Protein AF-A0A1C1CI10-F1 (afdb_monomer)

Secondary structure (DSSP, 8-state):
------HHHHHH-HHHHHHHHHIIIIIHHH-HHHHHHHHHHHHHHHHHHHHHHHHHHHTTS-----------------------------------------------------------THHHHHHHHHHHHHHHHHHHHHHHHHHGGGTTTSS---TT---------------------------------------------------------PPPHHHHHHHHHHHHHHHHT-TT----TTTHHHHHHHHHHHHHHHHHTHHHHHHHHHHHHHHHHHHHHHHHHHHHHHHHTTTS-GGGHHHHHHHHHHHHHHIIIIIHHHHHHHHHHHHHHHHHHHHHHHHHHHHHHIIIIISHHHHHHHHHHHHHHHHHHHHHHHHHHHHHHHHHHHHHSHHHHHHHHHHHHHHHHHHHHHHHHHHHHHHHHHHHHHHHHHHSS--SSSHHHHHHHHHHHHHHHHHHHHHHHHHHHHHHHHTT--

Foldseek 3Di:
DDDDDDPVVCVVPVVVVVVVCCCVVPVVVVVVVCVVVVVVVVVVVVVVVVVVVVVVVPPPPDDDDDDDDDDDDDDDDDDDDDDDDDDDDDDDDDDDDDDDDDDDDDDDDDDDDDDDDPPDCVVVVVVVVVVVVVVVVLVVLLVLLQCLLVPVPPPDPPPPDPPDDPDDDDDDDDDDDDDDDDDDDDDDDDDDDDDDDDPDDDDDDDDPDDDDPPPQLRDDNVVSVLSNVVSVVSVVVDPPPDDPPPCVVVVCVVCVVSVVVCVVCVVVVVVSSVVVVVVVVVVVVVVVVVVVVVVVVVPPDCVVVVVVVVVVVVVVVCCVPPVVVVVVVVVVVVVVVVVVVVVVVVVVVVVCCCCCPNHPNNVVVVVVVVVVVVVVVVVVVVVVVVVVVVVVCVCPPVVNVVVVVVVVVVVVVVVVVVVVVVVVVVVVVVVVCVVVVLPPDPPDDDVVVVVVVVVVVVVVVVVVVVVVVVVVVVVVVVVPDD

Mean predicted aligned error: 22.63 Å

Structure (mmCIF, N/CA/C/O backbone):
data_AF-A0A1C1CI10-F1
#
_entry.id   AF-A0A1C1CI10-F1
#
loop_
_atom_site.group_PDB
_atom_site.id
_atom_site.type_symbol
_atom_site.label_atom_id
_atom_site.label_alt_id
_atom_site.label_comp_id
_atom_site.label_asym_id
_atom_site.label_entity_id
_atom_site.label_seq_id
_atom_site.pdbx_PDB_ins_code
_atom_site.Cartn_x
_atom_site.Cartn_y
_atom_site.Cartn_z
_atom_site.occupancy
_atom_site.B_iso_or_equiv
_atom_site.auth_seq_id
_atom_site.auth_comp_id
_atom_site.auth_asym_id
_atom_site.auth_atom_id
_atom_site.pdbx_PDB_model_num
ATOM 1 N N . MET A 1 1 ? 3.203 -16.698 19.202 1.00 53.78 1 MET A N 1
ATOM 2 C CA . MET A 1 1 ? 4.305 -17.690 19.259 1.00 53.78 1 MET A CA 1
ATOM 3 C C . MET A 1 1 ? 5.258 -17.248 20.351 1.00 53.78 1 MET A C 1
ATOM 5 O O . MET A 1 1 ? 5.767 -16.143 20.256 1.00 53.78 1 MET A O 1
ATOM 9 N N . ILE A 1 2 ? 5.452 -18.055 21.391 1.00 65.12 2 ILE A N 1
ATOM 10 C CA . ILE A 1 2 ? 6.349 -17.699 22.493 1.00 65.12 2 ILE A CA 1
ATOM 11 C C . ILE A 1 2 ? 7.805 -17.928 22.031 1.00 65.12 2 ILE A C 1
ATOM 13 O O . ILE A 1 2 ? 8.106 -19.046 21.593 1.00 65.12 2 ILE A O 1
ATOM 17 N N . PRO A 1 3 ? 8.681 -16.904 22.048 1.00 70.44 3 PRO A N 1
ATOM 18 C CA . PRO A 1 3 ? 10.081 -17.054 21.665 1.00 70.44 3 PRO A CA 1
ATOM 19 C C . PRO A 1 3 ? 10.793 -18.039 22.596 1.00 70.44 3 PRO A C 1
ATOM 21 O O . PRO A 1 3 ? 10.493 -18.140 23.785 1.00 70.44 3 PRO A O 1
ATOM 24 N N . ILE A 1 4 ? 11.709 -18.821 22.025 1.00 76.75 4 ILE A N 1
ATOM 25 C CA . ILE A 1 4 ? 12.467 -19.825 22.770 1.00 76.75 4 ILE A CA 1
ATOM 26 C C . ILE A 1 4 ? 13.502 -19.080 23.604 1.00 76.75 4 ILE A C 1
ATOM 28 O O . ILE A 1 4 ? 14.413 -18.471 23.051 1.00 76.75 4 ILE A O 1
ATOM 32 N N . ILE A 1 5 ? 13.349 -19.148 24.921 1.00 83.38 5 ILE A N 1
ATOM 33 C CA . ILE A 1 5 ? 14.315 -18.599 25.866 1.00 83.38 5 ILE A CA 1
ATOM 34 C C . ILE A 1 5 ? 15.553 -19.518 25.855 1.00 83.38 5 ILE A C 1
ATOM 36 O O . ILE A 1 5 ? 15.388 -20.741 25.972 1.00 83.38 5 ILE A O 1
ATOM 40 N N . PRO A 1 6 ? 16.771 -18.983 25.649 1.00 89.06 6 PRO A N 1
ATOM 41 C CA . PRO A 1 6 ? 18.012 -19.746 25.731 1.00 89.06 6 PRO A CA 1
ATOM 42 C C . PRO A 1 6 ? 18.120 -20.485 27.068 1.00 89.06 6 PRO A C 1
ATOM 44 O O . PRO A 1 6 ? 17.751 -19.954 28.111 1.00 89.06 6 PRO A O 1
ATOM 47 N N . ALA A 1 7 ? 18.666 -21.705 27.062 1.00 85.94 7 ALA A N 1
ATOM 48 C CA . ALA A 1 7 ? 18.839 -22.484 28.294 1.00 85.94 7 ALA A CA 1
ATOM 49 C C . ALA A 1 7 ? 19.690 -21.743 29.344 1.00 85.94 7 ALA A C 1
ATOM 51 O O . ALA A 1 7 ? 19.416 -21.848 30.533 1.00 85.94 7 ALA A O 1
ATOM 52 N N . GLN A 1 8 ? 20.653 -20.935 28.888 1.00 89.12 8 GLN A N 1
ATOM 53 C CA . GLN A 1 8 ? 21.508 -20.104 29.740 1.00 89.12 8 GLN A CA 1
ATOM 54 C C . GLN A 1 8 ? 20.700 -19.090 30.567 1.00 89.12 8 GLN A C 1
ATOM 56 O O . GLN A 1 8 ? 20.988 -18.894 31.744 1.00 89.12 8 GLN A O 1
ATOM 61 N N . ASP A 1 9 ? 19.644 -18.507 29.992 1.00 88.75 9 ASP A N 1
ATOM 62 C CA . ASP A 1 9 ? 18.799 -17.533 30.693 1.00 88.75 9 ASP A CA 1
ATOM 63 C C . ASP A 1 9 ? 17.874 -18.220 31.707 1.00 88.75 9 ASP A C 1
ATOM 65 O O . ASP A 1 9 ? 17.586 -17.675 32.770 1.00 88.75 9 ASP A O 1
ATOM 69 N N . LEU A 1 10 ? 17.430 -19.447 31.415 1.00 89.31 10 LEU A N 1
ATOM 70 C CA . LEU A 1 10 ? 16.649 -20.246 32.364 1.00 89.31 10 LEU A CA 1
ATOM 71 C C . LEU A 1 10 ? 17.503 -20.697 33.559 1.00 89.31 10 LEU A C 1
ATOM 73 O O . LEU A 1 10 ? 17.003 -20.741 34.680 1.00 89.31 10 LEU A O 1
ATOM 77 N N . GLU A 1 11 ? 18.785 -20.991 33.342 1.00 89.69 11 GLU A N 1
ATOM 78 C CA . GLU A 1 11 ? 19.728 -21.321 34.418 1.00 89.69 11 GLU A CA 1
ATOM 79 C C . GLU A 1 11 ? 20.043 -20.113 35.312 1.00 89.69 11 GLU A C 1
ATOM 81 O O . GLU A 1 11 ? 20.234 -20.281 36.516 1.00 89.69 11 GLU A O 1
ATOM 86 N N . ALA A 1 12 ? 20.033 -18.896 34.759 1.00 92.62 12 ALA A N 1
ATOM 87 C CA . ALA A 1 12 ? 20.261 -17.670 35.523 1.00 92.62 12 ALA A CA 1
ATOM 88 C C . ALA A 1 12 ? 19.112 -17.323 36.495 1.00 92.62 12 ALA A C 1
ATOM 90 O O . ALA A 1 12 ? 19.341 -16.623 37.482 1.00 92.62 12 ALA A O 1
ATOM 91 N N . TYR A 1 13 ? 17.890 -17.816 36.251 1.00 93.31 13 TYR A N 1
ATOM 92 C CA . TYR A 1 13 ? 16.694 -17.465 37.028 1.00 93.31 13 TYR A CA 1
ATOM 93 C C . TYR A 1 13 ? 15.840 -18.705 37.377 1.00 93.31 13 TYR A C 1
ATOM 95 O O . TYR A 1 13 ? 14.841 -18.980 36.706 1.00 93.31 13 TYR A O 1
ATOM 103 N N . PRO A 1 14 ? 16.149 -19.449 38.458 1.00 88.81 14 PRO A N 1
ATOM 104 C CA . PRO A 1 14 ? 15.480 -20.720 38.775 1.00 88.81 14 PRO A CA 1
ATOM 105 C C . PRO A 1 14 ? 13.982 -20.574 39.104 1.00 88.81 14 PRO A C 1
ATOM 107 O O . PRO A 1 14 ? 13.167 -21.446 38.780 1.00 88.81 14 PRO A O 1
ATOM 110 N N . SER A 1 15 ? 13.575 -19.451 39.699 1.00 86.50 15 SER A N 1
ATOM 111 C CA . SER A 1 15 ? 12.162 -19.130 39.953 1.00 86.50 15 SER A CA 1
ATOM 112 C C . SER A 1 15 ? 11.379 -18.889 38.655 1.00 86.50 15 SER A C 1
ATOM 114 O O . SER A 1 15 ? 10.237 -19.337 38.504 1.00 86.50 15 SER A O 1
ATOM 116 N N . PHE A 1 16 ? 12.009 -18.246 37.672 1.00 89.62 16 PHE A N 1
ATOM 117 C CA . PHE A 1 16 ? 11.443 -18.100 36.337 1.00 89.62 16 PHE A CA 1
ATOM 118 C C . PHE A 1 16 ? 11.431 -19.442 35.592 1.00 89.62 16 PHE A C 1
ATOM 120 O O . PHE A 1 16 ? 10.443 -19.781 34.951 1.00 89.62 16 PH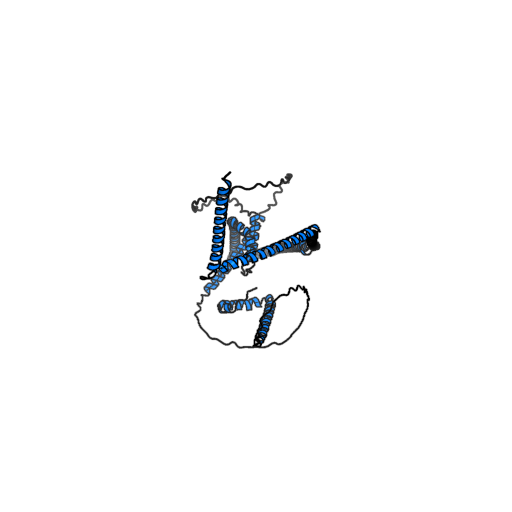E A O 1
ATOM 127 N N . ALA A 1 17 ? 12.465 -20.273 35.739 1.00 91.38 17 ALA A N 1
ATOM 128 C CA . ALA A 1 17 ? 12.507 -21.593 35.116 1.00 91.38 17 ALA A CA 1
ATOM 129 C C . ALA A 1 17 ? 11.397 -22.531 35.619 1.00 91.38 17 ALA A C 1
ATOM 131 O O . ALA A 1 17 ? 10.779 -23.237 34.823 1.00 91.38 17 ALA A O 1
ATOM 132 N N . THR A 1 18 ? 11.093 -22.517 36.921 1.00 89.69 18 THR A N 1
ATOM 133 C CA . THR A 1 18 ? 10.009 -23.335 37.501 1.00 89.69 18 THR A CA 1
ATOM 134 C C . THR A 1 18 ? 8.624 -22.874 37.044 1.00 89.69 18 THR A C 1
ATOM 136 O O . THR A 1 18 ? 7.784 -23.702 36.683 1.00 89.69 18 THR A O 1
ATOM 139 N N . THR A 1 19 ? 8.385 -21.563 36.991 1.00 90.31 19 THR A N 1
ATOM 140 C CA . THR A 1 19 ? 7.134 -21.001 36.457 1.00 90.31 19 THR A CA 1
ATOM 141 C C . THR A 1 19 ? 7.003 -21.236 34.954 1.00 90.31 19 THR A C 1
ATOM 143 O O . THR A 1 19 ? 5.947 -21.676 34.497 1.00 90.31 19 THR A O 1
ATOM 146 N N . TRP A 1 20 ? 8.079 -21.057 34.188 1.00 89.44 20 TRP A N 1
ATOM 147 C CA . TRP A 1 20 ? 8.125 -21.366 32.761 1.00 89.44 20 TRP A CA 1
ATOM 148 C C . TRP A 1 20 ? 7.842 -22.840 32.481 1.00 89.44 20 TRP A C 1
ATOM 150 O O . TRP A 1 20 ? 7.032 -23.158 31.607 1.00 89.44 20 TRP A O 1
ATOM 160 N N . ALA A 1 21 ? 8.441 -23.747 33.257 1.00 88.00 21 ALA A N 1
ATOM 161 C CA . ALA A 1 21 ? 8.171 -25.178 33.179 1.00 88.00 21 ALA A CA 1
ATOM 162 C C . ALA A 1 21 ? 6.700 -25.487 33.489 1.00 88.00 21 ALA A C 1
ATOM 164 O O . ALA A 1 21 ? 6.074 -26.263 32.776 1.00 88.00 21 ALA A O 1
ATOM 165 N N . HIS A 1 22 ? 6.102 -24.838 34.493 1.00 87.12 22 HIS A N 1
ATOM 166 C CA . HIS A 1 22 ? 4.684 -25.018 34.809 1.00 87.12 22 HIS A CA 1
ATOM 167 C C . HIS A 1 22 ? 3.762 -24.525 33.682 1.00 87.12 22 HIS A C 1
ATOM 169 O O . HIS A 1 22 ? 2.810 -25.215 33.319 1.00 87.12 22 HIS A O 1
ATOM 175 N N . VAL A 1 23 ? 4.035 -23.351 33.107 1.00 86.94 23 VAL A N 1
ATOM 176 C CA . VAL A 1 23 ? 3.247 -22.789 31.997 1.00 86.94 23 VAL A CA 1
ATOM 177 C C . VAL A 1 23 ? 3.361 -23.672 30.756 1.00 86.94 23 VAL A C 1
ATOM 179 O O . VAL A 1 23 ? 2.353 -24.045 30.156 1.00 86.94 23 VAL A O 1
ATOM 182 N N . THR A 1 24 ? 4.581 -24.058 30.392 1.00 83.50 24 THR A N 1
ATOM 183 C CA . THR A 1 24 ? 4.817 -24.863 29.191 1.00 83.50 24 THR A CA 1
ATOM 184 C C . THR A 1 24 ? 4.313 -26.299 29.328 1.00 83.50 24 THR A C 1
ATOM 186 O O . THR A 1 24 ? 3.723 -26.804 28.377 1.00 83.50 24 THR A O 1
ATOM 189 N N . ALA A 1 25 ? 4.459 -26.929 30.499 1.00 82.94 25 ALA A N 1
ATOM 190 C CA . ALA A 1 25 ? 4.041 -28.315 30.715 1.00 82.94 25 ALA A CA 1
ATOM 191 C C . ALA A 1 25 ? 2.563 -28.480 31.098 1.00 82.94 25 ALA A C 1
ATOM 193 O O . ALA A 1 25 ? 1.966 -29.488 30.754 1.00 82.94 25 ALA A O 1
ATOM 194 N N . LYS A 1 26 ? 1.937 -27.541 31.822 1.00 83.00 26 LYS A N 1
ATOM 195 C CA . LYS A 1 26 ? 0.526 -27.711 32.231 1.00 83.00 26 LYS A CA 1
ATOM 196 C C . LYS A 1 26 ? -0.460 -26.934 31.378 1.00 83.00 26 LYS A C 1
ATOM 198 O O . LYS A 1 26 ? -1.524 -27.460 31.073 1.00 83.00 26 LYS A O 1
ATOM 203 N N . LEU A 1 27 ? -0.143 -25.688 31.026 1.00 81.12 27 LEU A N 1
ATOM 204 C CA . LEU A 1 27 ? -1.094 -24.831 30.312 1.00 81.12 27 LEU A CA 1
ATOM 205 C C . LEU A 1 27 ? -1.031 -25.068 28.804 1.00 81.12 27 LEU A C 1
ATOM 207 O O . LEU A 1 27 ? -2.067 -25.242 28.171 1.00 81.12 27 LEU A O 1
ATOM 211 N N . LEU A 1 28 ? 0.173 -25.130 28.228 1.00 78.81 28 LEU A N 1
ATOM 212 C CA . LEU A 1 28 ? 0.320 -25.265 26.775 1.00 78.81 28 LEU A CA 1
ATOM 213 C C . LEU A 1 28 ? 0.151 -26.703 26.271 1.00 78.81 28 LEU A C 1
ATOM 215 O O . LEU A 1 28 ? -0.307 -26.890 25.146 1.00 78.81 28 LEU A O 1
ATOM 219 N N . GLU A 1 29 ? 0.487 -27.714 27.075 1.00 71.62 29 GLU A N 1
ATOM 220 C CA . GLU A 1 29 ? 0.273 -29.124 26.709 1.00 71.62 29 GLU A CA 1
ATOM 221 C C . GLU A 1 29 ? -1.211 -29.524 26.727 1.00 71.62 29 GLU A C 1
ATOM 223 O O . GLU A 1 29 ? -1.627 -30.367 25.930 1.00 71.62 29 GLU A O 1
ATOM 228 N N . ALA A 1 30 ? -2.023 -28.889 27.582 1.00 70.62 30 ALA A N 1
ATOM 229 C CA . ALA A 1 30 ? -3.474 -29.073 27.591 1.00 70.62 30 ALA A CA 1
ATOM 230 C C . ALA A 1 30 ? -4.146 -28.454 26.353 1.00 70.62 30 ALA A C 1
ATOM 232 O O . ALA A 1 30 ? -5.178 -28.949 25.894 1.00 70.62 30 ALA A O 1
ATOM 233 N N . ASP A 1 31 ? -3.548 -27.407 25.779 1.00 72.31 31 ASP A N 1
ATOM 234 C CA . ASP A 1 31 ? -4.023 -26.810 24.539 1.00 72.31 31 ASP A CA 1
ATOM 235 C C . ASP A 1 31 ? -3.621 -27.686 23.341 1.00 72.31 31 ASP A C 1
ATOM 237 O O . ASP A 1 31 ? -2.538 -27.571 22.758 1.00 72.31 31 ASP A O 1
ATOM 241 N N . GLY A 1 32 ? -4.513 -28.610 22.973 1.00 65.56 32 GLY A N 1
ATOM 242 C CA . GLY A 1 32 ? -4.308 -29.586 21.897 1.00 65.56 32 GLY A CA 1
ATOM 243 C C . GLY A 1 32 ? -3.950 -28.975 20.534 1.00 65.56 32 GLY A C 1
ATOM 244 O O . GLY A 1 32 ? -3.399 -29.675 19.680 1.00 65.56 32 GLY A O 1
ATOM 245 N N . SER A 1 33 ? -4.191 -27.673 20.342 1.00 67.81 33 SER A N 1
ATOM 246 C CA . SER A 1 33 ? -3.743 -26.891 19.183 1.00 67.81 33 SER A CA 1
ATOM 247 C C . SER A 1 33 ? -2.212 -26.868 19.052 1.00 67.81 33 SER A C 1
ATOM 249 O O . SER A 1 33 ? -1.656 -27.022 17.959 1.00 67.81 33 SER A O 1
ATOM 251 N N . SER A 1 34 ? -1.501 -26.774 20.180 1.00 65.75 34 SER A N 1
ATOM 252 C CA . SER A 1 34 ? -0.041 -26.684 20.206 1.00 65.75 34 SER A CA 1
ATOM 253 C C . SER A 1 34 ? 0.638 -28.034 19.956 1.00 65.75 34 SER A C 1
ATOM 255 O O . SER A 1 34 ? 1.755 -28.070 19.432 1.00 65.75 34 SER A O 1
ATOM 257 N N . ARG A 1 35 ? -0.041 -29.154 20.253 1.00 73.12 35 ARG A N 1
ATOM 258 C CA . ARG A 1 35 ? 0.540 -30.505 20.196 1.00 73.12 35 ARG A CA 1
ATOM 259 C C . ARG A 1 35 ? 1.072 -30.848 18.808 1.00 73.12 35 ARG A C 1
ATOM 261 O O . ARG A 1 35 ? 2.220 -31.266 18.699 1.00 73.12 35 ARG A O 1
ATOM 268 N N . ARG A 1 36 ? 0.308 -30.599 17.735 1.00 76.00 36 ARG A N 1
ATOM 269 C CA . ARG A 1 36 ? 0.778 -30.851 16.354 1.00 76.00 36 ARG A CA 1
ATOM 270 C C . ARG A 1 36 ? 1.970 -29.971 15.975 1.00 76.00 36 ARG A C 1
ATOM 272 O O . ARG A 1 36 ? 2.906 -30.451 15.339 1.00 76.00 36 ARG A O 1
ATOM 279 N N . ALA A 1 37 ? 1.959 -28.698 16.372 1.00 75.38 37 ALA A N 1
ATOM 280 C CA . ALA A 1 37 ? 3.044 -27.764 16.074 1.00 75.38 37 ALA A CA 1
ATOM 281 C C . ALA A 1 37 ? 4.323 -28.083 16.871 1.00 75.38 37 ALA A C 1
ATOM 283 O O . ALA A 1 37 ? 5.434 -27.950 16.349 1.00 75.38 37 ALA A O 1
ATOM 284 N N . ASN A 1 38 ? 4.181 -28.518 18.124 1.00 74.56 38 ASN A N 1
ATOM 285 C CA . ASN A 1 38 ? 5.288 -28.983 18.956 1.00 74.56 38 ASN A CA 1
ATOM 286 C C . ASN A 1 38 ? 5.838 -30.318 18.458 1.00 74.56 38 ASN A C 1
ATOM 288 O O . ASN A 1 38 ? 7.052 -30.472 18.387 1.00 74.56 38 ASN A O 1
ATOM 292 N N . GLU A 1 39 ? 4.984 -31.240 18.018 1.00 80.31 39 GLU A N 1
ATOM 293 C CA . GLU A 1 39 ? 5.410 -32.515 17.442 1.00 80.31 39 GLU A CA 1
ATOM 294 C C . GLU A 1 39 ? 6.159 -32.311 16.114 1.00 80.31 39 GLU A C 1
ATOM 296 O O . GLU A 1 39 ? 7.223 -32.893 15.900 1.00 80.31 39 GLU A O 1
ATOM 301 N N . ALA A 1 40 ? 5.685 -31.404 15.253 1.00 79.88 40 ALA A N 1
ATOM 302 C CA . ALA A 1 40 ? 6.396 -31.012 14.036 1.00 79.88 40 ALA A CA 1
ATOM 303 C C . ALA A 1 40 ? 7.773 -30.392 14.342 1.00 79.88 40 ALA A C 1
ATOM 305 O O . ALA A 1 40 ? 8.766 -30.734 13.695 1.00 79.88 40 ALA A O 1
ATOM 306 N N . ARG A 1 41 ? 7.866 -29.530 15.365 1.00 78.00 41 ARG A N 1
ATOM 307 C CA . ARG A 1 41 ? 9.142 -28.943 15.811 1.00 78.00 41 ARG A CA 1
ATOM 308 C C . ARG A 1 41 ? 10.075 -29.968 16.451 1.00 78.00 41 ARG A C 1
ATOM 310 O O . ARG A 1 41 ? 11.275 -29.928 16.189 1.00 78.00 41 ARG A O 1
ATOM 317 N N . ALA A 1 42 ? 9.553 -30.907 17.236 1.00 81.69 42 ALA A N 1
ATOM 318 C CA . ALA A 1 42 ? 10.329 -32.007 17.802 1.00 81.69 42 ALA A CA 1
ATOM 319 C C . ALA A 1 42 ? 10.925 -32.884 16.689 1.00 81.69 42 ALA A C 1
ATOM 321 O O . ALA A 1 42 ? 12.123 -33.170 16.707 1.00 81.69 42 ALA A O 1
ATOM 322 N N . ARG A 1 43 ? 10.135 -33.203 15.651 1.00 88.44 43 ARG A N 1
ATOM 323 C CA . ARG A 1 43 ? 10.618 -33.901 14.447 1.00 88.44 43 ARG A CA 1
ATOM 324 C C . ARG A 1 43 ? 11.679 -33.090 13.696 1.00 88.44 43 ARG A C 1
ATOM 326 O O . ARG A 1 43 ? 12.676 -33.656 13.256 1.00 88.44 43 ARG A O 1
ATOM 333 N N . ALA A 1 44 ? 11.517 -31.771 13.581 1.00 87.06 44 ALA A N 1
ATOM 334 C CA . ALA A 1 44 ? 12.517 -30.901 12.957 1.00 87.06 44 ALA A CA 1
ATOM 335 C C . ALA A 1 44 ? 13.840 -30.873 13.744 1.00 87.06 44 ALA A C 1
ATOM 337 O O . ALA A 1 44 ? 14.907 -30.993 13.145 1.00 87.06 44 ALA A O 1
ATOM 338 N N . ARG A 1 45 ? 13.786 -30.799 15.082 1.00 83.12 45 ARG A N 1
ATOM 339 C CA . ARG A 1 45 ? 14.974 -30.882 15.951 1.00 83.12 45 ARG A CA 1
ATOM 340 C C . ARG A 1 45 ? 15.671 -32.236 15.839 1.00 83.12 45 ARG A C 1
ATOM 342 O O . ARG A 1 45 ? 16.895 -32.277 15.762 1.00 83.12 45 ARG A O 1
ATOM 349 N N . ALA A 1 46 ? 14.911 -33.330 15.782 1.00 88.81 46 ALA A N 1
ATOM 350 C CA . ALA A 1 46 ? 15.467 -34.664 15.566 1.00 88.81 46 ALA A CA 1
ATOM 351 C C . ALA A 1 46 ? 16.199 -34.759 14.214 1.00 88.81 46 ALA A C 1
ATOM 353 O O . ALA A 1 46 ? 17.317 -35.264 14.157 1.00 88.81 46 ALA A O 1
ATOM 354 N N . ARG A 1 47 ? 15.626 -34.185 13.145 1.00 89.69 47 ARG A N 1
ATOM 355 C CA . ARG A 1 47 ? 16.269 -34.103 11.820 1.00 89.69 47 ARG A CA 1
ATOM 356 C C . ARG A 1 47 ? 17.527 -33.234 11.818 1.00 89.69 47 ARG A C 1
ATOM 358 O O . ARG A 1 47 ? 18.510 -33.605 11.185 1.00 89.69 47 ARG A O 1
ATOM 365 N N . ALA A 1 48 ? 17.513 -32.101 12.519 1.00 85.12 48 ALA A N 1
ATOM 366 C CA . ALA A 1 48 ? 18.680 -31.228 12.636 1.00 85.12 48 ALA A CA 1
ATOM 367 C C . ALA A 1 48 ? 19.842 -31.942 13.345 1.00 85.12 48 ALA A C 1
ATOM 369 O O . ALA A 1 48 ? 20.947 -31.982 12.812 1.00 85.12 48 ALA A O 1
ATOM 370 N N . ARG A 1 49 ? 19.567 -32.615 14.471 1.00 84.88 49 ARG A N 1
ATOM 371 C CA . ARG A 1 49 ? 20.569 -33.412 15.200 1.00 84.88 49 ARG A CA 1
ATOM 372 C C . ARG A 1 49 ? 21.091 -34.598 14.386 1.00 84.88 49 ARG A C 1
ATOM 374 O O . ARG A 1 49 ? 22.273 -34.919 14.465 1.00 84.88 49 ARG A O 1
ATOM 381 N N . ALA A 1 50 ? 20.231 -35.246 13.598 1.00 83.88 50 ALA A N 1
ATOM 382 C CA . ALA A 1 50 ? 20.658 -36.311 12.693 1.00 83.88 50 ALA A CA 1
ATOM 383 C C . ALA A 1 50 ? 21.633 -35.781 11.628 1.00 83.88 50 ALA A C 1
ATOM 385 O O . ALA A 1 50 ? 22.667 -36.400 11.397 1.00 83.88 50 ALA A O 1
ATOM 386 N N . ARG A 1 51 ? 21.350 -34.604 11.049 1.00 81.81 51 ARG A N 1
ATOM 387 C CA . ARG A 1 51 ? 22.231 -33.946 10.071 1.00 81.81 51 ARG A CA 1
ATOM 388 C C . ARG A 1 51 ? 23.586 -33.572 10.659 1.00 81.81 51 ARG A C 1
ATOM 390 O O . ARG A 1 51 ? 24.601 -33.841 10.022 1.00 81.81 51 ARG A O 1
ATOM 397 N N . GLU A 1 52 ? 23.596 -33.011 11.862 1.00 78.38 52 GLU A N 1
ATOM 398 C CA . GLU A 1 52 ? 24.815 -32.583 12.555 1.00 78.38 52 GLU A CA 1
ATOM 399 C C . GLU A 1 52 ? 25.765 -33.765 12.815 1.00 78.38 52 GLU A C 1
ATOM 401 O O . GLU A 1 52 ? 26.949 -33.687 12.493 1.00 78.38 52 GLU A O 1
ATOM 406 N N . ARG A 1 53 ? 25.226 -34.925 13.228 1.00 77.44 53 ARG A N 1
ATOM 407 C CA . ARG A 1 53 ? 26.016 -36.162 13.388 1.00 77.44 53 ARG A CA 1
ATOM 408 C C . ARG A 1 53 ? 26.629 -36.672 12.080 1.00 77.44 53 ARG A C 1
ATOM 410 O O . ARG A 1 53 ? 27.757 -37.155 12.089 1.00 77.44 53 ARG A O 1
ATOM 417 N N . THR A 1 54 ? 25.922 -36.571 10.952 1.00 79.25 54 THR A N 1
ATOM 418 C CA . THR A 1 54 ? 26.493 -36.922 9.634 1.00 79.25 54 THR A CA 1
ATOM 419 C C . THR A 1 54 ? 27.588 -35.958 9.187 1.00 79.25 54 THR A C 1
ATOM 421 O O . THR A 1 54 ? 28.524 -36.378 8.511 1.00 79.25 54 THR A O 1
ATOM 424 N N . TRP A 1 55 ? 27.487 -34.676 9.546 1.00 64.06 55 TRP A N 1
ATOM 425 C CA . TRP A 1 55 ? 28.442 -33.666 9.098 1.00 64.06 55 TRP A CA 1
ATOM 426 C C . TRP A 1 55 ? 29.771 -33.751 9.860 1.00 64.06 55 TRP A C 1
ATOM 428 O O . TRP A 1 55 ? 30.831 -33.719 9.233 1.00 64.06 55 TRP A O 1
ATOM 438 N N . GLU A 1 56 ? 29.739 -33.994 11.175 1.00 64.25 56 GLU A N 1
ATOM 439 C CA . GLU A 1 56 ? 30.964 -34.204 11.965 1.00 64.25 56 GLU A CA 1
ATOM 440 C C . GLU A 1 56 ? 31.743 -35.462 11.542 1.00 64.25 56 GLU A C 1
ATOM 442 O O . GLU A 1 56 ? 32.973 -35.485 11.617 1.00 64.25 56 GLU A O 1
ATOM 447 N N . GLY A 1 57 ? 31.062 -36.483 11.012 1.00 60.22 57 GLY A N 1
ATOM 448 C CA . GLY A 1 57 ? 31.718 -37.679 10.477 1.00 60.22 57 GLY A CA 1
ATOM 449 C C . GLY A 1 57 ? 32.522 -37.444 9.190 1.00 60.22 57 GLY A C 1
ATOM 450 O O . GLY A 1 57 ? 33.435 -38.214 8.900 1.00 60.22 57 GLY A O 1
ATOM 451 N N . SER A 1 58 ? 32.226 -36.390 8.419 1.00 60.41 58 SER A N 1
ATOM 452 C CA . SER A 1 58 ? 32.793 -36.210 7.072 1.00 60.41 58 SER A CA 1
ATOM 453 C C . SER A 1 58 ? 34.029 -35.304 7.009 1.00 60.41 58 SER A C 1
ATOM 455 O O . SER A 1 58 ? 34.725 -35.315 5.994 1.00 60.41 58 SER A O 1
ATOM 457 N N . VAL A 1 59 ? 34.334 -34.521 8.049 1.00 55.28 59 VAL A N 1
ATOM 458 C CA . VAL A 1 59 ? 35.375 -33.471 7.963 1.00 55.28 59 VAL A CA 1
ATOM 459 C C . VAL A 1 59 ? 36.764 -33.938 8.433 1.00 55.28 59 VAL A C 1
ATOM 461 O O . VAL A 1 59 ? 37.751 -33.235 8.249 1.00 55.28 59 VAL A O 1
ATOM 464 N N . ARG A 1 60 ? 36.921 -35.169 8.940 1.00 51.59 60 ARG A N 1
ATOM 465 C CA . ARG A 1 60 ? 38.245 -35.699 9.345 1.00 51.59 60 ARG A CA 1
ATOM 466 C C . ARG A 1 60 ? 39.005 -36.502 8.281 1.00 51.59 60 ARG A C 1
ATOM 468 O O . ARG A 1 60 ? 39.976 -37.171 8.615 1.00 51.59 60 ARG A O 1
ATOM 475 N N . GLY A 1 61 ? 38.624 -36.414 7.007 1.00 51.28 61 GLY A N 1
ATOM 476 C CA . GLY A 1 61 ? 39.196 -37.255 5.950 1.00 51.28 61 GLY A CA 1
ATOM 477 C C . GLY A 1 61 ? 39.639 -36.532 4.680 1.00 51.28 61 GLY A C 1
ATOM 478 O O . GLY A 1 61 ? 39.280 -36.990 3.601 1.00 51.28 61 GLY A O 1
ATOM 479 N N . ARG A 1 62 ? 40.387 -35.421 4.752 1.00 46.56 62 ARG A N 1
ATOM 480 C CA . ARG A 1 62 ? 41.126 -34.913 3.575 1.00 46.56 62 ARG A CA 1
ATOM 481 C C . ARG A 1 62 ? 42.281 -33.986 3.962 1.00 46.56 62 ARG A C 1
ATOM 483 O O . ARG A 1 62 ? 42.196 -32.769 3.856 1.00 46.56 62 ARG A O 1
ATOM 490 N N . HIS A 1 63 ? 43.351 -34.601 4.451 1.00 41.81 63 HIS A N 1
ATOM 491 C CA . HIS A 1 63 ? 44.677 -33.996 4.525 1.00 41.81 63 HIS A CA 1
ATOM 492 C C . HIS A 1 63 ? 45.383 -34.194 3.166 1.00 41.81 63 HIS A C 1
ATOM 494 O O . HIS A 1 63 ? 45.217 -35.238 2.537 1.00 41.81 63 HIS A O 1
ATOM 500 N N . ASP A 1 64 ? 46.150 -33.180 2.764 1.00 48.09 64 ASP A N 1
ATOM 501 C CA . ASP A 1 64 ? 47.247 -33.178 1.783 1.00 48.09 64 ASP A CA 1
ATOM 502 C C . ASP A 1 64 ? 46.939 -33.372 0.287 1.00 48.09 64 ASP A C 1
ATOM 504 O O . ASP A 1 64 ? 47.017 -34.470 -0.258 1.00 48.09 64 ASP A O 1
ATOM 508 N N . PHE A 1 65 ? 46.765 -32.254 -0.432 1.00 43.09 65 PHE A N 1
ATOM 509 C CA . PHE A 1 65 ? 47.344 -32.132 -1.776 1.00 43.09 65 PHE A CA 1
ATOM 510 C C . PHE A 1 65 ? 47.684 -30.671 -2.115 1.00 43.09 65 PHE A C 1
ATOM 512 O O . PHE A 1 65 ? 46.806 -29.847 -2.359 1.00 43.09 65 PHE A O 1
ATOM 519 N N . VAL A 1 66 ? 48.985 -30.374 -2.118 1.00 42.59 66 VAL A N 1
ATOM 520 C CA . VAL A 1 66 ? 49.610 -29.177 -2.698 1.00 42.59 66 VAL A CA 1
ATOM 521 C C . VAL A 1 66 ? 49.851 -29.458 -4.183 1.00 42.59 66 VAL A C 1
ATOM 523 O O . VAL A 1 66 ? 50.434 -30.495 -4.502 1.00 42.59 66 VAL A O 1
ATOM 526 N N . PRO A 1 67 ? 49.451 -28.558 -5.093 1.00 48.62 67 PRO A N 1
ATOM 527 C CA . PRO A 1 67 ? 50.437 -28.129 -6.084 1.00 48.62 67 PRO A CA 1
ATOM 528 C C . PRO A 1 67 ? 50.323 -26.640 -6.433 1.00 48.62 67 PRO A C 1
ATOM 530 O O . PRO A 1 67 ? 49.243 -26.106 -6.680 1.00 48.62 67 PRO A O 1
ATOM 533 N N . GLY A 1 68 ? 51.486 -25.991 -6.481 1.00 40.88 68 GLY A N 1
ATOM 534 C CA . GLY A 1 68 ? 51.665 -24.695 -7.120 1.00 40.88 68 GLY A CA 1
ATOM 535 C C . GLY A 1 68 ? 51.515 -24.765 -8.642 1.00 40.88 68 GLY A C 1
ATOM 536 O O . GLY A 1 68 ? 51.553 -25.837 -9.246 1.00 40.88 68 GLY A O 1
ATOM 537 N N . GLY A 1 69 ? 51.370 -23.592 -9.249 1.00 41.28 69 GLY A N 1
ATOM 538 C CA . GLY A 1 69 ? 51.304 -23.427 -10.695 1.00 41.28 69 GLY A CA 1
ATOM 539 C C . GLY A 1 69 ? 50.870 -22.013 -11.048 1.00 41.28 69 GLY A C 1
ATOM 540 O O . GLY A 1 69 ? 49.681 -21.728 -11.130 1.00 41.28 69 GLY A O 1
ATOM 541 N N . GLU A 1 70 ? 51.858 -21.136 -11.184 1.00 41.47 70 GLU A N 1
ATOM 542 C CA . GLU A 1 70 ? 51.744 -19.758 -11.651 1.00 41.47 70 GLU A CA 1
ATOM 543 C C . GLU A 1 70 ? 51.284 -19.673 -13.113 1.00 41.47 70 GLU A C 1
ATOM 545 O O . GLU A 1 70 ? 51.694 -20.474 -13.950 1.00 41.47 70 GLU A O 1
ATOM 550 N N . GLY A 1 71 ? 50.544 -18.600 -13.408 1.00 40.56 71 GLY A N 1
ATOM 551 C CA . GLY A 1 71 ? 50.535 -17.934 -14.709 1.00 40.56 71 GLY A CA 1
ATOM 552 C C . GLY A 1 71 ? 49.600 -18.524 -15.763 1.00 40.56 71 GLY A C 1
ATOM 553 O O . GLY A 1 71 ? 49.782 -19.651 -16.209 1.00 40.56 71 GLY A O 1
ATOM 554 N N . ARG A 1 72 ? 48.661 -17.701 -16.253 1.00 44.31 72 ARG A N 1
ATOM 555 C CA . ARG A 1 72 ? 48.736 -17.064 -17.586 1.00 44.31 72 ARG A CA 1
ATOM 556 C C . ARG A 1 72 ? 47.353 -16.553 -18.031 1.00 44.31 72 ARG A C 1
ATOM 558 O O . ARG A 1 72 ? 46.415 -17.327 -18.161 1.00 44.31 72 ARG A O 1
ATOM 565 N N . ASP A 1 73 ? 47.292 -15.239 -18.233 1.00 47.31 73 ASP A N 1
ATOM 566 C CA . ASP A 1 73 ? 46.494 -14.462 -19.193 1.00 47.31 73 ASP A CA 1
ATOM 567 C C . ASP A 1 73 ? 45.041 -14.895 -19.465 1.00 47.31 73 ASP A C 1
ATOM 569 O O . ASP A 1 73 ? 44.746 -15.704 -20.343 1.00 47.31 73 ASP A O 1
ATOM 573 N N . GLY A 1 74 ? 44.120 -14.256 -18.737 1.00 42.34 74 GLY A N 1
ATOM 574 C CA . GLY A 1 74 ? 42.684 -14.288 -18.999 1.00 42.34 74 GLY A CA 1
ATOM 575 C C . GLY A 1 74 ? 42.303 -13.339 -20.136 1.00 42.34 74 GLY A C 1
ATOM 576 O O . GLY A 1 74 ? 42.250 -12.126 -19.952 1.00 42.34 74 GLY A O 1
ATOM 577 N N . GLY A 1 75 ? 42.014 -13.911 -21.300 1.00 40.38 75 GLY A N 1
ATOM 578 C CA . GLY A 1 75 ? 41.294 -13.275 -22.397 1.00 40.38 75 GLY A CA 1
ATOM 579 C C . GLY A 1 75 ? 40.295 -14.284 -22.952 1.00 40.38 75 GLY A C 1
ATOM 580 O O . GLY A 1 75 ? 40.693 -15.360 -23.390 1.00 40.38 75 GLY A O 1
ATOM 581 N N . GLY A 1 76 ? 39.006 -13.966 -22.881 1.00 41.12 76 GLY A N 1
ATOM 582 C CA . GLY A 1 76 ? 37.944 -14.872 -23.305 1.00 41.12 76 GLY A CA 1
ATOM 583 C C . GLY A 1 76 ? 36.568 -14.288 -23.038 1.00 41.12 76 GLY A C 1
ATOM 584 O O . GLY A 1 76 ? 35.899 -14.707 -22.100 1.00 41.12 76 GLY A O 1
ATOM 585 N N . ASP A 1 77 ? 36.193 -13.308 -23.863 1.00 42.50 77 ASP A N 1
ATOM 586 C CA . ASP A 1 77 ? 34.798 -12.999 -24.181 1.00 42.50 77 ASP A CA 1
ATOM 587 C C . ASP A 1 77 ? 34.105 -14.278 -24.665 1.00 42.50 77 ASP A C 1
ATOM 589 O O . ASP A 1 77 ? 34.619 -14.982 -25.539 1.00 42.50 77 ASP A O 1
ATOM 593 N N . GLY A 1 78 ? 32.942 -14.570 -24.096 1.00 42.38 78 GLY A N 1
ATOM 594 C CA . GLY A 1 78 ? 32.155 -15.755 -24.404 1.00 42.38 78 GLY A CA 1
ATOM 595 C C . GLY A 1 78 ? 30.772 -15.642 -23.788 1.00 42.38 78 GLY A C 1
ATOM 596 O O . GLY A 1 78 ? 30.478 -16.301 -22.795 1.00 42.38 78 GLY A O 1
ATOM 597 N N . ASP A 1 79 ? 29.962 -14.761 -24.374 1.00 43.88 79 ASP A N 1
ATOM 598 C CA . ASP A 1 79 ? 28.505 -14.787 -24.295 1.00 43.88 79 ASP A CA 1
ATOM 599 C C . ASP A 1 79 ? 27.995 -16.171 -24.721 1.00 43.88 79 ASP A C 1
ATOM 601 O O . ASP A 1 79 ? 28.068 -16.491 -25.904 1.00 43.88 79 ASP A O 1
ATOM 605 N N . GLU A 1 80 ? 27.444 -16.971 -23.807 1.00 48.62 80 GLU A N 1
ATOM 606 C CA . GLU A 1 80 ? 26.464 -18.003 -24.166 1.00 48.62 80 GLU A CA 1
ATOM 607 C C . GLU A 1 80 ? 25.373 -18.096 -23.093 1.00 48.62 80 GLU A C 1
ATOM 609 O O . GLU A 1 80 ? 25.564 -18.581 -21.975 1.00 48.62 80 GLU A O 1
ATOM 614 N N . ASP A 1 81 ? 24.205 -17.598 -23.487 1.00 45.25 81 ASP A N 1
ATOM 615 C CA . ASP A 1 81 ? 22.906 -17.838 -22.887 1.00 45.25 81 ASP A CA 1
ATOM 616 C C . ASP A 1 81 ? 22.657 -19.343 -22.694 1.00 45.25 81 ASP A C 1
ATOM 618 O O . ASP A 1 81 ? 22.629 -20.119 -23.650 1.00 45.25 81 ASP A O 1
ATOM 622 N N . ALA A 1 82 ? 22.391 -19.760 -21.457 1.00 48.47 82 ALA A N 1
ATOM 623 C CA . ALA A 1 82 ? 21.827 -21.073 -21.171 1.00 48.47 82 ALA A CA 1
ATOM 624 C C . ALA A 1 82 ? 20.723 -20.944 -20.118 1.00 48.47 82 ALA A C 1
ATOM 626 O O . ALA A 1 82 ? 20.887 -21.245 -18.935 1.00 48.47 82 ALA A O 1
ATOM 627 N N . GLU A 1 83 ? 19.560 -20.498 -20.588 1.00 43.94 83 GLU A N 1
ATOM 628 C CA . GLU A 1 83 ? 18.285 -20.874 -19.995 1.00 43.94 83 GLU A CA 1
ATOM 629 C C . GLU A 1 83 ? 18.183 -22.408 -19.977 1.00 43.94 83 GLU A C 1
ATOM 631 O O . GLU A 1 83 ? 18.134 -23.052 -21.025 1.00 43.94 83 GLU A O 1
ATOM 636 N N . GLN A 1 84 ? 18.114 -23.017 -18.793 1.00 42.44 84 GLN A N 1
ATOM 637 C CA . GLN A 1 84 ? 17.520 -24.345 -18.650 1.00 42.44 84 GLN A CA 1
ATOM 638 C C . GLN A 1 84 ? 16.813 -24.478 -17.301 1.00 42.44 84 GLN A C 1
ATOM 640 O O . GLN A 1 84 ? 17.338 -24.940 -16.291 1.00 42.44 84 GLN A O 1
ATOM 645 N N . ASP A 1 85 ? 15.561 -24.036 -17.340 1.00 45.12 85 ASP A N 1
ATOM 646 C CA . ASP A 1 85 ? 14.458 -24.535 -16.537 1.00 45.12 85 ASP A CA 1
ATOM 647 C C . ASP A 1 85 ? 14.345 -26.060 -16.722 1.00 45.12 85 ASP A C 1
ATOM 649 O O . ASP A 1 85 ? 14.143 -26.540 -17.838 1.00 45.12 85 ASP A O 1
ATOM 653 N N . ASN A 1 86 ? 14.465 -26.837 -15.642 1.00 42.66 86 ASN A N 1
ATOM 654 C CA . ASN A 1 86 ? 13.682 -28.065 -15.527 1.00 42.66 86 ASN A CA 1
ATOM 655 C C . ASN A 1 86 ? 13.511 -28.529 -14.076 1.00 42.66 86 ASN A C 1
ATOM 657 O O . ASN A 1 86 ? 14.340 -29.187 -13.452 1.00 42.66 86 ASN A O 1
ATOM 661 N N . ARG A 1 87 ? 12.336 -28.154 -13.585 1.00 41.69 87 ARG A N 1
ATOM 662 C CA . ARG A 1 87 ? 11.460 -28.836 -12.633 1.00 41.69 87 ARG A CA 1
ATOM 663 C C . ARG A 1 87 ? 11.629 -30.362 -12.480 1.00 41.69 87 ARG A C 1
ATOM 665 O O . ARG A 1 87 ? 11.835 -31.090 -13.443 1.00 41.69 87 ARG A O 1
ATOM 672 N N . LYS A 1 88 ? 11.182 -30.782 -11.284 1.00 43.41 88 LYS A N 1
ATOM 673 C CA . LYS A 1 88 ? 10.550 -32.057 -10.874 1.00 43.41 88 LYS A CA 1
ATOM 674 C C . LYS A 1 88 ? 11.448 -33.200 -10.399 1.00 43.41 88 LYS A C 1
ATOM 676 O O . LYS A 1 88 ? 12.201 -33.801 -11.149 1.00 43.41 88 LYS A O 1
ATOM 681 N N . GLY A 1 89 ? 11.178 -33.598 -9.158 1.00 37.06 89 GLY A N 1
ATOM 682 C CA . GLY A 1 89 ? 11.587 -34.866 -8.571 1.00 37.06 89 GLY A CA 1
ATOM 683 C C . GLY A 1 89 ? 10.884 -35.086 -7.237 1.00 37.06 89 GLY A C 1
ATOM 684 O O . GLY A 1 89 ? 11.524 -35.042 -6.193 1.00 37.06 89 GLY A O 1
ATOM 685 N N . ASP A 1 90 ? 9.560 -35.262 -7.275 1.00 43.34 90 ASP A N 1
ATOM 686 C CA . ASP A 1 90 ? 8.787 -35.820 -6.165 1.00 43.34 90 ASP A CA 1
ATOM 687 C C . ASP A 1 90 ? 9.330 -37.219 -5.836 1.00 43.34 90 ASP A C 1
ATOM 689 O O . ASP A 1 90 ? 9.242 -38.137 -6.649 1.00 43.34 90 ASP A O 1
ATOM 693 N N . GLY A 1 91 ? 9.905 -37.375 -4.646 1.00 37.12 91 GLY A N 1
ATOM 694 C CA . GLY A 1 91 ? 10.401 -38.643 -4.124 1.00 37.12 91 GLY A CA 1
ATOM 695 C C . GLY A 1 91 ? 9.811 -38.900 -2.748 1.00 37.12 91 GLY A C 1
ATOM 696 O O . GLY A 1 91 ? 10.395 -38.530 -1.734 1.00 37.12 91 GLY A O 1
ATOM 697 N N . GLN A 1 92 ? 8.628 -39.511 -2.725 1.00 41.84 92 GLN A N 1
ATOM 698 C CA . GLN A 1 92 ? 8.075 -40.171 -1.548 1.00 41.84 92 GLN A CA 1
ATOM 699 C C . GLN A 1 92 ? 9.026 -41.306 -1.144 1.00 41.84 92 GLN A C 1
ATOM 701 O O . GLN A 1 92 ? 9.151 -42.288 -1.868 1.00 41.84 92 GLN A O 1
ATOM 706 N N . GLN A 1 93 ? 9.689 -41.186 0.004 1.00 38.28 93 GLN A N 1
ATOM 707 C CA . GLN A 1 93 ? 10.294 -42.329 0.684 1.00 38.28 93 GLN A CA 1
ATOM 708 C C . GLN A 1 93 ? 9.822 -42.342 2.133 1.00 38.28 93 GLN A C 1
ATOM 710 O O . GLN A 1 93 ? 10.245 -41.558 2.984 1.00 38.28 93 GLN A O 1
ATOM 715 N N . GLU A 1 94 ? 8.854 -43.223 2.356 1.00 40.81 94 GLU A N 1
ATOM 716 C CA . GLU A 1 94 ? 8.508 -43.787 3.646 1.00 40.81 94 GLU A CA 1
ATOM 717 C C . GLU A 1 94 ? 9.716 -44.580 4.157 1.00 40.81 94 GLU A C 1
ATOM 719 O O . GLU A 1 94 ? 10.059 -45.616 3.598 1.00 40.81 94 GLU A O 1
ATOM 724 N N . GLU A 1 95 ? 10.351 -44.124 5.234 1.00 42.12 95 GLU A N 1
ATOM 725 C CA . GLU A 1 95 ? 11.225 -44.980 6.034 1.00 42.12 95 GLU A CA 1
ATOM 726 C C . GLU A 1 95 ? 10.701 -45.036 7.466 1.00 42.12 95 GLU A C 1
ATOM 728 O O . GLU A 1 95 ? 10.878 -44.141 8.295 1.00 42.12 95 GLU A O 1
ATOM 733 N N . GLN A 1 96 ? 9.997 -46.137 7.716 1.00 38.38 96 GLN A N 1
ATOM 734 C CA . GLN A 1 96 ? 9.837 -46.748 9.021 1.00 38.38 96 GLN A CA 1
ATOM 735 C C . GLN A 1 96 ? 11.219 -47.204 9.503 1.00 38.38 96 GLN A C 1
ATOM 737 O O . GLN A 1 96 ? 11.805 -48.078 8.875 1.00 38.38 96 GLN A O 1
ATOM 742 N N . ALA A 1 97 ? 11.719 -46.696 10.630 1.00 44.03 97 ALA A N 1
ATOM 743 C CA . ALA A 1 97 ? 12.669 -47.456 11.445 1.00 44.03 97 ALA A CA 1
ATOM 744 C C . ALA A 1 97 ? 12.865 -46.864 12.847 1.00 44.03 97 ALA A C 1
ATOM 746 O O . ALA A 1 97 ? 13.479 -45.818 13.026 1.00 44.03 97 ALA A O 1
ATOM 747 N N . ARG A 1 98 ? 12.424 -47.674 13.814 1.00 42.47 98 ARG A N 1
ATOM 748 C CA . ARG A 1 98 ? 13.082 -48.001 15.087 1.00 42.47 98 ARG A CA 1
ATOM 749 C C . ARG A 1 98 ? 13.207 -46.914 16.154 1.00 42.47 98 ARG A C 1
ATOM 751 O O . ARG A 1 98 ? 14.157 -46.142 16.224 1.00 42.47 98 ARG A O 1
ATOM 758 N N . GLU A 1 99 ? 12.260 -47.035 17.077 1.00 46.25 99 GLU A N 1
ATOM 759 C CA . GLU A 1 99 ? 12.396 -46.845 18.518 1.00 46.25 99 GLU A CA 1
ATOM 760 C C . GLU A 1 99 ? 13.782 -47.294 19.019 1.00 46.25 99 GLU A C 1
ATOM 762 O O . GLU A 1 99 ? 14.154 -48.464 18.921 1.00 46.25 99 GLU A O 1
ATOM 767 N N . GLY A 1 100 ? 14.556 -46.332 19.515 1.00 41.84 100 GLY A N 1
ATOM 768 C CA . GLY A 1 100 ? 15.815 -46.543 20.218 1.00 41.84 100 GLY A CA 1
ATOM 769 C C . GLY A 1 100 ? 15.669 -46.001 21.630 1.00 41.84 100 GLY A C 1
ATOM 770 O O . GLY A 1 100 ? 15.842 -44.805 21.854 1.00 41.84 100 GLY A O 1
ATOM 771 N N . ASP A 1 101 ? 15.290 -46.899 22.534 1.00 47.41 101 ASP A N 1
ATOM 772 C CA . ASP A 1 101 ? 15.326 -46.744 23.984 1.00 47.41 101 ASP A CA 1
ATOM 773 C C . ASP A 1 101 ? 16.759 -46.416 24.433 1.00 47.41 101 ASP A C 1
ATOM 775 O O . ASP A 1 101 ? 17.725 -47.061 24.023 1.00 47.41 101 ASP A O 1
ATOM 779 N N . GLY A 1 102 ? 16.902 -45.344 25.203 1.00 40.09 102 GLY A N 1
ATOM 780 C CA . GLY A 1 102 ? 18.184 -44.722 25.508 1.00 40.09 102 GLY A CA 1
ATOM 781 C C . GLY A 1 102 ? 18.107 -43.939 26.805 1.00 40.09 102 GLY A C 1
ATOM 782 O O . GLY A 1 102 ? 18.291 -42.724 26.818 1.00 40.09 102 GLY A O 1
ATOM 783 N N . SER A 1 103 ? 17.802 -44.648 27.890 1.00 43.78 103 SER A N 1
ATOM 784 C CA . SER A 1 103 ? 18.009 -44.205 29.265 1.00 43.78 103 SER A CA 1
ATOM 785 C C . SER A 1 103 ? 19.499 -43.913 29.496 1.00 43.78 103 SER A C 1
ATOM 787 O O . SER A 1 103 ? 20.310 -44.831 29.600 1.00 43.78 103 SER A O 1
ATOM 789 N N . GLY A 1 104 ? 19.866 -42.633 29.535 1.00 39.62 104 GLY A N 1
ATOM 790 C CA . GLY A 1 104 ? 21.214 -42.163 29.849 1.00 39.62 104 GLY A CA 1
ATOM 791 C C . GLY A 1 104 ? 21.178 -41.288 31.093 1.00 39.62 104 GLY A C 1
ATOM 792 O O . GLY A 1 104 ? 20.581 -40.215 31.083 1.00 39.62 104 GLY A O 1
ATOM 793 N N . GLU A 1 105 ? 21.776 -41.804 32.156 1.00 41.09 105 GLU A N 1
ATOM 794 C CA . GLU A 1 105 ? 21.759 -41.315 33.528 1.00 41.09 105 GLU A CA 1
ATOM 795 C C . GLU A 1 105 ? 22.301 -39.888 33.699 1.00 41.09 105 GLU A C 1
ATOM 797 O O . GLU A 1 105 ? 23.310 -39.477 33.126 1.00 41.09 105 GLU A O 1
ATOM 802 N N . THR A 1 106 ? 21.617 -39.148 34.566 1.00 38.00 106 THR A N 1
ATOM 803 C CA . THR A 1 106 ? 21.994 -37.849 35.120 1.00 38.00 106 THR A CA 1
ATOM 804 C C . THR A 1 106 ? 23.193 -37.971 36.070 1.00 38.00 106 THR A C 1
ATOM 806 O O . THR A 1 106 ? 23.080 -38.677 37.076 1.00 38.00 106 THR A O 1
ATOM 809 N N . PRO A 1 107 ? 24.300 -37.236 35.864 1.00 48.84 107 PRO A N 1
ATOM 810 C CA . PRO A 1 107 ? 25.306 -37.070 36.898 1.00 48.84 107 PRO A CA 1
ATOM 811 C C . PRO A 1 107 ? 24.861 -35.977 37.875 1.00 48.84 107 PRO A C 1
ATOM 813 O O . PRO A 1 107 ? 24.769 -34.795 37.544 1.00 48.84 107 PRO A O 1
ATOM 816 N N . ALA A 1 108 ? 24.593 -36.409 39.105 1.00 43.47 108 ALA A N 1
ATOM 817 C CA . ALA A 1 108 ? 24.440 -35.564 40.273 1.00 43.47 108 ALA A CA 1
ATOM 818 C C . ALA A 1 108 ? 25.648 -34.626 40.417 1.00 43.47 108 ALA A C 1
ATOM 820 O O . ALA A 1 108 ? 26.788 -35.083 40.524 1.00 43.47 108 ALA A O 1
ATOM 821 N N . ARG A 1 109 ? 25.405 -33.313 40.486 1.00 39.53 109 ARG A N 1
ATOM 822 C CA . ARG A 1 109 ? 26.402 -32.373 40.995 1.00 39.53 109 ARG A CA 1
ATOM 823 C C . ARG A 1 109 ? 25.795 -31.526 42.103 1.00 39.53 109 ARG A C 1
ATOM 825 O O . ARG A 1 109 ? 24.906 -30.709 41.892 1.00 39.53 109 ARG A O 1
ATOM 832 N N . ALA A 1 110 ? 26.286 -31.845 43.293 1.00 44.44 110 ALA A N 1
ATOM 833 C CA . ALA A 1 110 ? 26.005 -31.259 44.585 1.00 44.44 110 ALA A CA 1
ATOM 834 C C . ALA A 1 110 ? 26.201 -29.734 44.572 1.00 44.44 110 ALA A C 1
ATOM 836 O O . ALA A 1 110 ? 27.169 -29.221 44.018 1.00 44.44 110 ALA A O 1
ATOM 837 N N . ALA A 1 111 ? 25.212 -29.024 45.107 1.00 43.06 111 ALA A N 1
ATOM 838 C CA . ALA A 1 111 ? 25.310 -28.316 46.382 1.00 43.06 111 ALA A CA 1
ATOM 839 C C . ALA A 1 111 ? 26.352 -27.189 46.387 1.00 43.06 111 ALA A C 1
ATOM 841 O O . ALA A 1 111 ? 27.517 -27.395 46.715 1.00 43.06 111 ALA A O 1
ATOM 842 N N . HIS A 1 112 ? 25.886 -25.969 46.135 1.00 42.69 112 HIS A N 1
ATOM 843 C CA . HIS A 1 112 ? 26.463 -24.807 46.791 1.00 42.69 112 HIS A CA 1
ATOM 844 C C . HIS A 1 112 ? 25.334 -23.873 47.216 1.00 42.69 112 HIS A C 1
ATOM 846 O O . HIS A 1 112 ? 24.636 -23.302 46.385 1.00 42.69 112 HIS A O 1
ATOM 852 N N . GLY A 1 113 ? 25.122 -23.815 48.531 1.00 42.69 113 GLY A N 1
ATOM 853 C CA . GLY A 1 113 ? 24.167 -22.927 49.171 1.00 42.69 113 GLY A CA 1
ATOM 854 C C . GLY A 1 113 ? 24.598 -21.473 49.038 1.00 42.69 113 GLY A C 1
ATOM 855 O O . GLY A 1 113 ? 25.765 -21.141 49.240 1.00 42.69 113 GLY A O 1
ATOM 856 N N . GLY A 1 114 ? 23.631 -20.631 48.706 1.00 43.78 114 GLY A N 1
ATOM 857 C CA . GLY A 1 114 ? 23.713 -19.184 48.786 1.00 43.78 114 GLY A CA 1
ATOM 858 C C . GLY A 1 114 ? 22.345 -18.697 49.232 1.00 43.78 114 GLY A C 1
ATOM 859 O O . GLY A 1 114 ? 21.354 -18.968 48.568 1.00 43.78 114 GLY A O 1
ATOM 860 N N . GLU A 1 115 ? 22.312 -18.093 50.410 1.00 48.50 115 GLU A N 1
ATOM 861 C CA . GLU A 1 115 ? 21.153 -17.614 51.159 1.00 48.50 115 GLU A CA 1
ATOM 862 C C . GLU A 1 115 ? 20.174 -16.805 50.287 1.00 48.50 115 GLU A C 1
ATOM 864 O O . GLU A 1 115 ? 20.370 -15.621 50.015 1.00 48.50 115 GLU A O 1
ATOM 869 N N . GLU A 1 116 ? 19.096 -17.452 49.840 1.00 52.62 116 GLU A N 1
ATOM 870 C CA . GLU A 1 116 ? 17.991 -16.782 49.163 1.00 52.62 116 GLU A CA 1
ATOM 871 C C . GLU A 1 116 ? 17.125 -16.080 50.212 1.00 52.62 116 GLU A C 1
ATOM 873 O O . GLU A 1 116 ? 16.412 -16.709 50.997 1.00 52.62 116 GLU A O 1
ATOM 878 N N . ASN A 1 117 ? 17.212 -14.748 50.222 1.00 56.66 117 ASN A N 1
ATOM 879 C CA . ASN A 1 117 ? 16.301 -13.851 50.920 1.00 56.66 117 ASN A CA 1
ATOM 880 C C . ASN A 1 117 ? 14.851 -14.219 50.581 1.00 56.66 117 ASN A C 1
ATOM 882 O O . ASN A 1 117 ? 14.331 -13.835 49.533 1.00 56.66 117 ASN A O 1
ATOM 886 N N . SER A 1 118 ? 14.190 -14.948 51.480 1.00 61.88 118 SER A N 1
ATOM 887 C CA . SER A 1 118 ? 12.767 -15.249 51.403 1.00 61.88 118 SER A CA 1
ATOM 888 C C . SER A 1 118 ? 11.976 -13.942 51.518 1.00 61.88 118 SER A C 1
ATOM 890 O O . SER A 1 118 ? 11.658 -13.481 52.619 1.00 61.88 118 SER A O 1
ATOM 892 N N . SER A 1 119 ? 11.685 -13.316 50.378 1.00 60.28 119 SER A N 1
ATOM 893 C CA . SER A 1 119 ? 10.677 -12.269 50.271 1.00 60.28 119 SER A CA 1
ATOM 894 C C . SER A 1 119 ? 9.372 -12.833 50.826 1.00 60.28 119 SER A C 1
ATOM 896 O O . SER A 1 119 ? 8.856 -13.856 50.377 1.00 60.28 119 SER A O 1
ATOM 898 N N . SER A 1 120 ? 8.896 -12.213 51.903 1.00 67.44 120 SER A N 1
ATOM 899 C CA . SER A 1 120 ? 7.749 -12.703 52.655 1.00 67.44 120 SER A CA 1
ATOM 900 C C . SER A 1 120 ? 6.531 -12.829 51.720 1.00 67.44 120 SER A C 1
ATOM 902 O O . SER A 1 120 ? 6.234 -11.875 50.994 1.00 67.44 120 SER A O 1
ATOM 904 N N . PRO A 1 121 ? 5.803 -13.961 51.720 1.00 72.12 121 PRO A N 1
ATOM 905 C CA . PRO A 1 121 ? 4.695 -14.223 50.792 1.00 72.12 121 PRO A CA 1
ATOM 906 C C . PRO A 1 121 ? 3.554 -13.194 50.872 1.00 72.12 121 PRO A C 1
ATOM 908 O O . PRO A 1 121 ? 2.766 -13.087 49.934 1.00 72.12 121 PRO A O 1
ATOM 911 N N . ALA A 1 122 ? 3.501 -12.390 51.942 1.00 70.75 122 ALA A N 1
ATOM 912 C CA . ALA A 1 122 ? 2.573 -11.269 52.076 1.00 70.75 122 ALA A CA 1
ATOM 913 C C . ALA A 1 122 ? 2.675 -10.258 50.913 1.00 70.75 122 ALA A C 1
ATOM 915 O O . ALA A 1 122 ? 1.653 -9.740 50.470 1.00 70.75 122 ALA A O 1
ATOM 916 N N . GLY A 1 123 ? 3.873 -10.038 50.354 1.00 83.94 123 GLY A N 1
ATOM 917 C CA . GLY A 1 123 ? 4.055 -9.099 49.239 1.00 83.94 123 GLY A CA 1
ATOM 918 C C . GLY A 1 123 ? 3.455 -9.585 47.915 1.00 83.94 123 GLY A C 1
ATOM 919 O O . GLY A 1 123 ? 2.997 -8.784 47.106 1.00 83.94 123 GLY A O 1
ATOM 920 N N . LEU A 1 124 ? 3.400 -10.901 47.689 1.00 83.94 124 LEU A N 1
ATOM 921 C CA . LEU A 1 124 ? 2.878 -11.473 46.444 1.00 83.94 124 LEU A CA 1
ATOM 922 C C . LEU A 1 124 ? 1.347 -11.369 46.374 1.00 83.94 124 LEU A C 1
ATOM 924 O O . LEU A 1 124 ? 0.788 -11.069 45.320 1.00 83.94 124 LEU A O 1
ATOM 928 N N . GLU A 1 125 ? 0.658 -11.593 47.496 1.00 85.88 125 GLU A N 1
ATOM 929 C CA . GLU A 1 125 ? -0.798 -11.444 47.545 1.00 85.88 125 GLU A CA 1
ATOM 930 C C . GLU A 1 125 ? -1.215 -9.984 47.336 1.00 85.88 125 GLU A C 1
ATOM 932 O O . GLU A 1 125 ? -2.170 -9.717 46.603 1.00 85.88 125 GLU A O 1
ATOM 937 N N . GLU A 1 126 ? -0.477 -9.040 47.922 1.00 90.88 126 GLU A N 1
ATOM 938 C CA . GLU A 1 126 ? -0.699 -7.610 47.713 1.00 90.88 126 GLU A CA 1
ATOM 939 C C . GLU A 1 126 ? -0.481 -7.214 46.246 1.00 90.88 126 GLU A C 1
ATOM 941 O O . GLU A 1 126 ? -1.328 -6.528 45.672 1.00 90.88 126 GLU A O 1
ATOM 946 N N . LEU A 1 127 ? 0.557 -7.749 45.588 1.00 87.62 127 LEU A N 1
ATOM 947 C CA . LEU A 1 127 ? 0.774 -7.567 44.149 1.00 87.62 127 LEU A CA 1
ATOM 948 C C . LEU A 1 127 ? -0.379 -8.136 43.308 1.00 87.62 127 LEU A C 1
ATOM 950 O O . LEU A 1 127 ? -0.867 -7.464 42.401 1.00 87.62 127 LEU A O 1
ATOM 954 N N . PHE A 1 128 ? -0.882 -9.335 43.620 1.00 89.38 128 PHE A N 1
ATOM 955 C CA . PHE A 1 128 ? -2.027 -9.909 42.903 1.00 89.38 128 PHE A CA 1
ATOM 956 C C . PHE A 1 128 ? -3.340 -9.169 43.161 1.00 89.38 128 PHE A C 1
ATOM 958 O O . PHE A 1 128 ? -4.211 -9.133 42.287 1.00 89.38 128 PHE A O 1
ATOM 965 N N . ARG A 1 129 ? -3.537 -8.615 44.360 1.00 89.25 129 ARG A N 1
ATOM 966 C CA . ARG A 1 129 ? -4.682 -7.743 44.650 1.00 89.25 129 ARG A CA 1
ATOM 967 C C . ARG A 1 129 ? -4.562 -6.440 43.867 1.00 89.25 129 ARG A C 1
ATOM 969 O O . ARG A 1 129 ? -5.526 -6.071 43.204 1.00 89.25 129 ARG A O 1
ATOM 976 N N . GLY A 1 130 ? -3.389 -5.810 43.874 1.00 91.31 130 GLY A N 1
ATOM 977 C CA . GLY A 1 130 ? -3.101 -4.611 43.089 1.00 91.31 130 GLY A CA 1
ATOM 978 C C . GLY A 1 130 ? -3.360 -4.823 41.599 1.00 91.31 130 GLY A C 1
ATOM 979 O O . GLY A 1 130 ? -4.087 -4.045 40.988 1.00 91.31 130 GLY A O 1
ATOM 980 N N . GLU A 1 131 ? -2.872 -5.929 41.038 1.00 90.75 131 GLU A N 1
ATOM 981 C CA . GLU A 1 131 ? -3.059 -6.253 39.622 1.00 90.75 131 GLU A CA 1
ATOM 982 C C . GLU A 1 131 ? -4.522 -6.572 39.277 1.00 90.75 131 GLU A C 1
ATOM 984 O O . GLU A 1 131 ? -5.023 -6.131 38.244 1.00 90.75 131 GLU A O 1
ATOM 989 N N . ARG A 1 132 ? -5.258 -7.276 40.150 1.00 89.50 132 ARG A N 1
ATOM 990 C CA . ARG A 1 132 ? -6.704 -7.498 39.956 1.00 89.50 132 ARG A CA 1
ATOM 991 C C . ARG A 1 132 ? -7.496 -6.196 40.001 1.00 89.50 132 ARG A C 1
ATOM 993 O O . ARG A 1 132 ? -8.364 -5.993 39.159 1.00 89.50 132 ARG A O 1
ATOM 1000 N N . VAL A 1 133 ? -7.188 -5.316 40.953 1.00 90.31 133 VAL A N 1
ATOM 1001 C CA . VAL A 1 133 ? -7.832 -4.000 41.062 1.00 90.31 133 VAL A CA 1
ATOM 1002 C C . VAL A 1 133 ? -7.504 -3.143 39.845 1.00 90.31 133 VAL A C 1
ATOM 1004 O O . VAL A 1 133 ? -8.397 -2.483 39.328 1.00 90.31 133 VAL A O 1
ATOM 1007 N N . ARG A 1 134 ? -6.260 -3.176 39.355 1.00 88.62 134 ARG A N 1
ATOM 1008 C CA . ARG A 1 134 ? -5.860 -2.476 38.131 1.00 88.62 134 ARG A CA 1
ATOM 1009 C C . ARG A 1 134 ? -6.652 -2.976 36.925 1.00 88.62 134 ARG A C 1
ATOM 1011 O O . ARG A 1 134 ? -7.311 -2.172 36.287 1.00 88.62 134 ARG A O 1
ATOM 1018 N N . ARG A 1 135 ? -6.697 -4.291 36.683 1.00 89.62 135 ARG A N 1
ATOM 1019 C CA . ARG A 1 135 ? -7.488 -4.872 35.580 1.00 89.62 135 ARG A CA 1
ATOM 1020 C C . ARG A 1 135 ? -8.972 -4.547 35.677 1.00 89.62 135 ARG A C 1
ATOM 1022 O O . ARG A 1 135 ? -9.599 -4.278 34.664 1.00 89.62 135 ARG A O 1
ATOM 1029 N N . MET A 1 136 ? -9.528 -4.563 36.886 1.00 88.19 136 MET A N 1
ATOM 1030 C CA . MET A 1 136 ? -10.922 -4.188 37.107 1.00 88.19 136 MET A CA 1
ATOM 1031 C C . MET A 1 136 ? -11.158 -2.706 36.793 1.00 88.19 136 MET A C 1
ATOM 1033 O O . MET A 1 136 ? -12.129 -2.384 36.123 1.00 88.19 136 MET A O 1
ATOM 1037 N N . LYS A 1 137 ? -10.266 -1.809 37.232 1.00 89.38 137 LYS A N 1
ATOM 1038 C CA . LYS A 1 137 ? -10.338 -0.374 36.915 1.00 89.38 137 LYS A CA 1
ATOM 1039 C C . LYS A 1 137 ? -10.209 -0.114 35.419 1.00 89.38 137 LYS A C 1
ATOM 1041 O O . LYS A 1 137 ? -10.995 0.658 34.884 1.00 89.38 137 LYS A O 1
ATOM 1046 N N . ASP A 1 138 ? -9.258 -0.775 34.768 1.00 89.25 138 ASP A N 1
ATOM 1047 C CA . ASP A 1 138 ? -9.046 -0.672 33.327 1.00 89.25 138 ASP A CA 1
ATOM 1048 C C . ASP A 1 138 ? -10.293 -1.176 32.582 1.00 89.25 138 ASP A C 1
ATOM 1050 O O . ASP A 1 138 ? -10.799 -0.484 31.709 1.00 89.25 138 ASP A O 1
ATOM 1054 N N . GLY A 1 139 ? -10.866 -2.312 32.999 1.00 90.62 139 GLY A N 1
ATOM 1055 C CA . GLY A 1 139 ? -12.109 -2.846 32.437 1.00 90.62 139 GLY A CA 1
ATOM 1056 C C . GLY A 1 139 ? -13.309 -1.909 32.598 1.00 90.62 139 GLY A C 1
ATOM 1057 O O . GLY A 1 139 ? -14.018 -1.665 31.629 1.00 90.62 139 GLY A O 1
ATOM 1058 N N . ILE A 1 140 ? -13.500 -1.322 33.785 1.00 89.69 140 ILE A N 1
ATOM 1059 C CA . ILE A 1 140 ? -14.574 -0.343 34.032 1.00 89.69 140 ILE A CA 1
ATOM 1060 C C . ILE A 1 140 ? -14.375 0.906 33.167 1.00 89.69 140 ILE A C 1
ATOM 1062 O O . ILE A 1 140 ? -15.331 1.425 32.599 1.00 89.69 140 ILE A O 1
ATOM 1066 N N . LEU A 1 141 ? -13.140 1.403 33.052 1.00 90.75 141 LEU A N 1
ATOM 1067 C CA . LEU A 1 141 ? -12.844 2.569 32.224 1.00 90.75 141 LEU A CA 1
ATOM 1068 C C . LEU A 1 141 ? -13.131 2.288 30.745 1.00 90.75 141 LEU A C 1
ATOM 1070 O O . LEU A 1 141 ? -13.706 3.137 30.070 1.00 90.75 141 LEU A O 1
ATOM 1074 N N . MET A 1 142 ? -12.759 1.102 30.264 1.00 91.31 142 MET A N 1
ATOM 1075 C CA . MET A 1 142 ? -13.019 0.652 28.898 1.00 91.31 142 MET A CA 1
ATOM 1076 C C . MET A 1 142 ? -14.511 0.544 28.600 1.00 91.31 142 MET A C 1
ATOM 1078 O O . MET A 1 142 ? -14.980 1.091 27.603 1.00 91.31 142 MET A O 1
ATOM 1082 N N . GLU A 1 143 ? -15.266 -0.077 29.504 1.00 93.06 143 GLU A N 1
ATOM 1083 C CA . GLU A 1 143 ? -16.718 -0.187 29.398 1.00 93.06 143 GLU A CA 1
ATOM 1084 C C . GLU A 1 143 ? -17.360 1.206 29.338 1.00 93.06 143 GLU A C 1
ATOM 1086 O O . GLU A 1 143 ? -18.085 1.513 28.393 1.00 93.06 143 GLU A O 1
ATOM 1091 N N . ILE A 1 144 ? -16.983 2.111 30.246 1.00 94.00 144 ILE A N 1
ATOM 1092 C CA . ILE A 1 144 ? -17.488 3.491 30.264 1.00 94.00 144 ILE A CA 1
ATOM 1093 C C . ILE A 1 144 ? -17.123 4.253 28.981 1.00 94.00 144 ILE A C 1
ATOM 1095 O O . ILE A 1 144 ? -17.973 4.943 28.420 1.00 94.00 144 ILE A O 1
ATOM 1099 N N . LEU A 1 145 ? -15.887 4.133 28.485 1.00 93.69 145 LEU A N 1
ATOM 1100 C CA . LEU A 1 145 ? -15.464 4.781 27.239 1.00 93.69 145 LEU A CA 1
ATOM 1101 C C . LEU A 1 145 ? -16.237 4.255 26.024 1.00 93.69 145 LEU A C 1
ATOM 1103 O O . LEU A 1 145 ? -16.569 5.044 25.141 1.00 93.69 145 LEU A O 1
ATOM 1107 N N . SER A 1 146 ? -16.555 2.960 25.991 1.00 93.62 146 SER A N 1
ATOM 1108 C CA . SER A 1 146 ? -17.340 2.351 24.913 1.00 93.62 146 SER A CA 1
ATOM 1109 C C . SER A 1 146 ? -18.811 2.792 24.919 1.00 93.62 146 SER A C 1
ATOM 1111 O O . SER A 1 146 ? -19.440 2.855 23.863 1.00 93.62 146 SER A O 1
ATOM 1113 N N . GLU A 1 147 ? -19.352 3.154 26.086 1.00 93.31 147 GLU A N 1
ATOM 1114 C CA . GLU A 1 147 ? -20.738 3.603 26.246 1.00 93.31 147 GLU A CA 1
ATOM 1115 C C . GLU A 1 147 ? -20.943 5.087 25.918 1.00 93.31 147 GLU A C 1
ATOM 1117 O O . GLU A 1 147 ? -21.996 5.448 25.391 1.00 93.31 147 GLU A O 1
ATOM 1122 N N . ILE A 1 148 ? -19.959 5.952 26.207 1.00 92.31 148 ILE A N 1
ATOM 1123 C CA . ILE A 1 148 ? -20.055 7.414 26.006 1.00 92.31 148 ILE A CA 1
ATOM 1124 C C . ILE A 1 148 ? -20.582 7.802 24.617 1.00 92.31 148 ILE A C 1
ATOM 1126 O O . ILE A 1 148 ? -21.464 8.660 24.547 1.00 92.31 148 ILE A O 1
ATOM 1130 N N . PRO A 1 149 ? -20.119 7.181 23.516 1.00 91.56 149 PRO A N 1
ATOM 1131 C CA . PRO A 1 149 ? -20.626 7.468 22.186 1.00 91.56 149 PRO A CA 1
ATOM 1132 C C . PRO A 1 149 ? -22.141 7.303 22.034 1.00 91.56 149 PRO A C 1
ATOM 1134 O O . PRO A 1 149 ? -22.726 7.942 21.172 1.00 91.56 149 PRO A O 1
ATOM 1137 N N . TYR A 1 150 ? -22.792 6.457 22.827 1.00 91.12 150 TYR A N 1
ATOM 1138 C CA . TYR A 1 150 ? -24.210 6.127 22.666 1.00 91.12 150 TYR A CA 1
ATOM 1139 C C . TYR A 1 150 ? -25.136 6.904 23.606 1.00 91.12 150 TYR A C 1
ATOM 1141 O O . TYR A 1 150 ? -26.351 6.845 23.434 1.00 91.12 150 TYR A O 1
ATOM 1149 N N . LEU A 1 151 ? -24.590 7.668 24.560 1.00 85.00 151 LEU A N 1
ATOM 1150 C CA . LEU A 1 151 ? -25.397 8.396 25.547 1.00 85.00 151 LEU A CA 1
ATOM 1151 C C . LEU A 1 151 ? -26.295 9.477 24.921 1.00 85.00 151 LEU A C 1
ATOM 1153 O O . LEU A 1 151 ? -27.346 9.786 25.473 1.00 85.00 151 LEU A O 1
ATOM 1157 N N . ASP A 1 152 ? -25.930 10.013 23.753 1.00 80.06 152 ASP A N 1
ATOM 1158 C CA . ASP A 1 152 ? -26.714 11.060 23.085 1.00 80.06 152 ASP A CA 1
ATOM 1159 C C . ASP A 1 152 ? -27.997 10.540 22.401 1.00 80.06 152 ASP A C 1
ATOM 1161 O O . ASP A 1 152 ? -28.865 11.345 22.057 1.00 80.06 152 ASP A O 1
ATOM 1165 N N . GLU A 1 153 ? -28.145 9.226 22.185 1.00 73.94 153 GLU A N 1
ATOM 1166 C CA . GLU A 1 153 ? -29.278 8.676 21.417 1.00 73.94 153 GLU A CA 1
ATOM 1167 C C . GLU A 1 153 ? -30.486 8.275 22.270 1.00 73.94 153 GLU A C 1
ATOM 1169 O O . GLU A 1 153 ? -31.593 8.184 21.738 1.00 73.94 153 GLU A O 1
ATOM 1174 N N . ASP A 1 154 ? -30.307 8.080 23.579 1.00 66.38 154 ASP A N 1
ATOM 1175 C CA . ASP A 1 154 ? -31.361 7.522 24.441 1.00 66.38 154 ASP A CA 1
ATOM 1176 C C . ASP A 1 154 ? -32.230 8.597 25.121 1.00 66.38 154 ASP A C 1
ATOM 1178 O O . ASP A 1 154 ? -33.331 8.315 25.602 1.00 66.38 154 ASP A O 1
ATOM 1182 N N . GLU A 1 155 ? -31.806 9.868 25.102 1.00 61.91 155 GLU A N 1
ATOM 1183 C CA . GLU A 1 155 ? -32.637 10.988 25.561 1.00 61.91 155 GLU A CA 1
ATOM 1184 C C . GLU A 1 155 ? -33.679 11.369 24.502 1.00 61.91 155 GLU A C 1
ATOM 1186 O O . GLU A 1 155 ? -33.629 12.421 23.866 1.00 61.91 155 GLU A O 1
ATOM 1191 N N . GLY A 1 156 ? -34.652 10.474 24.342 1.00 57.19 156 GLY A N 1
ATOM 1192 C CA . GLY A 1 156 ? -36.023 10.802 23.999 1.00 57.19 156 GLY A CA 1
ATOM 1193 C C . GLY A 1 156 ? -36.174 11.703 22.783 1.00 57.19 156 GLY A C 1
ATOM 1194 O O . GLY A 1 156 ? -36.451 12.900 22.903 1.00 57.19 156 GLY A O 1
ATOM 1195 N N . VAL A 1 157 ? -36.213 11.081 21.603 1.00 54.28 157 VAL A N 1
ATOM 1196 C CA . VAL A 1 157 ? -37.217 11.475 20.614 1.00 54.28 157 VAL A CA 1
ATOM 1197 C C . VAL A 1 157 ? -38.562 11.377 21.331 1.00 54.28 157 VAL A C 1
ATOM 1199 O O . VAL A 1 157 ? -39.194 10.326 21.382 1.00 54.28 157 VAL A O 1
ATOM 1202 N N . VAL A 1 158 ? -38.973 12.470 21.971 1.00 57.50 158 VAL A N 1
ATOM 1203 C CA . VAL A 1 158 ? -40.338 12.659 22.433 1.00 57.50 158 VAL A CA 1
ATOM 1204 C C . VAL A 1 158 ? -41.167 12.650 21.157 1.00 57.50 158 VAL A C 1
ATOM 1206 O O . VAL A 1 158 ? -41.306 13.666 20.473 1.00 57.50 158 VAL A O 1
ATOM 1209 N N . GLU A 1 159 ? -41.651 11.465 20.790 1.00 54.25 159 GLU A N 1
ATOM 1210 C CA . GLU A 1 159 ? -42.644 11.224 19.750 1.00 54.25 159 GLU A CA 1
ATOM 1211 C C . GLU A 1 159 ? -43.927 11.978 20.128 1.00 54.25 159 GLU A C 1
ATOM 1213 O O . GLU A 1 159 ? -44.878 11.422 20.666 1.00 54.25 159 GLU A O 1
ATOM 1218 N N . GLY A 1 160 ? -43.944 13.296 19.936 1.00 54.44 160 GLY A N 1
ATOM 1219 C CA . GLY A 1 160 ? -45.019 14.120 20.484 1.00 54.44 160 GLY A CA 1
ATOM 1220 C C . GLY A 1 160 ? -45.176 15.505 19.883 1.00 54.44 160 GLY A C 1
ATOM 1221 O O . GLY A 1 160 ? -46.073 16.232 20.289 1.00 54.44 160 GLY A O 1
ATOM 1222 N N . SER A 1 161 ? -44.366 15.897 18.899 1.00 53.84 161 SER A N 1
ATOM 1223 C CA . SER A 1 161 ? -44.579 17.150 18.166 1.00 53.84 161 SER A CA 1
ATOM 1224 C C . SER A 1 161 ? -44.596 16.894 16.668 1.00 53.84 161 SER A C 1
ATOM 1226 O O . SER A 1 161 ? -43.673 17.228 15.932 1.00 53.84 161 SER A O 1
ATOM 1228 N N . ARG A 1 162 ? -45.710 16.310 16.212 1.00 48.84 162 ARG A N 1
ATOM 1229 C CA . ARG A 1 162 ? -46.187 16.440 14.830 1.00 48.84 162 ARG A CA 1
ATOM 1230 C C . ARG A 1 162 ? -46.557 17.908 14.581 1.00 48.84 162 ARG A C 1
ATOM 1232 O O . ARG A 1 162 ? -47.733 18.253 14.512 1.00 48.84 162 ARG A O 1
ATOM 1239 N N . SER A 1 163 ? -45.562 18.782 14.497 1.00 51.94 163 SER A N 1
ATOM 1240 C CA . SER A 1 163 ? -45.758 20.147 14.025 1.00 51.94 163 SER A CA 1
ATOM 1241 C C . SER A 1 163 ? -45.645 20.133 12.511 1.00 51.94 163 SER A C 1
ATOM 1243 O O . SER A 1 163 ? -44.584 19.882 11.948 1.00 51.94 163 SER A O 1
ATOM 1245 N N . ALA A 1 164 ? -46.813 20.325 11.909 1.00 49.34 164 ALA A N 1
ATOM 1246 C CA . ALA A 1 164 ? -47.116 20.433 10.498 1.00 49.34 164 ALA A CA 1
ATOM 1247 C C . ALA A 1 164 ? -45.958 20.896 9.600 1.00 49.34 164 ALA A C 1
ATOM 1249 O O . ALA A 1 164 ? -45.357 21.956 9.782 1.00 49.34 164 ALA A O 1
ATOM 1250 N N . GLU A 1 165 ? -45.757 20.082 8.570 1.00 48.91 165 GLU A N 1
ATOM 1251 C CA . GLU A 1 165 ? -45.166 20.373 7.272 1.00 48.91 165 GLU A CA 1
ATOM 1252 C C . GLU A 1 165 ? -45.318 21.848 6.866 1.00 48.91 165 GLU A C 1
ATOM 1254 O O . GLU A 1 165 ? -46.326 22.275 6.305 1.00 48.91 165 GLU A O 1
ATOM 1259 N N . THR A 1 166 ? -44.274 22.640 7.090 1.00 46.41 166 THR A N 1
ATOM 1260 C CA . THR A 1 166 ? -44.062 23.860 6.313 1.00 46.41 166 THR A CA 1
ATOM 1261 C C . THR A 1 166 ? -43.028 23.544 5.251 1.00 46.41 166 THR A C 1
ATOM 1263 O O . THR A 1 166 ? -41.819 23.588 5.445 1.00 46.41 166 THR A O 1
ATOM 1266 N N . SER A 1 167 ? -43.570 23.163 4.100 1.00 43.06 167 SER A N 1
ATOM 1267 C CA . SER A 1 167 ? -42.907 23.095 2.808 1.00 43.06 167 SER A CA 1
ATOM 1268 C C . SER A 1 167 ? -42.178 24.415 2.505 1.00 43.06 167 SER A C 1
ATOM 1270 O O . SER A 1 167 ? -42.743 25.315 1.881 1.00 43.06 167 SER A O 1
ATOM 1272 N N . SER A 1 168 ? -40.909 24.538 2.895 1.00 48.62 168 SER A N 1
ATOM 1273 C CA . SER A 1 168 ? -40.011 25.567 2.370 1.00 48.62 168 SER A CA 1
ATOM 1274 C C . SER A 1 168 ? -39.076 24.937 1.343 1.00 48.62 168 SER A C 1
ATOM 1276 O O . SER A 1 168 ? -38.138 24.212 1.671 1.00 48.62 168 SER A O 1
ATOM 1278 N N . ARG A 1 169 ? -39.381 25.218 0.074 1.00 40.31 169 ARG A N 1
ATOM 1279 C CA . ARG A 1 169 ? -38.555 24.928 -1.099 1.00 40.31 169 ARG A CA 1
ATOM 1280 C C . ARG A 1 169 ? -37.086 25.268 -0.852 1.00 40.31 169 ARG A C 1
ATOM 1282 O O . ARG A 1 169 ? -36.752 26.405 -0.535 1.00 40.31 169 ARG A O 1
ATOM 1289 N N . ILE A 1 170 ? -36.246 24.278 -1.118 1.00 43.69 170 ILE A N 1
ATOM 1290 C CA . ILE A 1 170 ? -34.795 24.355 -1.257 1.00 43.69 170 ILE A CA 1
ATOM 1291 C C . ILE A 1 170 ? -34.461 25.281 -2.442 1.00 43.69 170 ILE A C 1
ATOM 1293 O O . ILE A 1 170 ? -34.805 24.941 -3.578 1.00 43.69 170 ILE A O 1
ATOM 1297 N N . PRO A 1 171 ? -33.785 26.425 -2.241 1.00 42.22 171 PRO A N 1
ATOM 1298 C CA . PRO A 1 171 ? -33.080 27.092 -3.319 1.00 42.22 171 PRO A CA 1
ATOM 1299 C C . PRO A 1 171 ? -31.713 26.423 -3.469 1.00 42.22 171 PRO A C 1
ATOM 1301 O O . PRO A 1 171 ? -30.872 26.505 -2.580 1.00 42.22 171 PRO A O 1
ATOM 1304 N N . VAL A 1 172 ? -31.515 25.746 -4.598 1.00 42.88 172 VAL A N 1
ATOM 1305 C CA . VAL A 1 172 ? -30.239 25.160 -5.027 1.00 42.88 172 VAL A CA 1
ATOM 1306 C C . VAL A 1 172 ? -29.269 26.292 -5.396 1.00 42.88 172 VAL A C 1
ATOM 1308 O O . VAL A 1 172 ? -29.526 26.989 -6.381 1.00 42.88 172 VAL A O 1
ATOM 1311 N N . PRO A 1 173 ? -28.143 26.489 -4.686 1.00 45.12 173 PRO A N 1
ATOM 1312 C CA . PRO A 1 173 ? -27.062 27.340 -5.154 1.00 45.12 173 PRO A CA 1
ATOM 1313 C C . PRO A 1 173 ? -26.113 26.492 -6.008 1.00 45.12 173 PRO A C 1
ATOM 1315 O O . PRO A 1 173 ? -25.477 25.551 -5.536 1.00 45.12 173 PRO A O 1
ATOM 1318 N N . ILE A 1 174 ? -26.046 26.834 -7.291 1.00 45.84 174 ILE A N 1
ATOM 1319 C CA . ILE A 1 174 ? -25.116 26.276 -8.278 1.00 45.84 174 ILE A CA 1
ATOM 1320 C C . ILE A 1 174 ? -23.667 26.582 -7.839 1.00 45.84 174 ILE A C 1
ATOM 1322 O O . ILE A 1 174 ? -23.384 27.717 -7.443 1.00 45.84 174 ILE A O 1
ATOM 1326 N N . PRO A 1 175 ? -22.738 25.611 -7.921 1.00 45.28 175 PRO A N 1
ATOM 1327 C CA . PRO A 1 175 ? -21.379 25.761 -7.417 1.00 45.28 175 PRO A CA 1
ATOM 1328 C C . PRO A 1 175 ? -20.558 26.678 -8.329 1.00 45.28 175 PRO A C 1
ATOM 1330 O O . PRO A 1 175 ? -20.312 26.371 -9.496 1.00 45.28 175 PRO A O 1
ATOM 1333 N N . ARG A 1 176 ? -20.101 27.809 -7.786 1.00 43.06 176 ARG A N 1
ATOM 1334 C CA . ARG A 1 176 ? -19.043 28.621 -8.397 1.00 43.06 176 ARG A CA 1
ATOM 1335 C C . ARG A 1 176 ? -17.699 28.172 -7.841 1.00 43.06 176 ARG A C 1
ATOM 1337 O O . ARG A 1 176 ? -17.420 28.343 -6.658 1.00 43.06 176 ARG A O 1
ATOM 1344 N N . GLY A 1 177 ? -16.909 27.566 -8.721 1.00 35.22 177 GLY A N 1
ATOM 1345 C CA . GLY A 1 177 ? -15.570 27.082 -8.441 1.00 35.22 177 GLY A CA 1
ATOM 1346 C C . GLY A 1 177 ? -14.546 28.189 -8.189 1.00 35.22 177 GLY A C 1
ATOM 1347 O O . GLY A 1 177 ? -14.645 29.298 -8.709 1.00 35.22 177 GLY A O 1
ATOM 1348 N N . THR A 1 178 ? -13.557 27.785 -7.391 1.00 40.00 178 THR A N 1
ATOM 1349 C CA . THR A 1 178 ? -12.127 28.111 -7.470 1.00 40.00 178 THR A CA 1
ATOM 1350 C C . THR A 1 178 ? -11.748 29.582 -7.610 1.00 40.00 178 THR A C 1
ATOM 1352 O O . THR A 1 178 ? -11.651 30.117 -8.714 1.00 40.00 178 THR A O 1
ATOM 1355 N N . ARG A 1 179 ? -11.352 30.182 -6.486 1.00 39.62 179 ARG A N 1
ATOM 1356 C CA . ARG A 1 179 ? -10.333 31.231 -6.486 1.00 39.62 179 ARG A CA 1
ATOM 1357 C C . ARG A 1 179 ? -9.267 30.895 -5.445 1.00 39.62 179 ARG A C 1
ATOM 1359 O O . ARG A 1 179 ? -9.465 31.095 -4.254 1.00 39.62 179 ARG A O 1
ATOM 1366 N N . LEU A 1 180 ? -8.184 30.310 -5.951 1.00 39.38 180 LEU A N 1
ATOM 1367 C CA . LEU A 1 180 ? -6.846 30.349 -5.370 1.00 39.38 180 LEU A CA 1
ATOM 1368 C C . LEU A 1 180 ? -6.412 31.815 -5.241 1.00 39.38 180 LEU A C 1
ATOM 1370 O O . LEU A 1 180 ? -6.520 32.536 -6.226 1.00 39.38 180 LEU A O 1
ATOM 1374 N N . GLU A 1 181 ? -5.956 32.215 -4.059 1.00 39.69 181 GLU A N 1
ATOM 1375 C CA . GLU A 1 181 ? -4.890 33.195 -3.775 1.00 39.69 181 GLU A CA 1
ATOM 1376 C C . GLU A 1 181 ? -4.545 32.958 -2.291 1.00 39.69 181 GLU A C 1
ATOM 1378 O O . GLU A 1 181 ? -5.400 33.087 -1.419 1.00 39.69 181 GLU A O 1
ATOM 1383 N N . GLU A 1 182 ? -3.483 32.209 -2.003 1.00 40.19 182 GLU A N 1
ATOM 1384 C CA . GLU A 1 182 ? -2.115 32.709 -1.797 1.00 40.19 182 GLU A CA 1
ATOM 1385 C C . GLU A 1 182 ? -1.990 33.719 -0.645 1.00 40.19 182 GLU A C 1
ATOM 1387 O O . GLU A 1 182 ? -2.259 34.908 -0.767 1.00 40.19 182 GLU A O 1
ATOM 1392 N N . ASP A 1 183 ? -1.549 33.160 0.483 1.00 35.50 183 ASP A N 1
ATOM 1393 C CA . ASP A 1 183 ? -0.302 33.525 1.150 1.00 35.50 183 ASP A CA 1
ATOM 1394 C C . ASP A 1 183 ? -0.117 34.991 1.573 1.00 35.50 183 ASP A C 1
ATOM 1396 O O . ASP A 1 183 ? 0.183 35.874 0.769 1.00 35.50 183 ASP A O 1
ATOM 1400 N N . ARG A 1 184 ? -0.192 35.223 2.892 1.00 39.84 184 ARG A N 1
ATOM 1401 C CA . ARG A 1 184 ? 0.777 36.050 3.630 1.00 39.84 184 ARG A CA 1
ATOM 1402 C C . ARG A 1 184 ? 0.462 36.107 5.118 1.00 39.84 184 ARG A C 1
ATOM 1404 O O . ARG A 1 184 ? -0.599 36.569 5.528 1.00 39.84 184 ARG A O 1
ATOM 1411 N N . GLY A 1 185 ? 1.497 35.850 5.913 1.00 35.28 185 GLY A N 1
ATOM 1412 C CA . GLY A 1 185 ? 1.758 36.699 7.073 1.00 35.28 185 GLY A CA 1
ATOM 1413 C C . GLY A 1 185 ? 1.838 35.993 8.413 1.00 35.28 185 GLY A C 1
ATOM 1414 O O . GLY A 1 185 ? 1.074 36.302 9.320 1.00 35.28 185 GLY A O 1
ATOM 1415 N N . ILE A 1 186 ? 2.848 35.138 8.556 1.00 38.19 186 ILE A N 1
ATOM 1416 C CA . ILE A 1 186 ? 3.483 34.805 9.834 1.00 38.19 186 ILE A CA 1
ATOM 1417 C C . ILE A 1 186 ? 3.749 36.113 10.603 1.00 38.19 186 ILE A C 1
ATOM 1419 O O . ILE A 1 186 ? 4.544 36.946 10.161 1.00 38.19 186 ILE A O 1
ATOM 1423 N N . LYS A 1 187 ? 3.102 36.307 11.757 1.00 41.69 187 LYS A N 1
ATOM 1424 C CA . LYS A 1 187 ? 3.556 37.262 12.774 1.00 41.69 187 LYS A CA 1
ATOM 1425 C C . LYS A 1 187 ? 3.618 36.581 14.130 1.00 41.69 187 LYS A C 1
ATOM 1427 O O . LYS A 1 187 ? 2.618 36.175 14.708 1.00 41.69 187 LYS A O 1
ATOM 1432 N N . ASN A 1 188 ? 4.867 36.473 14.552 1.00 42.66 188 ASN A N 1
ATOM 1433 C CA . ASN A 1 188 ? 5.395 35.842 15.740 1.00 42.66 188 ASN A CA 1
ATOM 1434 C C . ASN A 1 188 ? 4.677 36.244 17.028 1.00 42.66 188 ASN A C 1
ATOM 1436 O O . ASN A 1 188 ? 4.473 37.419 17.334 1.00 42.66 188 ASN A O 1
ATOM 1440 N N . THR A 1 189 ? 4.392 35.206 17.798 1.00 36.38 189 THR A N 1
ATOM 1441 C CA . THR A 1 189 ? 4.052 35.189 19.212 1.00 36.38 189 THR A CA 1
ATOM 1442 C C . THR A 1 189 ? 5.234 35.684 20.051 1.00 36.38 189 THR A C 1
ATOM 1444 O O . THR A 1 189 ? 6.301 35.072 20.038 1.00 36.38 189 THR A O 1
ATOM 1447 N N . VAL A 1 190 ? 5.045 36.763 20.813 1.00 45.69 190 VAL A N 1
ATOM 1448 C CA . VAL A 1 190 ? 5.894 37.094 21.967 1.00 45.69 190 VAL A CA 1
ATOM 1449 C C . VAL A 1 190 ? 5.097 36.715 23.207 1.00 45.69 190 VAL A C 1
ATOM 1451 O O . VAL A 1 190 ? 4.128 37.383 23.566 1.00 45.69 190 VAL A O 1
ATOM 1454 N N . ALA A 1 191 ? 5.478 35.579 23.786 1.00 44.75 191 ALA A N 1
ATOM 1455 C CA . ALA A 1 191 ? 4.938 35.041 25.020 1.00 44.75 191 ALA A CA 1
ATOM 1456 C C . ALA A 1 191 ? 5.237 36.009 26.169 1.00 44.75 191 ALA A C 1
ATOM 1458 O O . ALA A 1 191 ? 6.393 36.322 26.452 1.00 44.75 191 ALA A O 1
ATOM 1459 N N . LYS A 1 192 ? 4.176 36.509 26.798 1.00 44.31 192 LYS A N 1
ATOM 1460 C CA . LYS A 1 192 ? 4.242 37.278 28.032 1.00 44.31 192 LYS A CA 1
ATOM 1461 C C . LYS A 1 192 ? 3.770 36.342 29.137 1.00 44.31 192 LYS A C 1
ATOM 1463 O O . LYS A 1 192 ? 2.596 35.989 29.186 1.00 44.31 192 LYS A O 1
ATOM 1468 N N . GLU A 1 193 ? 4.722 35.879 29.935 1.00 43.72 193 GLU A N 1
ATOM 1469 C CA . GLU A 1 193 ? 4.474 35.157 31.177 1.00 43.72 193 GLU A CA 1
ATOM 1470 C C . GLU A 1 193 ? 3.784 36.113 32.156 1.00 43.72 193 GLU A C 1
ATOM 1472 O O . GLU A 1 193 ? 4.352 37.143 32.518 1.00 43.72 193 GLU A O 1
ATOM 1477 N N . GLU A 1 194 ? 2.560 35.795 32.572 1.00 46.25 194 GLU A N 1
ATOM 1478 C CA . GLU A 1 194 ? 1.975 36.354 33.789 1.00 46.25 194 GLU A CA 1
ATOM 1479 C C . GLU A 1 194 ? 1.400 35.234 34.667 1.00 46.25 194 GLU A C 1
ATOM 1481 O O . GLU A 1 194 ? 0.960 34.201 34.151 1.00 46.25 194 GLU A O 1
ATOM 1486 N N . PRO A 1 195 ? 1.499 35.394 35.997 1.00 47.06 195 PRO A N 1
ATOM 1487 C CA . PRO A 1 195 ? 1.468 34.297 36.948 1.00 47.06 195 PRO A CA 1
ATOM 1488 C C . PRO A 1 195 ? 0.046 33.826 37.251 1.00 47.06 195 PRO A C 1
ATOM 1490 O O . PRO A 1 195 ? -0.888 34.609 37.413 1.00 47.06 195 PRO A O 1
ATOM 1493 N N . VAL A 1 196 ? -0.079 32.508 37.374 1.00 50.28 196 VAL A N 1
ATOM 1494 C CA . VAL A 1 196 ? -1.289 31.789 37.770 1.00 50.28 196 VAL A CA 1
ATOM 1495 C C . VAL A 1 196 ? -1.624 32.132 39.224 1.00 50.28 196 VAL A C 1
ATOM 1497 O O . VAL A 1 196 ? -1.045 31.576 40.156 1.00 50.28 196 VAL A O 1
ATOM 1500 N N . GLU A 1 197 ? -2.561 33.057 39.427 1.00 38.91 197 GLU A N 1
ATOM 1501 C CA . GLU A 1 197 ? -3.217 33.246 40.719 1.00 38.91 197 GLU A CA 1
ATOM 1502 C C . GLU A 1 197 ? -4.210 32.102 40.967 1.00 38.91 197 GLU A C 1
ATOM 1504 O O . GLU A 1 197 ? -5.120 31.837 40.180 1.00 38.91 197 GLU A O 1
ATOM 1509 N N . HIS A 1 198 ? -4.004 31.402 42.081 1.00 42.59 198 HIS A N 1
ATOM 1510 C CA . HIS A 1 198 ? -4.842 30.308 42.549 1.00 42.59 198 HIS A CA 1
ATOM 1511 C C . HIS A 1 198 ? -6.255 30.810 42.904 1.00 42.59 198 HIS A C 1
ATOM 1513 O O . HIS A 1 198 ? -6.391 31.645 43.804 1.00 42.59 198 HIS A O 1
ATOM 1519 N N . PRO A 1 199 ? -7.327 30.288 42.278 1.00 51.91 199 PRO A N 1
ATOM 1520 C CA . PRO A 1 199 ? -8.681 30.625 42.683 1.00 51.91 199 PRO A CA 1
ATOM 1521 C C . PRO A 1 199 ? -8.966 30.022 44.060 1.00 51.91 199 PRO A C 1
ATOM 1523 O O . PRO A 1 199 ? -8.990 28.807 44.262 1.00 51.91 199 PRO A O 1
ATOM 1526 N N . SER A 1 200 ? -9.157 30.930 45.013 1.00 44.44 200 SER A N 1
ATOM 1527 C CA . SER A 1 200 ? -9.563 30.661 46.385 1.00 44.44 200 SER A CA 1
ATOM 1528 C C . SER A 1 200 ? -10.819 29.794 46.443 1.00 44.44 200 SER A C 1
ATOM 1530 O O . SER A 1 200 ? -11.833 30.076 45.805 1.00 44.44 200 SER A O 1
ATOM 1532 N N . VAL A 1 201 ? -10.729 28.761 47.278 1.00 46.56 201 VAL A N 1
ATOM 1533 C CA . VAL A 1 201 ? -11.798 27.854 47.693 1.00 46.56 201 VAL A CA 1
ATOM 1534 C C . VAL A 1 201 ? -12.905 28.667 48.373 1.00 46.56 201 VAL A C 1
ATOM 1536 O O . VAL A 1 201 ? -12.838 28.967 49.564 1.00 46.56 201 VAL A O 1
ATOM 1539 N N . ALA A 1 202 ? -13.914 29.070 47.602 1.00 41.75 202 ALA A N 1
ATOM 1540 C CA . ALA A 1 202 ? -15.102 29.725 48.126 1.00 41.75 202 ALA A CA 1
ATOM 1541 C C . ALA A 1 202 ? -16.073 28.671 48.678 1.00 41.75 202 ALA A C 1
ATOM 1543 O O . ALA A 1 202 ? -16.497 27.746 47.986 1.00 41.75 202 ALA A O 1
ATOM 1544 N N . LEU A 1 203 ? -16.369 28.833 49.964 1.00 42.88 203 LEU A N 1
ATOM 1545 C CA . LEU A 1 203 ? -17.192 27.981 50.806 1.00 42.88 203 LEU A CA 1
ATOM 1546 C C . LEU A 1 203 ? -18.604 27.720 50.262 1.00 42.88 203 LEU A C 1
ATOM 1548 O O . LEU A 1 203 ? -19.294 28.612 49.773 1.00 42.88 203 LEU A O 1
ATOM 1552 N N . TYR A 1 204 ? -19.029 26.478 50.491 1.00 44.91 204 TYR A N 1
ATOM 1553 C CA . TYR A 1 204 ? -20.382 25.936 50.400 1.00 44.91 204 TYR A CA 1
ATOM 1554 C C . TYR A 1 204 ? -21.467 26.907 50.903 1.00 44.91 204 TYR A C 1
ATOM 1556 O O . TYR A 1 204 ? -21.704 27.038 52.103 1.00 44.91 204 TYR A O 1
ATOM 1564 N N . GLY A 1 205 ? -22.184 27.529 49.969 1.00 44.94 205 GLY A N 1
ATOM 1565 C CA . GLY A 1 205 ? -23.475 28.166 50.210 1.00 44.94 205 GLY A CA 1
ATOM 1566 C C . GLY A 1 205 ? -24.591 27.285 49.659 1.00 44.94 205 GLY A C 1
ATOM 1567 O O . GLY A 1 205 ? -24.803 27.241 48.451 1.00 44.94 205 GLY A O 1
ATOM 1568 N N . GLN A 1 206 ? -25.300 26.578 50.541 1.00 49.84 206 GLN A N 1
ATOM 1569 C CA . GLN A 1 206 ? -26.509 25.814 50.224 1.00 49.84 206 GLN A CA 1
ATOM 1570 C C . GLN A 1 206 ? -27.628 26.762 49.762 1.00 49.84 206 GLN A C 1
ATOM 1572 O O . GLN A 1 206 ? -28.416 27.243 50.575 1.00 49.84 206 GLN A O 1
ATOM 1577 N N . SER A 1 207 ? -27.731 27.036 48.461 1.00 48.41 207 SER A N 1
ATOM 1578 C CA . SER A 1 207 ? -28.936 27.642 47.895 1.00 48.41 207 SER A CA 1
ATOM 1579 C C . SER A 1 207 ? -29.835 26.542 47.324 1.00 48.41 207 SER A C 1
ATOM 1581 O O . SER A 1 207 ? -29.550 25.900 46.317 1.00 48.41 207 SER A O 1
ATOM 1583 N N . LYS A 1 208 ? -30.956 26.296 48.011 1.00 48.75 208 LYS A N 1
ATOM 1584 C CA . LYS A 1 208 ? -32.115 25.580 47.463 1.00 48.75 208 LYS A CA 1
ATOM 1585 C C . LYS A 1 208 ? -32.755 26.469 46.389 1.00 48.75 208 LYS A C 1
ATOM 1587 O O . LYS A 1 208 ? -33.713 27.181 46.665 1.00 48.75 208 LYS A O 1
ATOM 1592 N N . GLY A 1 209 ? -32.187 26.480 45.190 1.00 46.50 209 GLY A N 1
ATOM 1593 C CA . GLY A 1 209 ? -32.750 27.127 44.005 1.00 46.50 209 GLY A CA 1
ATOM 1594 C C . GLY A 1 209 ? -32.894 26.085 42.906 1.00 46.50 209 GLY A C 1
ATOM 1595 O O . GLY A 1 209 ? -31.929 25.383 42.624 1.00 46.50 209 GLY A O 1
ATOM 1596 N N . GLY A 1 210 ? -34.102 25.944 42.353 1.00 44.03 210 GLY A N 1
ATOM 1597 C CA . GLY A 1 210 ? -34.479 24.897 41.400 1.00 44.03 210 GLY A CA 1
ATOM 1598 C C . GLY A 1 210 ? -33.403 24.634 40.349 1.00 44.03 210 GLY A C 1
ATOM 1599 O O . GLY A 1 210 ? -33.090 25.507 39.541 1.00 44.03 210 GLY A O 1
ATOM 1600 N N . LEU A 1 211 ? -32.838 23.427 40.400 1.00 48.34 211 LEU A N 1
ATOM 1601 C CA . LEU A 1 211 ? -31.841 22.942 39.460 1.00 48.34 211 LEU A CA 1
ATOM 1602 C C . LEU A 1 211 ? -32.503 22.880 38.086 1.00 48.34 211 LEU A C 1
ATOM 1604 O O . LEU A 1 211 ? -33.263 21.958 37.794 1.00 48.34 211 LEU A O 1
ATOM 1608 N N . GLN A 1 212 ? -32.237 23.883 37.247 1.00 51.72 212 GLN A N 1
ATOM 1609 C CA . GLN A 1 212 ? -32.407 23.684 35.817 1.00 51.72 212 GLN A CA 1
ATOM 1610 C C . GLN A 1 212 ? -31.595 22.440 35.445 1.00 51.72 212 GLN A C 1
ATOM 1612 O O . GLN A 1 212 ? -30.467 22.313 35.939 1.00 51.72 212 GLN A O 1
ATOM 1617 N N . PRO A 1 213 ? -32.150 21.515 34.643 1.00 61.97 213 PRO A N 1
ATOM 1618 C CA . PRO A 1 213 ? -31.404 20.360 34.174 1.00 61.97 213 PRO A CA 1
ATOM 1619 C C . PRO A 1 213 ? -30.130 20.893 33.527 1.00 61.97 213 PRO A C 1
ATOM 1621 O O . PRO A 1 213 ? -30.184 21.586 32.510 1.00 61.97 213 PRO A O 1
ATOM 1624 N N . ARG A 1 214 ? -28.992 20.673 34.197 1.00 61.62 214 ARG A N 1
ATOM 1625 C CA . ARG A 1 214 ? -27.671 21.004 33.668 1.00 61.62 214 ARG A CA 1
ATOM 1626 C C . ARG A 1 214 ? -27.615 20.283 32.332 1.00 61.62 214 ARG A C 1
ATOM 1628 O O . ARG A 1 214 ? -27.661 19.057 32.321 1.00 61.62 214 ARG A O 1
ATOM 1635 N N . LEU A 1 215 ? -27.645 21.052 31.243 1.00 67.44 215 LEU A N 1
ATOM 1636 C CA . LEU A 1 215 ? -27.583 20.528 29.885 1.00 67.44 215 LEU A CA 1
ATOM 1637 C C . LEU A 1 215 ? -26.403 19.563 29.850 1.00 67.44 215 LEU A C 1
ATOM 1639 O O . LEU A 1 215 ? -25.268 19.992 30.060 1.00 67.44 215 LEU A O 1
ATOM 1643 N N . GLN A 1 216 ? -26.692 18.269 29.703 1.00 73.75 216 GLN A N 1
ATOM 1644 C CA . GLN A 1 216 ? -25.645 17.262 29.671 1.00 73.75 216 GLN A CA 1
ATOM 1645 C C . GLN A 1 216 ? -24.700 17.628 28.518 1.00 73.75 216 GLN A C 1
ATOM 1647 O O . GLN A 1 216 ? -25.1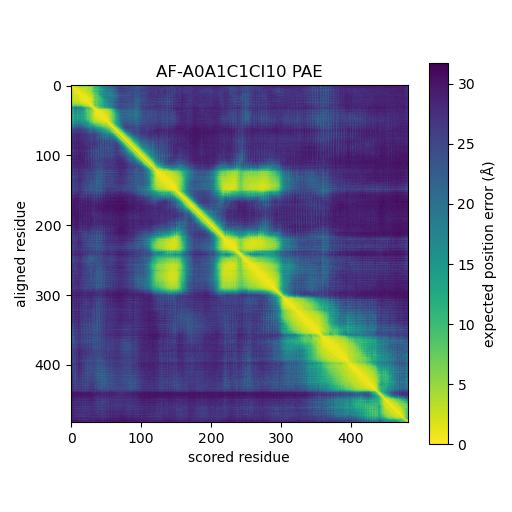85 17.968 27.429 1.00 73.75 216 GLN A O 1
ATOM 1652 N N . PRO A 1 217 ? -23.378 17.668 28.753 1.00 77.50 217 PRO A N 1
ATOM 1653 C CA . PRO A 1 217 ? -2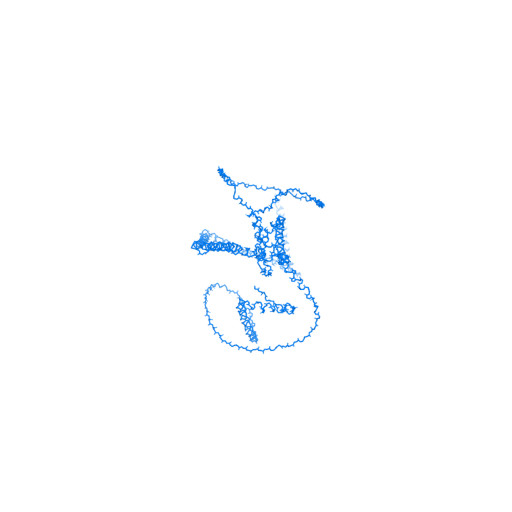2.425 18.049 27.725 1.00 77.50 217 PRO A CA 1
ATOM 1654 C C . PRO A 1 217 ? -22.531 17.069 26.555 1.00 77.50 217 PRO A C 1
ATOM 1656 O O . PRO A 1 217 ? -22.096 15.933 26.652 1.00 77.50 217 PRO A O 1
ATOM 1659 N N . ARG A 1 218 ? -23.123 17.488 25.435 1.00 82.81 218 ARG A N 1
ATOM 1660 C CA . ARG A 1 218 ? -23.221 16.624 24.253 1.00 82.81 218 ARG A CA 1
ATOM 1661 C C . ARG A 1 218 ? -21.861 16.481 23.594 1.00 82.81 218 ARG A C 1
ATOM 1663 O O . ARG A 1 218 ? -21.098 17.452 23.497 1.00 82.81 218 ARG A O 1
ATOM 1670 N N . LEU A 1 219 ? -21.551 15.277 23.135 1.00 86.94 219 LEU A N 1
ATOM 1671 C CA . LEU A 1 219 ? -20.296 15.016 22.454 1.00 86.94 219 LEU A CA 1
ATOM 1672 C C . LEU A 1 219 ? -20.449 15.436 20.985 1.00 86.94 219 LEU A C 1
ATOM 1674 O O . LEU A 1 219 ? -21.448 15.148 20.329 1.00 86.94 219 LEU A O 1
ATOM 1678 N N . GLN A 1 220 ? -19.468 16.151 20.431 1.00 90.56 220 GLN A N 1
ATOM 1679 C CA . GLN A 1 220 ? -19.502 16.446 18.997 1.00 90.56 220 GLN A CA 1
ATOM 1680 C C . GLN A 1 220 ? -19.393 15.130 18.202 1.00 90.56 220 GLN A C 1
ATOM 1682 O O . GLN A 1 220 ? -18.589 14.282 18.587 1.00 90.56 220 GLN A O 1
ATOM 1687 N N . PRO A 1 221 ? -20.098 14.958 17.065 1.00 90.00 221 PRO A N 1
ATOM 1688 C CA . PRO A 1 221 ? -20.071 13.707 16.297 1.00 90.00 221 PRO A CA 1
ATOM 1689 C C . PRO A 1 221 ? -18.658 13.239 15.920 1.00 90.00 221 PRO A C 1
ATOM 1691 O O . PRO A 1 221 ? -18.353 12.059 15.987 1.00 90.00 221 PRO A O 1
ATOM 1694 N N . ARG A 1 222 ? -17.748 14.173 15.613 1.00 90.00 222 ARG A N 1
ATOM 1695 C CA . ARG A 1 222 ? -16.340 13.835 15.345 1.00 90.00 222 ARG A CA 1
ATOM 1696 C C . ARG A 1 222 ? -15.616 13.259 16.560 1.00 90.00 222 ARG A C 1
ATOM 1698 O O . ARG A 1 222 ? -14.790 12.369 16.421 1.00 90.00 222 ARG A O 1
ATOM 1705 N N . LEU A 1 223 ? -15.914 13.783 17.745 1.00 91.25 223 LEU A N 1
ATOM 1706 C CA . LEU A 1 223 ? -15.328 13.312 18.995 1.00 91.25 223 LEU A CA 1
ATOM 1707 C C . LEU A 1 223 ? -15.939 11.964 19.411 1.00 91.25 223 LEU A C 1
ATOM 1709 O O . LEU A 1 223 ? -15.257 11.156 20.028 1.00 91.25 223 LEU A O 1
ATOM 1713 N N . ARG A 1 224 ? -17.190 11.693 19.013 1.00 92.25 224 ARG A N 1
ATOM 1714 C CA . ARG A 1 224 ? -17.852 10.389 19.164 1.00 92.25 224 ARG A CA 1
ATOM 1715 C C . ARG A 1 224 ? -17.108 9.297 18.412 1.00 92.25 224 ARG A C 1
ATOM 1717 O O . ARG A 1 224 ? -16.732 8.296 19.018 1.00 92.25 224 ARG A O 1
ATOM 1724 N N . ASP A 1 225 ? -16.855 9.526 17.130 1.00 93.75 225 ASP A N 1
ATOM 1725 C CA . ASP A 1 225 ? -16.125 8.576 16.291 1.00 93.75 225 ASP A CA 1
ATOM 1726 C C . ASP A 1 225 ? -14.700 8.366 16.819 1.00 93.75 225 ASP A C 1
ATOM 1728 O O . ASP A 1 225 ? -14.226 7.236 16.899 1.00 93.75 225 ASP A O 1
ATOM 1732 N N . LEU A 1 226 ? -14.050 9.436 17.287 1.00 93.69 226 LEU A N 1
ATOM 1733 C CA . LEU A 1 226 ? -12.726 9.363 17.899 1.00 93.69 226 LEU A CA 1
ATOM 1734 C C . LEU A 1 226 ? -12.693 8.480 19.158 1.00 93.69 226 LEU A C 1
ATOM 1736 O O . LEU A 1 226 ? -11.804 7.645 19.309 1.00 93.69 226 LEU A O 1
ATOM 1740 N N . VAL A 1 227 ? -13.656 8.653 20.069 1.00 94.12 227 VAL A N 1
ATOM 1741 C CA . VAL A 1 227 ? -13.755 7.838 21.290 1.00 94.12 227 VAL A CA 1
ATOM 1742 C C . VAL A 1 227 ? -14.039 6.372 20.940 1.00 94.12 227 VAL A C 1
ATOM 1744 O O . VAL A 1 227 ? -13.477 5.482 21.579 1.00 94.12 227 VAL A O 1
ATOM 1747 N N . LEU A 1 228 ? -14.831 6.097 19.896 1.00 94.19 228 LEU A N 1
ATOM 1748 C CA . LEU A 1 228 ? -15.053 4.736 19.387 1.00 94.19 228 LEU A CA 1
ATOM 1749 C C . LEU A 1 228 ? -13.775 4.106 18.822 1.00 94.19 228 LEU A C 1
ATOM 1751 O O . LEU A 1 228 ? -13.475 2.956 19.127 1.00 94.19 228 LEU A O 1
ATOM 1755 N N . ILE A 1 229 ? -13.001 4.851 18.031 1.00 93.69 229 ILE A N 1
ATOM 1756 C CA . ILE A 1 229 ? -11.734 4.362 17.468 1.00 93.69 229 ILE A CA 1
ATOM 1757 C C . ILE A 1 229 ? -10.736 4.058 18.592 1.00 93.69 229 ILE A C 1
ATOM 1759 O O . ILE A 1 229 ? -10.114 2.998 18.600 1.00 93.69 229 ILE A O 1
ATOM 1763 N N . ILE A 1 230 ? -10.621 4.951 19.578 1.00 92.19 230 ILE A N 1
ATOM 1764 C CA . ILE A 1 230 ? -9.669 4.792 20.683 1.00 92.19 230 ILE A CA 1
ATOM 1765 C C . ILE A 1 230 ? -10.090 3.680 21.642 1.00 92.19 230 ILE A C 1
ATOM 1767 O O . ILE A 1 230 ? -9.233 2.918 22.079 1.00 92.19 230 ILE A O 1
ATOM 1771 N N . SER A 1 231 ? -11.383 3.535 21.945 1.00 92.00 231 SER A N 1
ATOM 1772 C CA . SER A 1 231 ? -11.868 2.399 22.743 1.00 92.00 231 SER A CA 1
ATOM 1773 C C . SER A 1 231 ? -11.637 1.071 22.018 1.00 92.00 231 SER A C 1
ATOM 1775 O O . SER A 1 231 ? -11.067 0.158 22.606 1.00 92.00 231 SER A O 1
ATOM 1777 N N . ALA A 1 232 ? -11.931 0.985 20.719 1.00 90.81 232 ALA A N 1
ATOM 1778 C CA . ALA A 1 232 ? -11.632 -0.210 19.931 1.00 90.81 232 ALA A CA 1
ATOM 1779 C C . ALA A 1 232 ? -10.125 -0.532 19.892 1.00 90.81 232 ALA A C 1
ATOM 1781 O O . ALA A 1 232 ? -9.738 -1.700 19.960 1.00 90.81 232 ALA A O 1
ATOM 1782 N N . TYR A 1 233 ? -9.266 0.490 19.816 1.00 89.56 233 TYR A N 1
ATOM 1783 C CA . TYR A 1 233 ? -7.816 0.306 19.872 1.00 89.56 233 TYR A CA 1
ATOM 1784 C C . TYR A 1 233 ? -7.349 -0.184 21.246 1.00 89.56 233 TYR A C 1
ATOM 1786 O O . TYR A 1 233 ? -6.537 -1.102 21.326 1.00 89.56 233 TYR A O 1
ATOM 1794 N N . LEU A 1 234 ? -7.878 0.380 22.333 1.00 87.19 234 LEU A N 1
ATOM 1795 C CA . LEU A 1 234 ? -7.551 -0.051 23.692 1.00 87.19 234 LEU A CA 1
ATOM 1796 C C . LEU A 1 234 ? -8.053 -1.478 23.986 1.00 87.19 234 LEU A C 1
ATOM 1798 O O . LEU A 1 234 ? -7.352 -2.228 24.664 1.00 87.19 234 LEU A O 1
ATOM 1802 N N . ASP A 1 235 ? -9.199 -1.880 23.425 1.00 86.94 235 ASP A N 1
ATOM 1803 C CA . ASP A 1 235 ? -9.703 -3.259 23.496 1.00 86.94 235 ASP A CA 1
ATOM 1804 C C . ASP A 1 235 ? -8.791 -4.222 22.722 1.00 86.94 235 ASP A C 1
ATOM 1806 O O . ASP A 1 235 ? -8.437 -5.298 23.213 1.00 86.94 235 ASP A O 1
ATOM 1810 N N . GLY A 1 236 ? -8.365 -3.822 21.519 1.00 83.62 236 GLY A N 1
ATOM 1811 C CA . GLY A 1 236 ? -7.454 -4.600 20.678 1.00 83.62 236 GLY A CA 1
ATOM 1812 C C . GLY A 1 236 ? -6.040 -4.709 21.250 1.00 83.62 236 GLY A C 1
ATOM 1813 O O . GLY A 1 236 ? -5.388 -5.742 21.087 1.00 83.62 236 GLY A O 1
ATOM 1814 N N . ALA A 1 237 ? -5.582 -3.682 21.970 1.00 78.69 237 ALA A N 1
ATOM 1815 C CA . ALA A 1 237 ? -4.256 -3.637 22.575 1.00 78.69 237 ALA A CA 1
ATOM 1816 C C . ALA A 1 237 ? -4.055 -4.685 23.677 1.00 78.69 237 ALA A C 1
ATOM 1818 O O . ALA A 1 237 ? -2.906 -4.916 24.046 1.00 78.69 237 ALA A O 1
ATOM 1819 N N . GLY A 1 238 ? -5.134 -5.321 24.159 1.00 67.12 238 GLY A N 1
ATOM 1820 C CA . GLY A 1 238 ? -5.125 -6.521 24.991 1.00 67.12 238 GLY A CA 1
ATOM 1821 C C . GLY A 1 238 ? -4.255 -6.418 26.248 1.00 67.12 238 GLY A C 1
ATOM 1822 O O . GLY A 1 238 ? -3.029 -6.505 26.197 1.00 67.12 238 GLY A O 1
ATOM 1823 N N . LEU A 1 239 ? -4.883 -6.377 27.428 1.00 60.03 239 LEU A N 1
ATOM 1824 C CA . LEU A 1 239 ? -4.173 -6.434 28.720 1.00 60.03 239 LEU A CA 1
ATOM 1825 C C . LEU A 1 239 ? -3.250 -7.661 28.880 1.00 60.03 239 LEU A C 1
ATOM 1827 O O . LEU A 1 239 ? -2.389 -7.663 29.760 1.00 60.03 239 LEU A O 1
ATOM 1831 N N . ASP A 1 240 ? -3.398 -8.674 28.025 1.00 65.88 240 ASP A N 1
ATOM 1832 C CA . ASP A 1 240 ? -2.620 -9.912 28.050 1.00 65.88 240 ASP A CA 1
ATOM 1833 C C . ASP A 1 240 ? -1.200 -9.782 27.471 1.00 65.88 240 ASP A C 1
ATOM 1835 O O . ASP A 1 240 ? -0.472 -10.771 27.391 1.00 65.88 240 ASP A O 1
ATOM 1839 N N . GLY A 1 241 ? -0.755 -8.565 27.137 1.00 58.12 241 GLY A N 1
ATOM 1840 C CA . GLY A 1 241 ? 0.669 -8.216 27.178 1.00 58.12 241 GLY A CA 1
ATOM 1841 C C . GLY A 1 241 ? 1.570 -8.983 26.212 1.00 58.12 241 GLY A C 1
ATOM 1842 O O . GLY A 1 241 ? 2.786 -9.000 26.402 1.00 58.12 241 GLY A O 1
ATOM 1843 N N . GLN A 1 242 ? 1.012 -9.577 25.154 1.00 65.19 242 GLN A N 1
ATOM 1844 C CA . GLN A 1 242 ? 1.803 -10.221 24.108 1.00 65.19 242 GLN A CA 1
ATOM 1845 C C . GLN A 1 242 ? 1.651 -9.539 22.738 1.00 65.19 242 GLN A C 1
ATOM 1847 O O . GLN A 1 242 ? 1.301 -10.203 21.758 1.00 65.19 242 GLN A O 1
ATOM 1852 N N . PRO A 1 243 ? 1.931 -8.224 22.637 1.00 52.75 243 PRO A N 1
ATOM 1853 C CA . PRO A 1 243 ? 1.979 -7.541 21.358 1.00 52.75 243 PRO A CA 1
ATOM 1854 C C . PRO A 1 243 ? 3.199 -8.035 20.575 1.00 52.75 243 PRO A C 1
ATOM 1856 O O . PRO A 1 243 ? 4.330 -8.043 21.066 1.00 52.75 243 PRO A O 1
ATOM 1859 N N . GLY A 1 244 ? 2.974 -8.478 19.339 1.00 64.19 244 GLY A N 1
ATOM 1860 C CA . GLY A 1 244 ? 4.063 -8.728 18.405 1.00 64.19 244 GLY A CA 1
ATOM 1861 C C . GLY A 1 244 ? 4.793 -7.413 18.148 1.00 64.19 244 GLY A C 1
ATOM 1862 O O . GLY A 1 244 ? 4.240 -6.530 17.505 1.00 64.19 244 GLY A O 1
ATOM 1863 N N . ALA A 1 245 ? 6.023 -7.290 18.652 1.00 62.78 245 ALA A N 1
ATOM 1864 C CA . ALA A 1 245 ? 6.804 -6.049 18.653 1.00 62.78 245 ALA A CA 1
ATOM 1865 C C . ALA A 1 245 ? 6.966 -5.371 17.276 1.00 62.78 245 ALA A C 1
ATOM 1867 O O . ALA A 1 245 ? 7.286 -4.194 17.224 1.00 62.78 245 ALA A O 1
ATOM 1868 N N . ALA A 1 246 ? 6.739 -6.087 16.172 1.00 72.31 246 ALA A N 1
ATOM 1869 C CA . ALA A 1 246 ? 6.964 -5.576 14.823 1.00 72.31 246 ALA A CA 1
ATOM 1870 C C . ALA A 1 246 ? 5.794 -4.768 14.222 1.00 72.31 246 ALA A C 1
ATOM 1872 O O . ALA A 1 246 ? 6.018 -4.068 13.249 1.00 72.31 246 ALA A O 1
ATOM 1873 N N . GLY A 1 247 ? 4.566 -4.868 14.748 1.00 73.44 247 GLY A N 1
ATOM 1874 C CA . GLY A 1 247 ? 3.400 -4.182 14.154 1.00 73.44 247 GLY A CA 1
ATOM 1875 C C . GLY A 1 247 ? 3.054 -2.832 14.784 1.00 73.44 247 GLY A C 1
ATOM 1876 O O . GLY A 1 247 ? 2.294 -2.060 14.213 1.00 73.44 247 GLY A O 1
ATOM 1877 N N . ARG A 1 248 ? 3.597 -2.540 15.971 1.00 72.62 248 ARG A N 1
ATOM 1878 C CA . ARG A 1 248 ? 3.098 -1.440 16.803 1.00 72.62 248 ARG A CA 1
ATOM 1879 C C . ARG A 1 248 ? 3.548 -0.061 16.327 1.00 72.62 248 ARG A C 1
ATOM 1881 O O . ARG A 1 248 ? 2.782 0.881 16.450 1.00 72.62 248 ARG A O 1
ATOM 1888 N N . GLU A 1 249 ? 4.755 0.052 15.777 1.00 81.50 249 GLU A N 1
ATOM 1889 C CA . GLU A 1 249 ? 5.282 1.343 15.307 1.00 81.50 249 GLU A CA 1
ATOM 1890 C C . GLU A 1 249 ? 4.456 1.883 14.127 1.00 81.50 249 GLU A C 1
ATOM 1892 O O . GLU A 1 249 ? 4.103 3.058 14.110 1.00 81.50 249 GLU A O 1
ATOM 1897 N N . GLU A 1 250 ? 4.050 1.014 13.195 1.00 84.12 250 GLU A N 1
ATOM 1898 C CA . GLU A 1 250 ? 3.212 1.409 12.052 1.00 84.12 250 GLU A CA 1
ATOM 1899 C C . GLU A 1 250 ? 1.779 1.777 12.481 1.00 84.12 250 GLU A C 1
ATOM 1901 O O . GLU A 1 250 ? 1.185 2.712 11.943 1.00 84.12 250 GLU A O 1
ATOM 1906 N N . GLU A 1 251 ? 1.218 1.070 13.469 1.00 81.88 251 GLU A N 1
ATOM 1907 C CA . GLU A 1 251 ? -0.113 1.369 14.019 1.00 81.88 251 GLU A CA 1
ATOM 1908 C C . GLU A 1 251 ? -0.124 2.663 14.850 1.00 81.88 251 GLU A C 1
ATOM 1910 O O . GLU A 1 251 ? -1.083 3.435 14.780 1.00 81.88 251 GLU A O 1
ATOM 1915 N N . GLU A 1 252 ? 0.945 2.936 15.605 1.00 84.00 252 GLU A N 1
ATOM 1916 C CA . GLU A 1 252 ? 1.097 4.175 16.376 1.00 84.00 252 GLU A CA 1
ATOM 1917 C C . GLU A 1 252 ? 1.207 5.402 15.460 1.00 84.00 252 GLU A C 1
ATOM 1919 O O . GLU A 1 252 ? 0.588 6.429 15.751 1.00 84.00 252 GLU A O 1
ATOM 1924 N N . ASP A 1 253 ? 1.904 5.288 14.326 1.00 89.00 253 ASP A N 1
ATOM 1925 C CA . ASP A 1 253 ? 1.983 6.362 13.331 1.00 89.00 253 ASP A CA 1
ATOM 1926 C C . ASP A 1 253 ? 0.615 6.654 12.696 1.00 89.00 253 ASP A C 1
ATOM 1928 O O . ASP A 1 253 ? 0.237 7.823 12.555 1.00 89.00 253 ASP A O 1
ATOM 1932 N N . LEU A 1 254 ? -0.166 5.613 12.383 1.00 90.50 254 LEU A N 1
ATOM 1933 C CA . LEU A 1 254 ? -1.514 5.748 11.816 1.00 90.50 254 LEU A CA 1
ATOM 1934 C C . LEU A 1 254 ? -2.504 6.408 12.785 1.00 90.50 254 LEU A C 1
ATOM 1936 O O . LEU A 1 254 ? -3.364 7.169 12.347 1.00 90.50 254 LEU A O 1
ATOM 1940 N N . LEU A 1 255 ? -2.379 6.143 14.087 1.00 91.81 255 LEU A N 1
ATOM 1941 C CA . LEU A 1 255 ? -3.267 6.685 15.122 1.00 91.81 255 LEU A CA 1
ATOM 1942 C C . LEU A 1 255 ? -2.750 7.984 15.749 1.00 91.81 255 LEU A C 1
ATOM 1944 O O . LEU A 1 255 ? -3.416 8.562 16.609 1.00 91.81 255 LEU A O 1
ATOM 1948 N N . SER A 1 256 ? -1.573 8.465 15.350 1.00 94.25 256 SER A N 1
ATOM 1949 C CA . SER A 1 256 ? -0.938 9.639 15.957 1.00 94.25 256 SER A CA 1
ATOM 1950 C C . SER A 1 256 ? -1.817 10.898 15.883 1.00 94.25 256 SER A C 1
ATOM 1952 O O . SER A 1 256 ? -1.910 11.646 16.861 1.00 94.25 256 SER A O 1
ATOM 1954 N N . GLU A 1 257 ? -2.515 11.118 14.764 1.00 95.00 257 GLU A N 1
ATOM 1955 C CA . GLU A 1 257 ? -3.451 12.237 14.593 1.00 95.00 257 GLU A CA 1
ATOM 1956 C C . GLU A 1 257 ? -4.651 12.118 15.544 1.00 95.00 257 GLU A C 1
ATOM 1958 O O . GLU A 1 257 ? -4.961 13.070 16.269 1.00 95.00 257 GLU A O 1
ATOM 1963 N N . ASP A 1 258 ? -5.257 10.932 15.623 1.00 95.31 258 ASP A N 1
ATOM 1964 C CA . ASP A 1 258 ? -6.397 10.648 16.498 1.00 95.31 258 ASP A CA 1
ATOM 1965 C C . ASP A 1 258 ? -6.018 10.789 17.981 1.00 95.31 258 ASP A C 1
ATOM 1967 O O . ASP A 1 258 ? -6.728 11.421 18.768 1.00 95.31 258 ASP A O 1
ATOM 1971 N N . ILE A 1 259 ? -4.843 10.290 18.374 1.00 93.44 259 ILE A N 1
ATOM 1972 C CA . ILE A 1 259 ? -4.319 10.424 19.739 1.00 93.44 259 ILE A CA 1
ATOM 1973 C C . ILE A 1 259 ? -4.109 11.900 20.093 1.00 93.44 259 ILE A C 1
ATOM 1975 O O . ILE A 1 259 ? -4.442 12.326 21.203 1.00 93.44 259 ILE A O 1
ATOM 1979 N N . ASN A 1 260 ? -3.583 12.704 19.169 1.00 96.06 260 ASN A N 1
ATOM 1980 C CA . ASN A 1 260 ? -3.390 14.136 19.392 1.00 96.06 260 ASN A CA 1
ATOM 1981 C C . ASN A 1 260 ? -4.726 14.878 19.510 1.00 96.06 260 ASN A C 1
ATOM 1983 O O . ASN A 1 260 ? -4.881 15.725 20.395 1.00 96.06 260 ASN A O 1
ATOM 1987 N N . LEU A 1 261 ? -5.713 14.526 18.684 1.00 95.56 261 LEU A N 1
ATOM 1988 C CA . LEU A 1 261 ? -7.055 15.100 18.753 1.00 95.56 261 LEU A CA 1
ATOM 1989 C C . LEU A 1 261 ? -7.758 14.712 20.062 1.00 95.56 261 LEU A C 1
ATOM 1991 O O . LEU A 1 261 ? -8.409 15.552 20.688 1.00 95.56 261 LEU A O 1
ATOM 1995 N N . PHE A 1 262 ? -7.565 13.482 20.537 1.00 94.94 262 PHE A N 1
ATOM 1996 C CA . PHE A 1 262 ? -8.097 13.017 21.816 1.00 94.94 262 PHE A CA 1
ATOM 1997 C C . PHE A 1 262 ? -7.446 13.746 22.987 1.00 94.94 262 PHE A C 1
ATOM 1999 O O . PHE A 1 262 ? -8.142 14.227 23.878 1.00 94.94 262 PHE A O 1
ATOM 2006 N N . ARG A 1 263 ? -6.119 13.921 22.952 1.00 95.62 263 ARG A N 1
ATOM 2007 C CA . ARG A 1 263 ? -5.379 14.710 23.949 1.00 95.62 263 ARG A CA 1
ATOM 2008 C C . ARG A 1 263 ? -5.845 16.163 23.990 1.00 95.62 263 ARG A C 1
ATOM 2010 O O . ARG A 1 263 ? -5.996 16.710 25.077 1.00 95.62 263 ARG A O 1
ATOM 2017 N N . ALA A 1 264 ? -6.119 16.772 22.838 1.00 97.06 264 ALA A N 1
ATOM 2018 C CA . ALA A 1 264 ? -6.631 18.139 22.770 1.00 97.06 264 ALA A CA 1
ATOM 2019 C C . ALA A 1 264 ? -8.037 18.281 23.386 1.00 97.06 264 ALA A C 1
ATOM 2021 O O . ALA A 1 264 ? -8.356 19.325 23.950 1.00 97.06 264 ALA A O 1
ATOM 2022 N N . ASN A 1 265 ? -8.861 17.230 23.322 1.00 95.56 265 ASN A N 1
ATOM 2023 C CA . ASN A 1 265 ? -10.236 17.220 23.834 1.00 95.56 265 ASN A CA 1
ATOM 2024 C C . ASN A 1 265 ? -10.391 16.456 25.162 1.00 95.56 265 ASN A C 1
ATOM 2026 O O . ASN A 1 265 ? -11.513 16.180 25.594 1.00 95.56 265 ASN A O 1
ATOM 2030 N N . ILE A 1 266 ? -9.280 16.134 25.834 1.00 95.06 266 ILE A N 1
ATOM 2031 C CA . ILE A 1 266 ? -9.276 15.250 27.005 1.00 95.06 266 ILE A CA 1
ATOM 2032 C C . ILE A 1 266 ? -10.112 15.794 28.162 1.00 95.06 266 ILE A C 1
ATOM 2034 O O . ILE A 1 266 ? -10.726 15.015 28.878 1.00 95.06 266 ILE A O 1
ATOM 2038 N N . LEU A 1 267 ? -10.185 17.118 28.330 1.00 95.62 267 LEU A N 1
ATOM 2039 C CA . LEU 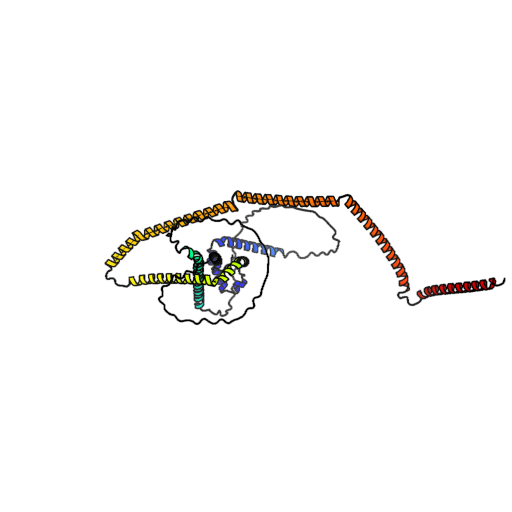A 1 267 ? -10.975 17.739 29.396 1.00 95.62 267 LEU A CA 1
ATOM 2040 C C . LEU A 1 267 ? -12.478 17.501 29.203 1.00 95.62 267 LEU A C 1
ATOM 2042 O O . LEU A 1 267 ? -13.168 17.174 30.164 1.00 95.62 267 LEU A O 1
ATOM 2046 N N . HIS A 1 268 ? -12.966 17.601 27.963 1.00 92.88 268 HIS A N 1
ATOM 2047 C CA . HIS A 1 268 ? -14.378 17.374 27.633 1.00 92.88 268 HIS A CA 1
ATOM 2048 C C . HIS A 1 268 ? -14.752 15.897 27.786 1.00 92.88 268 HIS A C 1
ATOM 2050 O O . HIS A 1 268 ? -15.788 15.558 28.352 1.00 92.88 268 HIS A O 1
ATOM 2056 N N . ILE A 1 269 ? -13.864 15.004 27.338 1.00 92.75 269 ILE A N 1
ATOM 2057 C CA . ILE A 1 269 ? -14.035 13.558 27.516 1.00 92.75 269 ILE A CA 1
ATOM 2058 C C . ILE A 1 269 ? -13.986 13.195 29.005 1.00 92.75 269 ILE A C 1
ATOM 2060 O O . ILE A 1 269 ? -14.816 12.421 29.465 1.00 92.75 269 ILE A O 1
ATOM 2064 N N . ALA A 1 270 ? -13.062 13.771 29.777 1.00 93.56 270 ALA A N 1
ATOM 2065 C CA . ALA A 1 270 ? -12.939 13.518 31.209 1.00 93.56 270 ALA A CA 1
ATOM 2066 C C . ALA A 1 270 ? -14.179 13.975 31.987 1.00 93.56 270 ALA A C 1
ATOM 2068 O O . ALA A 1 270 ? -14.620 13.264 32.888 1.00 93.56 270 ALA A O 1
ATOM 2069 N N . GLU A 1 271 ? -14.774 15.115 31.626 1.00 94.31 271 GLU A N 1
ATOM 2070 C CA . GLU A 1 271 ? -16.040 15.562 32.213 1.00 94.31 271 GLU A CA 1
ATOM 2071 C C . GLU A 1 271 ? -17.153 14.534 31.957 1.00 94.31 271 GLU A C 1
ATOM 2073 O O . GLU A 1 271 ? -17.844 14.122 32.892 1.00 94.31 271 GLU A O 1
ATOM 2078 N N . LEU A 1 272 ? -17.255 14.017 30.731 1.00 91.88 272 LEU A N 1
ATOM 2079 C CA . LEU A 1 272 ? -18.240 12.993 30.382 1.00 91.88 272 LEU A CA 1
ATOM 2080 C C . LEU A 1 272 ? -18.004 11.657 31.079 1.00 91.88 272 LEU A C 1
ATOM 2082 O O . LEU A 1 272 ? -18.931 11.120 31.688 1.00 91.88 272 LEU A O 1
ATOM 2086 N N . VAL A 1 273 ? -16.766 11.162 31.074 1.00 93.19 273 VAL A N 1
ATOM 2087 C CA . VAL A 1 273 ? -16.371 9.963 31.824 1.00 93.19 273 VAL A CA 1
ATOM 2088 C C . VAL A 1 273 ? -16.718 10.141 33.299 1.00 93.19 273 VAL A C 1
ATOM 2090 O O . VAL A 1 273 ? -17.335 9.258 33.882 1.00 93.19 273 VAL A O 1
ATOM 2093 N N . SER A 1 274 ? -16.407 11.293 33.901 1.00 92.94 274 SER A N 1
ATOM 2094 C CA . SER A 1 274 ? -16.715 11.551 35.311 1.00 92.94 274 SER A CA 1
ATOM 2095 C C . SER A 1 274 ? -18.219 11.537 35.591 1.00 92.94 274 SER A C 1
ATOM 2097 O O . SER A 1 274 ? -18.650 10.936 36.573 1.00 92.94 274 SER A O 1
ATOM 2099 N N . SER A 1 275 ? -19.031 12.112 34.699 1.00 92.81 275 SER A N 1
ATOM 2100 C CA . SER A 1 275 ? -20.489 12.098 34.832 1.00 92.81 275 SER A CA 1
ATOM 2101 C C . SER A 1 275 ? -21.052 10.676 34.761 1.00 92.81 275 SER A C 1
ATOM 2103 O O . SER A 1 275 ? -21.913 10.311 35.564 1.00 92.81 275 SER A O 1
ATOM 2105 N N . ARG A 1 276 ? -20.506 9.837 33.869 1.00 90.00 276 ARG A N 1
ATOM 2106 C CA . ARG A 1 276 ? -20.903 8.435 33.733 1.00 90.00 276 ARG A CA 1
ATOM 2107 C C . ARG A 1 276 ? -20.432 7.595 34.916 1.00 90.00 276 ARG A C 1
ATOM 2109 O O . ARG A 1 276 ? -21.215 6.795 35.412 1.00 90.00 276 ARG A O 1
ATOM 2116 N N . VAL A 1 277 ? -19.216 7.815 35.418 1.00 92.44 277 VAL A N 1
ATOM 2117 C CA . VAL A 1 277 ? -18.703 7.158 36.633 1.00 92.44 277 VAL A CA 1
ATOM 2118 C C . VAL A 1 277 ? -19.602 7.465 37.829 1.00 92.44 277 VAL A C 1
ATOM 2120 O O . VAL A 1 277 ? -19.992 6.540 38.531 1.00 92.44 277 VAL A O 1
ATOM 2123 N N . ILE A 1 278 ? -19.998 8.727 38.023 1.00 93.31 278 ILE A N 1
ATOM 2124 C CA . ILE A 1 278 ? -20.916 9.121 39.105 1.00 93.31 278 ILE A CA 1
ATOM 2125 C C . ILE A 1 278 ? -22.288 8.455 38.924 1.00 93.31 278 ILE A C 1
ATOM 2127 O O . ILE A 1 278 ? -22.884 7.988 39.893 1.00 93.31 278 ILE A O 1
ATOM 2131 N N . ALA A 1 279 ? -22.793 8.369 37.689 1.00 91.38 279 ALA A N 1
ATOM 2132 C CA . ALA A 1 279 ? -24.048 7.677 37.404 1.00 91.38 279 ALA A CA 1
ATOM 2133 C C . ALA A 1 279 ? -23.956 6.176 37.740 1.00 91.38 279 ALA A C 1
ATOM 2135 O O . ALA A 1 279 ? -24.829 5.650 38.434 1.00 91.38 279 ALA A O 1
ATOM 2136 N N . VAL A 1 280 ? -22.880 5.503 37.322 1.00 89.88 280 VAL A N 1
ATOM 2137 C CA . VAL A 1 280 ? -22.629 4.087 37.632 1.00 89.88 280 VAL A CA 1
ATOM 2138 C C . VAL A 1 280 ? -22.486 3.882 39.140 1.00 89.88 280 VAL A C 1
ATOM 2140 O O . VAL A 1 280 ? -23.136 2.993 39.686 1.00 89.88 280 VAL A O 1
ATOM 2143 N N . GLU A 1 281 ? -21.731 4.734 39.832 1.00 91.88 281 GLU A N 1
ATOM 2144 C CA . GLU A 1 281 ? -21.597 4.708 41.291 1.00 91.88 281 GLU A CA 1
ATOM 2145 C C . GLU A 1 281 ? -22.963 4.832 41.970 1.00 91.88 281 GLU A C 1
ATOM 2147 O O . GLU A 1 281 ? -23.330 3.964 42.755 1.00 91.88 281 GLU A O 1
ATOM 2152 N N . SER A 1 282 ? -23.768 5.831 41.593 1.00 93.44 282 SER A N 1
ATOM 2153 C CA . SER A 1 282 ? -25.106 6.019 42.165 1.00 93.44 282 SER A CA 1
ATOM 2154 C C . SER A 1 282 ? -26.034 4.824 41.916 1.00 93.44 282 SER A C 1
ATOM 2156 O O . SER A 1 282 ? -26.813 4.451 42.794 1.00 93.44 282 SER A O 1
ATOM 2158 N N . SER A 1 283 ? -25.915 4.172 40.753 1.00 90.75 283 SER A N 1
ATOM 2159 C CA . SER A 1 283 ? -26.679 2.965 40.432 1.00 90.75 283 SER A CA 1
ATOM 2160 C C . SER A 1 283 ? -26.224 1.756 41.256 1.00 90.75 283 SER A C 1
ATOM 2162 O O . SER A 1 283 ? -27.059 0.981 41.719 1.00 90.75 283 SER A O 1
ATOM 2164 N N . LEU A 1 284 ? -24.918 1.623 41.512 1.00 89.00 284 LEU A N 1
ATOM 2165 C CA . LEU A 1 284 ? -24.358 0.574 42.361 1.00 89.00 284 LEU A CA 1
ATOM 2166 C C . LEU A 1 284 ? -24.721 0.789 43.830 1.00 89.00 284 LEU A C 1
ATOM 2168 O O . LEU A 1 284 ? -25.044 -0.184 44.505 1.00 89.00 284 LEU A O 1
ATOM 2172 N N . THR A 1 285 ? -24.734 2.036 44.310 1.00 92.81 285 THR A N 1
ATOM 2173 C CA . THR A 1 285 ? -25.212 2.371 45.657 1.00 92.81 285 THR A CA 1
ATOM 2174 C C . THR A 1 285 ? -26.694 2.028 45.812 1.00 92.81 285 THR A C 1
ATOM 2176 O O . THR A 1 285 ? -27.076 1.361 46.768 1.00 92.81 285 THR A O 1
ATOM 2179 N N . ALA A 1 286 ? -27.530 2.370 44.827 1.00 92.44 286 ALA A N 1
ATOM 2180 C CA . ALA A 1 286 ? -28.941 1.987 44.846 1.00 92.44 286 ALA A CA 1
ATOM 2181 C C . ALA A 1 286 ? -29.128 0.457 44.853 1.00 92.44 286 ALA A C 1
ATOM 2183 O O . ALA A 1 286 ? -29.982 -0.068 45.566 1.00 92.44 286 ALA A O 1
ATOM 2184 N N . LEU A 1 287 ? -28.309 -0.282 44.096 1.00 88.56 287 LEU A N 1
ATOM 2185 C CA . LEU A 1 287 ? -28.317 -1.747 44.117 1.00 88.56 287 LEU A CA 1
ATOM 2186 C C . LEU A 1 287 ? -27.817 -2.322 45.450 1.00 88.56 287 LEU A C 1
ATOM 2188 O O . LEU A 1 287 ? -28.347 -3.343 45.890 1.00 88.56 287 LEU A O 1
ATOM 2192 N N . SER A 1 288 ? -26.831 -1.694 46.102 1.00 89.31 288 SER A N 1
ATOM 2193 C CA . SER A 1 288 ? -26.361 -2.126 47.422 1.00 89.31 288 SER A CA 1
ATOM 2194 C C . SER A 1 288 ? -27.404 -1.887 48.507 1.00 89.31 288 SER A C 1
ATOM 2196 O O . SER A 1 288 ? -27.601 -2.761 49.348 1.00 89.31 288 SER A O 1
ATOM 2198 N N . ASP A 1 289 ? -28.123 -0.767 48.446 1.00 90.94 289 ASP A N 1
ATOM 2199 C CA . ASP A 1 289 ? -29.199 -0.456 49.389 1.00 90.94 289 ASP A CA 1
ATOM 2200 C C . ASP A 1 289 ? -30.347 -1.470 49.245 1.00 90.94 289 ASP A C 1
ATOM 2202 O O . ASP A 1 289 ? -30.775 -2.069 50.231 1.00 90.94 289 ASP A O 1
ATOM 2206 N N . LEU A 1 290 ? -30.747 -1.791 48.006 1.00 85.00 290 LEU A N 1
ATOM 2207 C CA . LEU A 1 290 ? -31.736 -2.843 47.720 1.00 85.00 290 LEU A CA 1
ATOM 2208 C C . LEU A 1 290 ? -31.286 -4.239 48.187 1.00 85.00 290 LEU A C 1
ATOM 2210 O O . LEU A 1 290 ? -32.118 -5.080 48.543 1.00 85.00 290 LEU A O 1
ATOM 2214 N N . ALA A 1 291 ? -29.981 -4.520 48.159 1.00 81.94 291 ALA A N 1
ATOM 2215 C CA . ALA A 1 291 ? -29.437 -5.783 48.646 1.00 81.94 291 ALA A CA 1
ATOM 2216 C C . ALA A 1 291 ? -29.474 -5.872 50.182 1.00 81.94 291 ALA A C 1
ATOM 2218 O O . ALA A 1 291 ? -29.757 -6.949 50.709 1.00 81.94 291 ALA A O 1
ATOM 2219 N N . LEU A 1 292 ? -29.238 -4.756 50.883 1.00 83.25 292 LEU A N 1
ATOM 2220 C CA . LEU A 1 292 ? -29.270 -4.668 52.346 1.00 83.25 292 LEU A CA 1
ATOM 2221 C C . LEU A 1 292 ? -30.699 -4.696 52.910 1.00 83.25 292 LEU A C 1
ATOM 2223 O O . LEU A 1 292 ? -30.953 -5.424 53.870 1.00 83.25 292 LEU A O 1
ATOM 2227 N N . GLU A 1 293 ? -31.655 -3.994 52.290 1.00 79.88 293 GLU A N 1
ATOM 2228 C CA . GLU A 1 293 ? -33.071 -4.011 52.711 1.00 79.88 293 GLU A CA 1
ATOM 2229 C C . GLU A 1 293 ? -33.652 -5.435 52.723 1.00 79.88 293 GLU A C 1
ATOM 2231 O O . GLU A 1 293 ? -34.400 -5.822 53.624 1.00 79.88 293 GLU A O 1
ATOM 2236 N N . ARG A 1 294 ? -33.236 -6.270 51.762 1.00 69.00 294 ARG A N 1
ATOM 2237 C CA . ARG A 1 294 ? -33.660 -7.673 51.668 1.00 69.00 294 ARG A CA 1
ATOM 2238 C C . ARG A 1 294 ? -33.205 -8.525 52.862 1.00 69.00 294 ARG A C 1
ATOM 2240 O O . ARG A 1 294 ? -33.845 -9.537 53.166 1.00 69.00 294 ARG A O 1
ATOM 2247 N N . GLU A 1 295 ? -32.108 -8.160 53.521 1.00 67.00 295 GLU A N 1
ATOM 2248 C CA . GLU A 1 295 ? -31.600 -8.885 54.688 1.00 67.00 295 GLU A CA 1
ATOM 2249 C C . GLU A 1 295 ? -32.324 -8.467 55.983 1.00 67.00 295 GLU A C 1
ATOM 2251 O O . GLU A 1 295 ? -32.590 -9.316 56.840 1.00 67.00 295 GLU A O 1
ATOM 2256 N N . GLU A 1 296 ? -32.729 -7.197 56.101 1.00 63.69 296 GLU A N 1
ATOM 2257 C CA . GLU A 1 296 ? -33.444 -6.670 57.275 1.00 63.69 296 GLU A CA 1
ATOM 2258 C C . GLU A 1 296 ? -34.889 -7.188 57.381 1.00 63.69 296 GLU A C 1
ATOM 2260 O O . GLU A 1 296 ? -35.317 -7.592 58.469 1.00 63.69 296 GLU A O 1
ATOM 2265 N N . ASP A 1 297 ? -35.609 -7.304 56.258 1.00 59.91 297 ASP A N 1
ATOM 2266 C CA . ASP A 1 297 ? -36.971 -7.871 56.214 1.00 59.91 297 ASP A CA 1
ATOM 2267 C C . ASP A 1 297 ? -37.032 -9.314 56.746 1.00 59.91 297 ASP A C 1
ATOM 2269 O O . ASP A 1 297 ? -38.068 -9.783 57.223 1.00 59.91 297 ASP A O 1
ATOM 2273 N N . SER A 1 298 ? -35.906 -10.031 56.721 1.00 58.19 298 SER A N 1
ATOM 2274 C CA . SER A 1 298 ? -35.823 -11.397 57.241 1.00 58.19 298 SER A CA 1
ATOM 2275 C C . SER A 1 298 ? -35.748 -11.462 58.776 1.00 58.19 298 SER A C 1
ATOM 2277 O O . SER A 1 298 ? -35.913 -12.544 59.342 1.00 58.19 298 SER A O 1
ATOM 2279 N N . ARG A 1 299 ? -35.500 -10.343 59.477 1.00 53.09 299 ARG A N 1
ATOM 2280 C CA . ARG A 1 299 ? -35.266 -10.327 60.936 1.00 53.09 299 ARG A CA 1
ATOM 2281 C C . ARG A 1 299 ? -36.430 -9.790 61.771 1.00 53.09 299 ARG A C 1
ATOM 2283 O O . ARG A 1 299 ? -36.509 -10.117 62.957 1.00 53.09 299 ARG A O 1
ATOM 2290 N N . LEU A 1 300 ? -37.358 -9.025 61.198 1.00 53.38 300 LEU A N 1
ATOM 2291 C CA . LEU A 1 300 ? -38.458 -8.421 61.958 1.00 53.38 300 LEU A CA 1
ATOM 2292 C C . LEU A 1 300 ? -39.730 -9.292 61.965 1.00 53.38 300 LEU A C 1
ATOM 2294 O O . LEU A 1 300 ? -40.645 -9.117 61.172 1.00 53.38 300 LEU A O 1
ATOM 2298 N N . GLY A 1 301 ? -39.817 -10.180 62.962 1.00 47.78 301 GLY A N 1
ATOM 2299 C CA . GLY A 1 301 ? -41.082 -10.462 63.662 1.00 47.78 301 GLY A CA 1
ATOM 2300 C C . GLY A 1 301 ? -42.059 -11.456 63.015 1.00 47.78 301 GLY A C 1
ATOM 2301 O O . GLY A 1 301 ? -43.001 -11.090 62.321 1.00 47.78 301 GLY A O 1
ATOM 2302 N N . LEU A 1 302 ? -41.921 -12.728 63.396 1.00 49.22 302 LEU A N 1
ATOM 2303 C CA . LEU A 1 302 ? -42.721 -13.905 63.009 1.00 49.22 302 LEU A CA 1
ATOM 2304 C C . LEU A 1 302 ? -44.224 -13.911 63.394 1.00 49.22 302 LEU A C 1
ATOM 2306 O O . LEU A 1 302 ? -44.875 -14.944 63.253 1.00 49.22 302 LEU A O 1
ATOM 2310 N N . SER A 1 303 ? -44.828 -12.825 63.876 1.00 51.84 303 SER A N 1
ATOM 2311 C CA . SER A 1 303 ? -46.192 -12.865 64.450 1.00 51.84 303 SER A CA 1
ATOM 2312 C C . SER A 1 303 ? -47.317 -12.359 63.544 1.00 51.84 303 SER A C 1
ATOM 2314 O O . SER A 1 303 ? -48.440 -12.163 64.002 1.00 51.84 303 SER A O 1
ATOM 2316 N N . SER A 1 304 ? -47.076 -12.277 62.236 1.00 57.66 304 SER A N 1
ATOM 2317 C CA . SER A 1 304 ? -48.159 -12.395 61.250 1.00 57.66 304 SER A CA 1
ATOM 2318 C C . SER A 1 304 ? -47.787 -13.355 60.113 1.00 57.66 304 SER A C 1
ATOM 2320 O O . SER A 1 304 ? -48.146 -13.159 58.958 1.00 57.66 304 SER A O 1
ATOM 2322 N N . LEU A 1 305 ? -47.038 -14.421 60.435 1.00 65.62 305 LEU A N 1
ATOM 2323 C CA . LEU A 1 305 ? -46.520 -15.401 59.471 1.00 65.62 305 LEU A CA 1
ATOM 2324 C C . LEU A 1 305 ? -47.569 -15.864 58.448 1.00 65.62 305 LEU A C 1
ATOM 2326 O O . LEU A 1 305 ? -47.217 -16.067 57.296 1.00 65.62 305 LEU A O 1
ATOM 2330 N N . SER A 1 306 ? -48.843 -15.990 58.834 1.00 78.31 306 SER A N 1
ATOM 2331 C CA . SER A 1 306 ? -49.934 -16.326 57.912 1.00 78.31 306 SER A CA 1
ATOM 2332 C C . SER A 1 306 ? -50.240 -15.218 56.901 1.00 78.31 306 SER A C 1
ATOM 2334 O O . SER A 1 306 ? -50.338 -15.518 55.717 1.00 78.31 306 SER A O 1
ATOM 2336 N N . SER A 1 307 ? -50.351 -13.952 57.316 1.00 79.31 307 SER A N 1
ATOM 2337 C CA . SER A 1 307 ? -50.527 -12.837 56.375 1.00 79.31 307 SER A CA 1
ATOM 2338 C C . SER A 1 307 ? -49.268 -12.583 55.559 1.00 79.31 307 SER A C 1
ATOM 2340 O O . SER A 1 307 ? -49.377 -12.292 54.376 1.00 79.31 307 SER A O 1
ATOM 2342 N N . SER A 1 308 ? -48.079 -12.769 56.139 1.00 77.69 308 SER A N 1
ATOM 2343 C CA . SER A 1 308 ? -46.822 -12.720 55.386 1.00 77.69 308 SER A CA 1
ATOM 2344 C C . SER A 1 308 ? -46.760 -13.840 54.345 1.00 77.69 308 SER A C 1
ATOM 2346 O O . SER A 1 308 ? -46.495 -13.564 53.181 1.00 77.69 308 SER A O 1
ATOM 2348 N N . LEU A 1 309 ? -47.111 -15.081 54.706 1.00 84.00 309 LEU A N 1
ATOM 2349 C CA . LEU A 1 309 ? -47.198 -16.194 53.757 1.00 84.00 309 LEU A CA 1
ATOM 2350 C C . LEU A 1 309 ? -48.255 -15.949 52.685 1.00 84.00 309 LEU A C 1
ATOM 2352 O O . LEU A 1 309 ? -47.999 -16.254 51.528 1.00 84.00 309 LEU A O 1
ATOM 2356 N N . GLN A 1 310 ? -49.416 -15.391 53.027 1.00 86.81 310 GLN A N 1
ATOM 2357 C CA . GLN A 1 310 ? -50.451 -15.096 52.040 1.00 86.81 310 GLN A CA 1
ATOM 2358 C C . GLN A 1 310 ? -49.992 -14.011 51.058 1.00 86.81 310 GLN A C 1
ATOM 2360 O O . GLN A 1 310 ? -50.077 -14.217 49.851 1.00 86.81 310 GLN A O 1
ATOM 2365 N N . VAL A 1 311 ? -49.398 -12.921 51.555 1.00 85.62 311 VAL A N 1
ATOM 2366 C CA . VAL A 1 311 ? -48.782 -11.879 50.718 1.00 85.62 311 VAL A CA 1
ATOM 2367 C C . VAL A 1 311 ? -47.647 -12.461 49.868 1.00 85.62 311 VAL A C 1
ATOM 2369 O O . VAL A 1 311 ? -47.512 -12.118 48.695 1.00 85.62 311 VAL A O 1
ATOM 2372 N N . GLN A 1 312 ? -46.843 -13.376 50.415 1.00 88.81 312 GLN A N 1
ATOM 2373 C CA . GLN A 1 312 ? -45.780 -14.053 49.672 1.00 88.81 312 GLN A CA 1
ATOM 2374 C C . GLN A 1 312 ? -46.327 -14.991 48.593 1.00 88.81 312 GLN A C 1
ATOM 2376 O O . GLN A 1 312 ? -45.773 -15.013 47.499 1.00 88.81 312 GLN A O 1
ATOM 2381 N N . VAL A 1 313 ? -47.403 -15.736 48.857 1.00 93.31 313 VAL A N 1
ATOM 2382 C CA . VAL A 1 313 ? -48.055 -16.610 47.870 1.00 93.31 313 VAL A CA 1
ATOM 2383 C C . VAL A 1 313 ? -48.699 -15.780 46.765 1.00 93.31 313 VAL A C 1
ATOM 2385 O O . VAL A 1 313 ? -48.477 -16.083 45.599 1.00 93.31 313 VAL A O 1
ATOM 2388 N N . GLU A 1 314 ? -49.409 -14.701 47.096 1.00 93.31 314 GLU A N 1
ATOM 2389 C CA . GLU A 1 314 ? -49.987 -13.779 46.109 1.00 93.31 314 GLU A CA 1
ATOM 2390 C C . GLU A 1 314 ? -48.895 -13.105 45.265 1.00 93.31 314 GLU A C 1
ATOM 2392 O O . GLU A 1 314 ? -49.015 -13.013 44.044 1.00 93.31 314 GLU A O 1
ATOM 2397 N N . LYS A 1 315 ? -47.774 -12.705 45.882 1.00 90.75 315 LYS A N 1
ATOM 2398 C CA . LYS A 1 315 ? -46.613 -12.159 45.166 1.00 90.75 315 LYS A CA 1
ATOM 2399 C C . LYS A 1 315 ? -45.939 -13.207 44.281 1.00 90.75 315 LYS A C 1
ATOM 2401 O O . LYS A 1 315 ? -45.559 -12.885 43.157 1.00 90.75 315 LYS A O 1
ATOM 2406 N N . LEU A 1 316 ? -45.783 -14.444 44.758 1.00 93.56 316 LEU A N 1
ATOM 2407 C CA . LEU A 1 316 ? -45.247 -15.556 43.968 1.00 93.56 316 LEU A CA 1
ATOM 2408 C C . LEU A 1 316 ? -46.161 -15.886 42.790 1.00 93.56 316 LEU A C 1
ATOM 2410 O O . LEU A 1 316 ? -45.658 -16.126 41.695 1.00 93.56 316 LEU A O 1
ATOM 2414 N N . ASP A 1 317 ? -47.477 -15.852 42.984 1.00 94.38 317 ASP A N 1
ATOM 2415 C CA . ASP A 1 317 ? -48.439 -16.098 41.917 1.00 94.38 317 ASP A CA 1
ATOM 2416 C C . ASP A 1 317 ? -48.453 -14.943 40.908 1.00 94.38 317 ASP A C 1
ATOM 2418 O O . ASP A 1 317 ? -48.401 -15.185 39.706 1.00 94.38 317 ASP A O 1
ATOM 2422 N N . ALA A 1 318 ? -48.365 -13.685 41.354 1.00 90.62 318 ALA A N 1
ATOM 2423 C CA . ALA A 1 318 ? -48.194 -12.525 40.474 1.00 90.62 318 ALA A CA 1
ATOM 2424 C C . ALA A 1 318 ? -46.870 -12.571 39.682 1.00 90.62 318 ALA A C 1
ATOM 2426 O O . ALA A 1 318 ? -46.844 -12.282 38.482 1.00 90.62 318 ALA A O 1
ATOM 2427 N N . LEU A 1 319 ? -45.765 -12.977 40.319 1.00 92.06 319 LEU A N 1
ATOM 2428 C CA . LEU A 1 319 ? -44.475 -13.193 39.654 1.00 92.06 319 LEU A CA 1
ATOM 2429 C C . LEU A 1 319 ? -44.566 -14.321 38.620 1.00 92.06 319 LEU A C 1
ATOM 2431 O O . LEU A 1 319 ? -44.056 -14.177 37.509 1.00 92.06 319 LEU A O 1
ATOM 2435 N N . ARG A 1 320 ? -45.235 -15.426 38.964 1.00 94.44 320 ARG A N 1
ATOM 2436 C CA . ARG A 1 320 ? -45.377 -16.605 38.103 1.00 94.44 320 ARG A CA 1
ATOM 2437 C C . ARG A 1 320 ? -46.310 -16.363 36.919 1.00 94.44 320 ARG A C 1
ATOM 2439 O O . ARG A 1 320 ? -46.019 -16.842 35.828 1.00 94.44 320 ARG A O 1
ATOM 2446 N N . THR A 1 321 ? -47.412 -15.648 37.125 1.00 94.81 321 THR A N 1
ATOM 2447 C CA . THR A 1 321 ? -48.454 -15.435 36.108 1.00 94.81 321 THR A CA 1
ATOM 2448 C C . THR A 1 321 ? -48.166 -14.251 35.198 1.00 94.81 321 THR A C 1
ATOM 2450 O O . THR A 1 321 ? -48.463 -14.334 34.011 1.00 94.81 321 THR A O 1
ATOM 2453 N N . ASN A 1 322 ? -47.546 -13.181 35.706 1.00 92.19 322 ASN A N 1
ATOM 2454 C CA . ASN A 1 322 ? -47.352 -11.953 34.932 1.00 92.19 322 ASN A CA 1
ATOM 2455 C C . ASN A 1 322 ? -45.880 -11.693 34.606 1.00 92.19 322 ASN A C 1
ATOM 2457 O O . ASN A 1 322 ? -45.520 -11.525 33.440 1.00 92.19 322 ASN A O 1
ATOM 2461 N N . ALA A 1 323 ? -45.009 -11.664 35.618 1.00 90.19 323 ALA A N 1
ATOM 2462 C CA . ALA A 1 323 ? -43.638 -11.187 35.430 1.00 90.19 323 ALA A CA 1
ATOM 2463 C C . ALA A 1 323 ? -42.770 -12.182 34.641 1.00 90.19 323 ALA A C 1
ATOM 2465 O O . ALA A 1 323 ? -42.072 -11.799 33.699 1.00 90.19 323 ALA A O 1
ATOM 2466 N N . LEU A 1 324 ? -42.830 -13.469 34.990 1.00 93.25 324 LEU A N 1
ATOM 2467 C CA . LEU A 1 324 ? -42.021 -14.510 34.356 1.00 93.25 324 LEU A CA 1
ATOM 2468 C C . LEU A 1 324 ? -42.384 -14.718 32.871 1.00 93.25 324 LEU A C 1
ATOM 2470 O O . LEU A 1 324 ? -41.484 -14.612 32.040 1.00 93.25 324 LEU A O 1
ATOM 2474 N N . PRO A 1 325 ? -43.656 -14.922 32.469 1.00 95.50 325 PRO A N 1
ATOM 2475 C CA . PRO A 1 325 ? -43.980 -15.070 31.050 1.00 95.50 325 PRO A CA 1
ATOM 2476 C C . PRO A 1 325 ? -43.731 -13.787 30.247 1.00 95.50 325 PRO A C 1
ATOM 2478 O O . PRO A 1 325 ? -43.275 -13.883 29.112 1.00 95.50 325 PRO A O 1
ATOM 2481 N N . SER A 1 326 ? -43.949 -12.598 30.824 1.00 92.81 326 SER A N 1
ATOM 2482 C CA . SER A 1 326 ? -43.639 -11.322 30.158 1.00 92.81 326 SER A CA 1
ATOM 2483 C C . SER A 1 326 ? -42.134 -11.149 29.915 1.00 92.81 326 SER A C 1
ATOM 2485 O O . SER A 1 326 ? -41.707 -10.832 28.804 1.00 92.81 326 SER A O 1
ATOM 2487 N N . SER A 1 327 ? -41.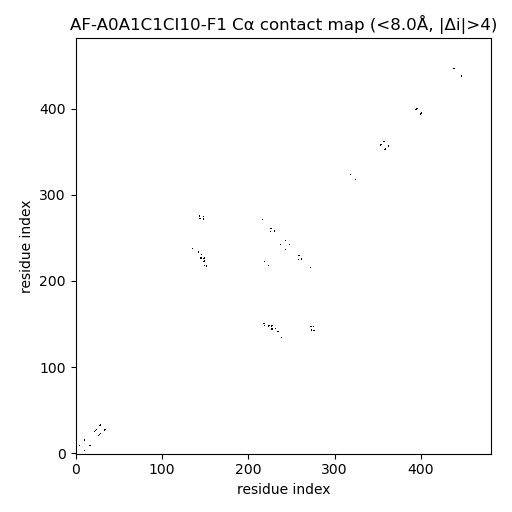303 -11.429 30.924 1.00 94.19 327 SER A N 1
ATOM 2488 C CA . SER A 1 327 ? -39.840 -11.369 30.791 1.00 94.19 327 SER A CA 1
ATOM 2489 C C . SER A 1 327 ? -39.287 -12.423 29.828 1.00 94.19 327 SER A C 1
ATOM 2491 O O . SER A 1 327 ? -38.417 -12.089 29.025 1.00 94.19 327 SER A O 1
ATOM 2493 N N . LEU A 1 328 ? -39.824 -13.650 29.838 1.00 95.62 328 LEU A N 1
ATOM 2494 C CA . LEU A 1 328 ? -39.474 -14.698 28.87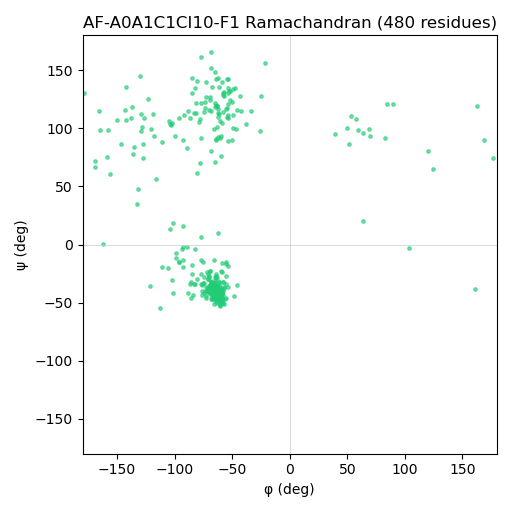4 1.00 95.62 328 LEU A CA 1
ATOM 2495 C C . LEU A 1 328 ? -39.889 -14.289 27.456 1.00 95.62 328 LEU A C 1
ATOM 2497 O O . LEU A 1 328 ? -39.071 -14.369 26.546 1.00 95.62 328 LEU A O 1
ATOM 2501 N N . ALA A 1 329 ? -41.112 -13.791 27.258 1.00 95.56 329 ALA A N 1
ATOM 2502 C CA . ALA A 1 329 ? -41.578 -13.316 25.955 1.00 95.56 329 ALA A CA 1
ATOM 2503 C C . ALA A 1 329 ? -40.710 -12.166 25.427 1.00 95.56 329 ALA A C 1
ATOM 2505 O O . ALA A 1 329 ? -40.332 -12.162 24.255 1.00 95.56 329 ALA A O 1
ATOM 2506 N N . ARG A 1 330 ? -40.324 -11.228 26.301 1.00 95.75 330 ARG A N 1
ATOM 2507 C CA . ARG A 1 330 ? -39.403 -10.143 25.955 1.00 95.75 330 ARG A CA 1
ATOM 2508 C C . ARG A 1 330 ? -38.029 -10.682 25.560 1.00 95.75 330 ARG A C 1
ATOM 2510 O O . ARG A 1 330 ? -37.524 -10.285 24.520 1.00 95.75 330 ARG A O 1
ATOM 2517 N N . LEU A 1 331 ? -37.460 -11.610 26.331 1.00 96.56 331 LEU A N 1
ATOM 2518 C CA . LEU A 1 331 ? -36.180 -12.250 26.010 1.00 96.56 331 LEU A CA 1
ATOM 2519 C C . LEU A 1 331 ? -36.253 -13.023 24.685 1.00 96.56 331 LEU A C 1
ATOM 2521 O O . LEU A 1 331 ? -35.357 -12.922 23.855 1.00 96.56 331 LEU A O 1
ATOM 2525 N N . ALA A 1 332 ? -37.332 -13.767 24.443 1.00 97.44 332 ALA A N 1
ATOM 2526 C CA . ALA A 1 332 ? -37.539 -14.474 23.184 1.00 97.44 332 ALA A CA 1
ATOM 2527 C C . ALA A 1 332 ? -37.630 -13.496 22.000 1.00 97.44 332 ALA A C 1
ATOM 2529 O O . ALA A 1 332 ? -37.037 -13.747 20.951 1.00 97.44 332 ALA A O 1
ATOM 2530 N N . SER A 1 333 ? -38.311 -12.360 22.179 1.00 97.06 333 SER A N 1
ATOM 2531 C CA . SER A 1 333 ? -38.387 -11.297 21.174 1.00 97.06 333 SER A CA 1
ATOM 2532 C C . SER A 1 333 ? -37.025 -10.655 20.908 1.00 97.06 333 SER A C 1
ATOM 2534 O O . SER A 1 333 ? -36.681 -10.449 19.746 1.00 97.06 333 SER A O 1
ATOM 2536 N N . THR A 1 334 ? -36.235 -10.362 21.947 1.00 96.88 334 THR A N 1
ATOM 2537 C CA . THR A 1 334 ? -34.902 -9.760 21.783 1.00 96.88 334 THR A CA 1
ATOM 2538 C C . THR A 1 334 ? -33.906 -10.738 21.162 1.00 96.88 334 THR A C 1
ATOM 2540 O O . THR A 1 334 ? -33.118 -10.350 20.302 1.00 96.88 334 THR A O 1
ATOM 2543 N N . LEU A 1 335 ? -33.968 -12.027 21.513 1.00 97.25 335 LEU A N 1
ATOM 2544 C CA . LEU A 1 335 ? -33.182 -13.064 20.840 1.00 97.25 335 LEU A CA 1
ATOM 2545 C C . LEU A 1 335 ? -33.588 -13.213 19.372 1.00 97.25 335 LEU A C 1
ATOM 2547 O O . LEU A 1 335 ? -32.723 -13.352 18.511 1.00 97.25 335 LEU A O 1
ATOM 2551 N N . HIS A 1 336 ? -34.884 -13.151 19.060 1.00 97.94 336 HIS A N 1
ATOM 2552 C CA . HIS A 1 336 ? -35.352 -13.206 17.679 1.00 97.94 336 HIS A CA 1
ATOM 2553 C C . HIS A 1 336 ? -34.878 -11.996 16.861 1.00 97.94 336 HIS A C 1
ATOM 2555 O O . HIS A 1 336 ? -34.418 -12.170 15.729 1.00 97.94 336 HIS A O 1
ATOM 2561 N N . SER A 1 337 ? -34.926 -10.783 17.425 1.00 97.38 337 SER A N 1
ATOM 2562 C CA . SER A 1 337 ? -34.404 -9.587 16.755 1.00 97.38 337 SER A CA 1
ATOM 2563 C C . SER A 1 337 ? -32.889 -9.653 16.569 1.00 97.38 337 SER A C 1
ATOM 2565 O O . SER A 1 337 ? -32.409 -9.334 15.484 1.00 97.38 337 SER A O 1
ATOM 2567 N N . LEU A 1 338 ? -32.143 -10.136 17.570 1.00 97.81 338 LEU A N 1
ATOM 2568 C CA . LEU A 1 338 ? -30.691 -10.312 17.478 1.00 97.81 338 LEU A CA 1
ATOM 2569 C C . LEU A 1 338 ? -30.329 -11.334 16.395 1.00 97.81 338 LEU A C 1
ATOM 2571 O O . LEU A 1 338 ? -29.511 -11.037 15.531 1.00 97.81 338 LEU A O 1
ATOM 2575 N N . LEU A 1 339 ? -30.980 -12.501 16.372 1.00 98.19 339 LEU A N 1
ATOM 2576 C CA . LEU A 1 339 ? -30.753 -13.516 15.337 1.00 98.19 339 LEU A CA 1
ATOM 2577 C C . LEU A 1 339 ? -31.116 -13.007 13.937 1.00 98.19 339 LEU A C 1
ATOM 2579 O O . LEU A 1 339 ? -30.425 -13.315 12.964 1.00 98.19 339 LEU A O 1
ATOM 2583 N N . THR A 1 340 ? -32.180 -12.210 13.821 1.00 97.69 340 THR A N 1
ATOM 2584 C CA . THR A 1 340 ? -32.568 -11.586 12.550 1.00 97.69 340 THR A CA 1
ATOM 2585 C C . THR A 1 340 ? -31.509 -10.587 12.094 1.00 97.69 340 THR A C 1
ATOM 2587 O O . THR A 1 340 ? -31.092 -10.641 10.940 1.00 97.69 340 THR A O 1
ATOM 2590 N N . LEU A 1 341 ? -31.016 -9.739 12.999 1.00 97.94 341 LEU A N 1
ATOM 2591 C CA . LEU A 1 341 ? -29.955 -8.773 12.718 1.00 97.94 341 LEU A CA 1
ATOM 2592 C C . LEU A 1 341 ? -28.623 -9.458 12.374 1.00 97.94 341 LEU A C 1
ATOM 2594 O O . LEU A 1 341 ? -27.935 -9.056 11.440 1.00 97.94 341 LEU A O 1
ATOM 2598 N N . GLN A 1 342 ? -28.277 -10.550 13.054 1.00 97.62 342 GLN A N 1
ATOM 2599 C CA . GLN A 1 342 ? -27.098 -11.347 12.720 1.00 97.62 342 GLN A CA 1
ATOM 2600 C C . GLN A 1 342 ? -27.231 -11.973 11.323 1.00 97.62 342 GLN A C 1
ATOM 2602 O O . GLN A 1 342 ? -26.276 -11.978 10.546 1.00 97.62 342 GLN A O 1
ATOM 2607 N N . ARG A 1 343 ? -28.422 -12.469 10.965 1.00 97.88 343 ARG A N 1
ATOM 2608 C CA . ARG A 1 343 ? -28.690 -13.018 9.630 1.00 97.88 343 ARG A CA 1
ATOM 2609 C C . ARG A 1 343 ? -28.597 -11.948 8.543 1.00 97.88 343 ARG A C 1
ATOM 2611 O O . ARG A 1 343 ? -28.034 -12.228 7.485 1.00 97.88 343 ARG A O 1
ATOM 2618 N N . THR A 1 344 ? -29.135 -10.749 8.772 1.00 97.69 344 THR A N 1
ATOM 2619 C CA . THR A 1 344 ? -29.037 -9.648 7.800 1.00 97.69 344 THR A CA 1
ATOM 2620 C C . THR A 1 344 ? -27.599 -9.165 7.654 1.00 97.69 344 THR A C 1
ATOM 2622 O O . THR A 1 344 ? -27.151 -8.958 6.529 1.00 97.69 344 THR A O 1
ATOM 2625 N N . PHE A 1 345 ? -26.845 -9.077 8.751 1.00 97.69 345 PHE A N 1
ATOM 2626 C CA . PHE A 1 345 ? -25.427 -8.730 8.727 1.00 97.69 345 PHE A CA 1
ATOM 2627 C C . PHE A 1 345 ? -24.593 -9.746 7.936 1.00 97.69 345 PHE A C 1
ATOM 2629 O O . PHE A 1 345 ? -23.855 -9.361 7.030 1.00 97.69 345 PHE A O 1
ATOM 2636 N N . LEU A 1 346 ? -24.763 -11.047 8.197 1.00 97.56 346 LEU A N 1
ATOM 2637 C CA . LEU A 1 346 ? -24.075 -12.100 7.441 1.00 97.56 346 LEU A CA 1
ATOM 2638 C C . LEU A 1 346 ? -24.455 -12.085 5.956 1.00 97.56 346 LEU A C 1
ATOM 2640 O O . LEU A 1 346 ? -23.596 -12.288 5.100 1.00 97.56 346 LEU A O 1
ATOM 2644 N N . HIS A 1 347 ? -25.721 -11.812 5.630 1.00 97.12 347 HIS A N 1
ATOM 2645 C CA . HIS A 1 347 ? -26.150 -11.658 4.242 1.00 97.12 347 HIS A CA 1
ATOM 2646 C C . HIS A 1 347 ? -25.468 -10.459 3.569 1.00 97.12 347 HIS A C 1
ATOM 2648 O O . HIS A 1 347 ? -24.950 -10.589 2.461 1.00 97.12 347 HIS A O 1
ATOM 2654 N N . LEU A 1 348 ? -25.391 -9.315 4.251 1.00 96.38 348 LEU A N 1
ATOM 2655 C CA . LEU A 1 348 ? -24.700 -8.132 3.744 1.00 96.38 348 LEU A CA 1
ATOM 2656 C C . LEU A 1 348 ? -23.204 -8.405 3.525 1.00 96.38 348 LEU A C 1
ATOM 2658 O O . LEU A 1 348 ? -22.671 -8.078 2.472 1.00 96.38 348 LEU A O 1
ATOM 2662 N N . GLN A 1 349 ? -22.533 -9.073 4.464 1.00 95.19 349 GLN A N 1
ATOM 2663 C CA . GLN A 1 349 ? -21.127 -9.453 4.305 1.00 95.19 349 GLN A CA 1
ATOM 2664 C C . GLN A 1 349 ? -20.913 -10.426 3.144 1.00 95.19 349 GLN A C 1
ATOM 2666 O O . GLN A 1 349 ? -19.958 -10.275 2.384 1.00 95.19 349 GLN A O 1
ATOM 2671 N N . LEU A 1 350 ? -21.804 -11.404 2.976 1.00 91.56 350 LEU A N 1
ATOM 2672 C CA . LEU A 1 350 ? -21.723 -12.367 1.883 1.00 91.56 350 LEU A CA 1
ATOM 2673 C C . LEU A 1 350 ? -21.937 -11.676 0.531 1.00 91.56 350 LEU A C 1
ATOM 2675 O O . LEU A 1 350 ? -21.119 -11.848 -0.367 1.00 91.56 350 LEU A O 1
ATOM 2679 N N . THR A 1 351 ? -22.948 -10.812 0.409 1.00 90.06 351 THR A N 1
ATOM 2680 C CA . THR A 1 351 ? -23.161 -10.003 -0.807 1.00 90.06 351 THR A CA 1
ATOM 2681 C C . THR A 1 351 ? -22.002 -9.036 -1.064 1.00 90.06 351 THR A C 1
ATOM 2683 O O . THR A 1 351 ? -21.587 -8.856 -2.208 1.00 90.06 351 THR A O 1
ATOM 2686 N N . PHE A 1 352 ? -21.403 -8.450 -0.026 1.00 91.00 352 PHE A N 1
ATOM 2687 C CA . PHE A 1 352 ? -20.205 -7.627 -0.163 1.00 91.00 352 PHE A CA 1
ATOM 2688 C C . PHE A 1 352 ? -19.010 -8.446 -0.664 1.00 91.00 352 PHE A C 1
ATOM 2690 O O . PHE A 1 352 ? -18.325 -8.024 -1.590 1.00 91.00 352 PHE A O 1
ATOM 2697 N N . LEU A 1 353 ? -18.761 -9.638 -0.119 1.00 89.31 353 LEU A N 1
ATOM 2698 C CA . LEU A 1 353 ? -17.687 -10.525 -0.579 1.00 89.31 353 LEU A CA 1
ATOM 2699 C C . LEU A 1 353 ? -17.919 -11.032 -2.006 1.00 89.31 353 LEU A C 1
ATOM 2701 O O . LEU A 1 353 ? -16.976 -11.113 -2.799 1.00 89.31 353 LEU A O 1
ATOM 2705 N N . GLU A 1 354 ? -19.166 -11.335 -2.356 1.00 85.56 354 GLU A N 1
ATOM 2706 C CA . GLU A 1 354 ? -19.558 -11.672 -3.719 1.00 85.56 354 GLU A CA 1
ATOM 2707 C C . GLU A 1 354 ? -19.327 -10.485 -4.654 1.00 85.56 354 GLU A C 1
ATOM 2709 O O . GLU A 1 354 ? -18.644 -10.625 -5.654 1.00 85.56 354 GLU A O 1
ATOM 2714 N N . THR A 1 355 ? -19.796 -9.285 -4.344 1.00 85.44 355 THR A N 1
ATOM 2715 C CA . THR A 1 355 ? -19.610 -8.128 -5.237 1.00 85.44 355 THR A CA 1
ATOM 2716 C C . THR A 1 355 ? -18.150 -7.675 -5.345 1.00 85.44 355 THR A C 1
ATOM 2718 O O . THR A 1 355 ? -17.698 -7.348 -6.444 1.00 85.44 355 THR A O 1
ATOM 2721 N N . SER A 1 356 ? -17.394 -7.688 -4.244 1.00 84.50 356 SER A N 1
ATOM 2722 C CA . SER A 1 356 ? -16.045 -7.108 -4.174 1.00 84.50 356 SER A CA 1
ATOM 2723 C C . SER A 1 356 ? -14.928 -8.069 -4.577 1.00 84.50 356 SER A C 1
ATOM 2725 O O . SER A 1 356 ? -14.013 -7.661 -5.293 1.00 84.50 356 SER A O 1
ATOM 2727 N N . ARG A 1 357 ? -14.975 -9.340 -4.153 1.00 78.94 357 ARG A N 1
ATOM 2728 C CA . ARG A 1 357 ? -13.813 -10.246 -4.236 1.00 78.94 357 ARG A CA 1
ATOM 2729 C C . ARG A 1 357 ? -14.063 -11.507 -5.049 1.00 78.94 357 ARG A C 1
ATOM 2731 O O . ARG A 1 357 ? -13.155 -11.987 -5.725 1.00 78.94 357 ARG A O 1
ATOM 2738 N N . HIS A 1 358 ? -15.267 -12.070 -4.984 1.00 81.50 358 HIS A N 1
ATOM 2739 C CA . HIS A 1 358 ? -15.528 -13.400 -5.545 1.00 81.50 358 HIS A CA 1
ATOM 2740 C C . HIS A 1 358 ? -16.421 -13.409 -6.780 1.00 81.50 358 HIS A C 1
ATOM 2742 O O . HIS A 1 358 ? -16.391 -14.380 -7.540 1.00 81.50 358 HIS A O 1
ATOM 2748 N N . GLY A 1 359 ? -17.173 -12.343 -7.005 1.00 81.62 359 GLY A N 1
ATOM 2749 C CA . GLY A 1 359 ? -18.213 -12.276 -8.013 1.00 81.62 359 GLY A CA 1
ATOM 2750 C C . GLY A 1 359 ? -17.678 -12.101 -9.415 1.00 81.62 359 GLY A C 1
ATOM 2751 O O . GLY A 1 359 ? -16.549 -11.668 -9.655 1.00 81.62 359 GLY A O 1
ATOM 2752 N N . VAL A 1 360 ? -18.556 -12.420 -10.359 1.00 82.38 360 VAL A N 1
ATOM 2753 C CA . VAL A 1 360 ? -18.277 -12.354 -11.793 1.00 82.38 360 VAL A CA 1
ATOM 2754 C C . VAL A 1 360 ? -17.851 -10.943 -12.206 1.00 82.38 360 VAL A C 1
ATOM 2756 O O . VAL A 1 360 ? -16.921 -10.813 -12.992 1.00 82.38 360 VAL A O 1
ATOM 2759 N N . LEU A 1 361 ? -18.452 -9.893 -11.626 1.00 80.88 361 LEU A N 1
ATOM 2760 C CA . LEU A 1 361 ? -18.075 -8.499 -11.895 1.00 80.88 361 LEU A CA 1
ATOM 2761 C C . LEU A 1 361 ? -16.667 -8.160 -11.396 1.00 80.88 361 LEU A C 1
ATOM 2763 O O . LEU A 1 361 ? -15.900 -7.554 -12.138 1.00 80.88 361 LEU A O 1
ATOM 2767 N N . SER A 1 362 ? -16.301 -8.577 -10.179 1.00 85.31 362 SER A N 1
ATOM 2768 C CA . SER A 1 362 ? -14.948 -8.365 -9.647 1.00 85.31 362 SER A CA 1
ATOM 2769 C C . SER A 1 362 ? -13.905 -9.104 -10.486 1.00 85.31 362 SER A C 1
ATOM 2771 O O . SER A 1 362 ? -12.921 -8.507 -10.919 1.00 85.31 362 SER A O 1
ATOM 2773 N N . ARG A 1 363 ? -14.167 -10.370 -10.840 1.00 86.06 363 ARG A N 1
ATOM 2774 C CA . ARG A 1 363 ? -13.294 -11.148 -11.735 1.00 86.06 363 ARG A CA 1
ATOM 2775 C C . ARG A 1 363 ? -13.196 -10.535 -13.131 1.00 86.06 363 ARG A C 1
ATOM 2777 O O . ARG A 1 363 ? -12.106 -10.492 -13.687 1.00 86.06 363 ARG A O 1
ATOM 2784 N N . TYR A 1 364 ? -14.303 -10.042 -13.685 1.00 91.06 364 TYR A N 1
ATOM 2785 C CA . TYR A 1 364 ? -14.322 -9.333 -14.964 1.00 91.06 364 TYR A CA 1
ATOM 2786 C C . TYR A 1 364 ? -13.497 -8.046 -14.899 1.00 91.06 364 TYR A C 1
ATOM 2788 O O . TYR A 1 364 ? -12.685 -7.801 -15.785 1.00 91.06 364 TYR A O 1
ATOM 2796 N N . ASN A 1 365 ? -13.647 -7.252 -13.836 1.00 87.19 365 ASN A N 1
ATOM 2797 C CA . ASN A 1 365 ? -12.863 -6.038 -13.634 1.00 87.19 365 ASN A CA 1
ATOM 2798 C C . ASN A 1 365 ? -11.375 -6.357 -13.459 1.00 87.19 365 ASN A C 1
ATOM 2800 O O . ASN A 1 365 ? -10.550 -5.723 -14.107 1.00 87.19 365 ASN A O 1
ATOM 2804 N N . ALA A 1 366 ? -11.025 -7.373 -12.669 1.00 90.12 366 ALA A N 1
ATOM 2805 C CA . ALA A 1 366 ? -9.648 -7.834 -12.518 1.00 90.12 366 ALA A CA 1
ATOM 2806 C C . ALA A 1 366 ? -9.062 -8.308 -13.859 1.00 90.12 366 ALA A C 1
ATOM 2808 O O . ALA A 1 366 ? -7.985 -7.865 -14.249 1.00 90.12 366 ALA A O 1
ATOM 2809 N N . ALA A 1 367 ? -9.794 -9.130 -14.616 1.00 94.25 367 ALA A N 1
ATOM 2810 C CA . ALA A 1 367 ? -9.383 -9.579 -15.945 1.00 94.25 367 ALA A CA 1
ATOM 2811 C C . ALA A 1 367 ? -9.246 -8.410 -16.933 1.00 94.25 367 ALA A C 1
ATOM 2813 O O . ALA A 1 367 ? -8.308 -8.381 -17.725 1.00 94.25 367 ALA A O 1
ATOM 2814 N N . ARG A 1 368 ? -10.136 -7.414 -16.865 1.00 96.44 368 ARG A N 1
ATOM 2815 C CA . ARG A 1 368 ? -10.069 -6.193 -17.676 1.00 96.44 368 ARG A CA 1
ATOM 2816 C C . ARG A 1 368 ? -8.862 -5.334 -17.310 1.00 96.44 368 ARG A C 1
ATOM 2818 O O . ARG A 1 368 ? -8.223 -4.810 -18.214 1.00 96.44 368 ARG A O 1
ATOM 2825 N N . ILE A 1 369 ? -8.538 -5.194 -16.025 1.00 96.12 369 ILE A N 1
ATOM 2826 C CA . ILE A 1 369 ? -7.343 -4.476 -15.562 1.00 96.12 369 ILE A CA 1
ATOM 2827 C C . ILE A 1 369 ? -6.084 -5.179 -16.072 1.00 96.12 369 ILE A C 1
ATOM 2829 O O . ILE A 1 369 ? -5.235 -4.520 -16.664 1.00 96.12 369 ILE A O 1
ATOM 2833 N N . VAL A 1 370 ? -5.995 -6.505 -15.923 1.00 97.19 370 VAL A N 1
ATOM 2834 C CA . VAL A 1 370 ? -4.875 -7.303 -16.449 1.00 97.19 370 VAL A CA 1
ATOM 2835 C C . VAL A 1 370 ? -4.781 -7.172 -17.970 1.00 97.19 370 VAL A C 1
ATOM 2837 O O . VAL A 1 370 ? -3.708 -6.922 -18.508 1.00 97.19 370 VAL A O 1
ATOM 2840 N N . PHE A 1 371 ? -5.902 -7.258 -18.687 1.00 98.06 371 PHE A N 1
ATOM 2841 C CA . PHE A 1 371 ? -5.920 -7.043 -20.133 1.00 98.06 371 PHE A CA 1
ATOM 2842 C C . PHE A 1 371 ? -5.393 -5.648 -20.497 1.00 98.06 371 PHE A C 1
ATOM 2844 O O . PHE A 1 371 ? -4.476 -5.529 -21.304 1.00 98.06 371 PHE A O 1
ATOM 2851 N N . LEU A 1 372 ? -5.900 -4.588 -19.865 1.00 98.38 372 LEU A N 1
ATOM 2852 C CA . LEU A 1 372 ? -5.441 -3.224 -20.125 1.00 98.38 372 LEU A CA 1
ATOM 2853 C C . LEU A 1 372 ? -3.967 -3.018 -19.757 1.00 98.38 372 LEU A C 1
ATOM 2855 O O . LEU A 1 372 ? -3.270 -2.313 -20.484 1.00 98.38 372 LEU A O 1
ATOM 2859 N N . SER A 1 373 ? -3.466 -3.652 -18.692 1.00 98.31 373 SER A N 1
ATOM 2860 C CA . SER A 1 373 ? -2.048 -3.576 -18.328 1.00 98.31 373 SER A CA 1
ATOM 2861 C C . SER A 1 373 ? -1.173 -4.264 -19.374 1.00 98.31 373 SER A C 1
ATOM 2863 O O . SER A 1 373 ? -0.154 -3.704 -19.769 1.00 98.31 373 SER A O 1
ATOM 2865 N N . THR A 1 374 ? -1.585 -5.431 -19.885 1.00 98.44 374 THR A N 1
ATOM 2866 C CA . THR A 1 374 ? -0.862 -6.105 -20.976 1.00 98.44 374 THR A CA 1
ATOM 2867 C C . THR A 1 374 ? -0.893 -5.281 -22.262 1.00 98.44 374 THR A C 1
ATOM 2869 O O . THR A 1 374 ? 0.138 -5.115 -22.908 1.00 98.44 374 THR A O 1
ATOM 2872 N N . VAL A 1 375 ? -2.028 -4.662 -22.605 1.00 98.50 375 VAL A N 1
ATOM 2873 C CA . VAL A 1 375 ? -2.117 -3.750 -23.756 1.00 98.50 375 VAL A CA 1
ATOM 2874 C C . VAL A 1 375 ? -1.181 -2.555 -23.570 1.00 98.50 375 VAL A C 1
ATOM 2876 O O . VAL A 1 375 ? -0.416 -2.242 -24.478 1.00 98.50 375 VAL A O 1
ATOM 2879 N N . ALA A 1 376 ? -1.158 -1.931 -22.393 1.00 97.94 376 ALA A N 1
ATOM 2880 C CA . ALA A 1 376 ? -0.249 -0.824 -22.108 1.00 97.94 376 ALA A CA 1
ATOM 2881 C C . ALA A 1 376 ? 1.229 -1.243 -22.216 1.00 97.94 376 ALA A C 1
ATOM 2883 O O . ALA A 1 376 ? 2.017 -0.536 -22.840 1.00 97.94 376 ALA A O 1
ATOM 2884 N N . GLN A 1 377 ? 1.599 -2.413 -21.686 1.00 98.50 377 GLN A N 1
ATOM 2885 C CA . GLN A 1 377 ? 2.955 -2.962 -21.802 1.00 98.50 377 GLN A CA 1
ATOM 2886 C C . GLN A 1 377 ? 3.336 -3.252 -23.259 1.00 98.50 377 GLN A C 1
ATOM 2888 O O . GLN A 1 377 ? 4.413 -2.860 -23.701 1.00 98.50 377 GLN A O 1
ATOM 2893 N N . THR A 1 378 ? 2.447 -3.876 -24.037 1.00 98.19 378 THR A N 1
ATOM 2894 C CA . THR A 1 378 ? 2.697 -4.136 -25.466 1.00 98.19 378 THR A CA 1
ATOM 2895 C C . THR A 1 378 ? 2.819 -2.842 -26.268 1.00 98.19 378 THR A C 1
ATOM 2897 O O . THR A 1 378 ? 3.677 -2.748 -27.142 1.00 98.19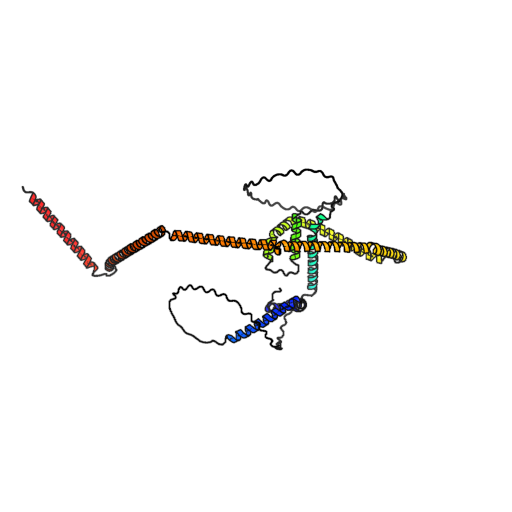 378 THR A O 1
ATOM 2900 N N . MET A 1 379 ? 2.025 -1.814 -25.951 1.00 98.12 379 MET A N 1
ATOM 2901 C CA . MET A 1 379 ? 2.153 -0.491 -26.562 1.00 98.12 379 MET A CA 1
ATOM 2902 C C . MET A 1 379 ? 3.471 0.181 -26.176 1.00 98.12 379 MET A C 1
ATOM 2904 O O . MET A 1 379 ? 4.146 0.709 -27.055 1.00 98.12 379 MET A O 1
ATOM 2908 N N . ALA A 1 380 ? 3.882 0.115 -24.907 1.00 97.81 380 ALA A N 1
ATOM 2909 C CA . ALA A 1 380 ? 5.166 0.644 -24.456 1.00 97.81 380 ALA A CA 1
ATOM 2910 C C . ALA A 1 380 ? 6.335 -0.027 -25.195 1.00 97.81 380 ALA A C 1
ATOM 2912 O O . ALA A 1 380 ? 7.162 0.663 -25.793 1.00 97.81 380 ALA A O 1
ATOM 2913 N N . LEU A 1 381 ? 6.354 -1.361 -25.259 1.00 98.44 381 LEU A N 1
ATOM 2914 C CA . LEU A 1 381 ? 7.361 -2.110 -26.015 1.00 98.44 381 LEU A CA 1
ATOM 2915 C C . LEU A 1 381 ? 7.330 -1.758 -27.508 1.00 98.44 381 LEU A C 1
ATOM 2917 O O . LEU A 1 381 ? 8.375 -1.504 -28.101 1.00 98.44 381 LEU A O 1
ATOM 2921 N N . LYS A 1 382 ? 6.141 -1.642 -28.112 1.00 98.56 382 LYS A N 1
ATOM 2922 C CA . LYS A 1 382 ? 5.994 -1.210 -29.509 1.00 98.56 382 LYS A CA 1
ATOM 2923 C C . LYS A 1 382 ? 6.585 0.183 -29.739 1.00 98.56 382 LYS A C 1
ATOM 2925 O O . LYS A 1 382 ? 7.272 0.389 -30.734 1.00 98.56 382 LYS A O 1
ATOM 2930 N N . THR A 1 383 ? 6.357 1.135 -28.833 1.00 98.19 383 THR A N 1
ATOM 2931 C CA . THR A 1 383 ? 6.956 2.475 -28.948 1.00 98.19 383 THR A CA 1
ATOM 2932 C C . THR A 1 383 ? 8.475 2.447 -28.798 1.00 98.19 383 THR A C 1
ATOM 2934 O O . THR A 1 383 ? 9.158 3.157 -29.530 1.00 98.19 383 THR A O 1
ATOM 2937 N N . GLN A 1 384 ? 9.022 1.597 -27.925 1.00 98.44 384 GLN A N 1
ATOM 2938 C CA . GLN A 1 384 ? 10.470 1.422 -27.800 1.00 98.44 384 GLN A CA 1
ATOM 2939 C C . GLN A 1 384 ? 11.080 0.857 -29.086 1.00 98.44 384 GLN A C 1
ATOM 2941 O O . GLN A 1 384 ? 12.082 1.388 -29.561 1.00 98.44 384 GLN A O 1
ATOM 2946 N N . VAL A 1 385 ? 10.450 -0.158 -29.689 1.00 98.38 385 VAL A N 1
ATOM 2947 C CA . VAL A 1 385 ? 10.881 -0.718 -30.980 1.00 98.38 385 VAL A CA 1
ATOM 2948 C C . VAL A 1 385 ? 10.855 0.351 -32.071 1.00 98.38 385 VAL A C 1
ATOM 2950 O O . VAL A 1 385 ? 11.861 0.532 -32.746 1.00 98.38 385 VAL A O 1
ATOM 2953 N N . LEU A 1 386 ? 9.780 1.138 -32.181 1.00 98.25 386 LEU A N 1
ATOM 2954 C CA . LEU A 1 386 ? 9.697 2.230 -33.161 1.00 98.25 386 LEU A CA 1
ATOM 2955 C C . LEU A 1 386 ? 10.790 3.293 -32.958 1.00 98.25 386 LEU A C 1
ATOM 2957 O O . LEU A 1 386 ? 11.354 3.799 -33.925 1.00 98.25 386 LEU A O 1
ATOM 2961 N N . VAL A 1 387 ? 11.129 3.625 -31.708 1.00 98.19 387 VAL A N 1
ATOM 2962 C CA . VAL A 1 387 ? 12.236 4.549 -31.409 1.00 98.19 387 VAL A CA 1
ATOM 2963 C C . VAL A 1 387 ? 13.580 3.951 -31.830 1.00 98.19 387 VAL A C 1
ATOM 2965 O O . VAL A 1 387 ? 14.427 4.667 -32.368 1.00 98.19 387 VAL A O 1
ATOM 2968 N N . LEU A 1 388 ? 13.796 2.654 -31.603 1.00 98.38 388 LEU A N 1
ATOM 2969 C CA . LEU A 1 388 ? 15.012 1.962 -32.033 1.00 98.38 388 LEU A CA 1
ATOM 2970 C C . LEU A 1 388 ? 15.106 1.869 -33.559 1.00 98.38 388 LEU A C 1
ATOM 2972 O O . LEU A 1 388 ? 16.184 2.093 -34.108 1.00 98.38 388 LEU A O 1
ATOM 2976 N N . GLU A 1 389 ? 13.995 1.609 -34.244 1.00 97.25 389 GLU A N 1
ATOM 2977 C CA . GLU A 1 389 ? 13.909 1.616 -35.705 1.00 97.25 389 GLU A CA 1
ATOM 2978 C C . GLU A 1 389 ? 14.229 3.003 -36.267 1.00 97.25 389 GLU A C 1
ATOM 2980 O O . GLU A 1 389 ? 15.132 3.121 -37.092 1.00 97.25 389 GLU A O 1
ATOM 2985 N N . ALA A 1 390 ? 13.624 4.068 -35.733 1.00 96.81 390 ALA A N 1
ATOM 2986 C CA . ALA A 1 390 ? 13.930 5.440 -36.141 1.00 96.81 390 ALA A CA 1
ATOM 2987 C C . ALA A 1 390 ? 15.409 5.802 -35.899 1.00 96.81 390 ALA A C 1
ATOM 2989 O O . ALA A 1 390 ? 16.066 6.404 -36.750 1.00 96.81 390 ALA A O 1
ATOM 2990 N N . ARG A 1 391 ? 15.988 5.395 -34.759 1.00 96.38 391 ARG A N 1
ATOM 2991 C CA . ARG A 1 391 ? 17.426 5.582 -34.484 1.00 96.38 391 ARG A CA 1
ATOM 2992 C C . ARG A 1 391 ? 18.301 4.803 -35.464 1.00 96.38 391 ARG A C 1
ATOM 2994 O O . ARG A 1 391 ? 19.321 5.327 -35.910 1.00 96.38 391 ARG A O 1
ATOM 3001 N N . LYS A 1 392 ? 17.918 3.572 -35.808 1.00 95.88 392 LYS A N 1
ATOM 3002 C CA . LYS A 1 392 ? 18.616 2.738 -36.791 1.00 95.88 392 LYS A CA 1
ATOM 3003 C C . LYS A 1 392 ? 18.543 3.355 -38.185 1.00 95.88 392 LYS A C 1
ATOM 3005 O O . LYS A 1 392 ? 19.564 3.393 -38.865 1.00 95.88 392 LYS A O 1
ATOM 3010 N N . GLU A 1 393 ? 17.395 3.875 -38.604 1.00 95.69 393 GLU A N 1
ATOM 3011 C CA . GLU A 1 393 ? 17.235 4.588 -39.877 1.00 95.69 393 GLU A CA 1
ATOM 3012 C C . GLU A 1 393 ? 18.133 5.827 -39.934 1.00 95.69 393 GLU A C 1
ATOM 3014 O O . GLU A 1 393 ? 18.914 5.982 -40.871 1.00 95.69 393 GLU A O 1
ATOM 3019 N N . VAL A 1 394 ? 18.144 6.649 -38.881 1.00 94.25 394 VAL A N 1
ATOM 3020 C CA . VAL A 1 394 ? 19.060 7.799 -38.787 1.00 94.25 394 VAL A CA 1
ATOM 3021 C C . VAL A 1 394 ? 20.523 7.346 -38.834 1.00 94.25 394 VAL A C 1
ATOM 3023 O O . VAL A 1 394 ? 21.329 7.931 -39.554 1.00 94.25 394 VAL A O 1
ATOM 3026 N N . ALA A 1 395 ? 20.888 6.274 -38.129 1.00 92.94 395 ALA A N 1
ATOM 3027 C CA . ALA A 1 395 ? 22.254 5.752 -38.103 1.00 92.94 395 ALA A CA 1
ATOM 3028 C C . ALA A 1 395 ? 22.691 5.064 -39.410 1.00 92.94 395 ALA A C 1
ATOM 3030 O O . ALA A 1 395 ? 23.895 4.936 -39.646 1.00 92.94 395 ALA A O 1
ATOM 3031 N N . THR A 1 396 ? 21.748 4.578 -40.219 1.00 91.81 396 THR A N 1
ATOM 3032 C CA . THR A 1 396 ? 22.006 3.911 -41.507 1.00 91.81 396 THR A CA 1
ATOM 3033 C C . THR A 1 396 ? 21.825 4.835 -42.705 1.00 91.81 396 THR A C 1
ATOM 3035 O O . THR A 1 396 ? 22.261 4.465 -43.801 1.00 91.81 396 THR A O 1
ATOM 3038 N N . SER A 1 397 ? 21.246 6.021 -42.491 1.00 94.44 397 SER A N 1
ATOM 3039 C CA . SER A 1 397 ? 21.091 7.070 -43.492 1.00 94.44 397 SER A CA 1
ATOM 3040 C C . SER A 1 397 ? 22.411 7.315 -44.235 1.00 94.44 397 SER A C 1
ATOM 3042 O O . SER A 1 397 ? 23.476 7.391 -43.612 1.00 94.44 397 SER A O 1
ATOM 3044 N N . PRO A 1 398 ? 22.385 7.432 -45.574 1.00 93.00 398 PRO A N 1
ATOM 3045 C CA . PRO A 1 398 ? 23.597 7.650 -46.356 1.00 93.00 398 PRO A CA 1
ATOM 3046 C C . PRO A 1 398 ? 24.331 8.924 -45.927 1.00 93.00 398 PRO A C 1
ATOM 3048 O O . PRO A 1 398 ? 25.556 8.937 -45.928 1.00 93.00 398 PRO A O 1
ATOM 3051 N N . GLU A 1 399 ? 23.614 9.957 -45.478 1.00 91.31 399 GLU A N 1
ATOM 3052 C CA . GLU A 1 399 ? 24.226 11.186 -44.969 1.00 91.31 399 GLU A CA 1
ATOM 3053 C C . GLU A 1 399 ? 25.027 10.947 -43.686 1.00 91.31 399 GLU A C 1
ATOM 3055 O O . GLU A 1 399 ? 26.116 11.494 -43.519 1.00 91.31 399 GLU A O 1
ATOM 3060 N N . THR A 1 400 ? 24.523 10.114 -42.768 1.00 90.00 400 THR A N 1
ATOM 3061 C CA . THR A 1 400 ? 25.246 9.800 -41.529 1.00 90.00 400 THR A CA 1
ATOM 3062 C C . THR A 1 400 ? 26.406 8.855 -41.786 1.00 90.00 400 THR A C 1
ATOM 3064 O O . THR A 1 400 ? 27.446 9.007 -41.148 1.00 90.00 400 THR A O 1
ATOM 3067 N N . LYS A 1 401 ? 26.285 7.944 -42.759 1.00 92.69 401 LYS A N 1
ATOM 3068 C CA . LYS A 1 401 ? 27.416 7.153 -43.263 1.00 92.69 401 LYS A CA 1
ATOM 3069 C C . LYS A 1 401 ? 28.496 8.052 -43.857 1.00 92.69 401 LYS A C 1
ATOM 3071 O O . LYS A 1 401 ? 29.617 8.008 -43.376 1.00 92.69 401 LYS A O 1
ATOM 3076 N N . GLN A 1 402 ? 28.147 8.961 -44.767 1.00 92.62 402 GLN A N 1
ATOM 3077 C CA . GLN A 1 402 ? 29.092 9.927 -45.337 1.00 92.62 402 GLN A CA 1
ATOM 3078 C C . GLN A 1 402 ? 29.741 10.806 -44.264 1.00 92.62 402 GLN A C 1
ATOM 3080 O O . GLN A 1 402 ? 30.949 11.018 -44.298 1.00 92.62 402 GLN A O 1
ATOM 3085 N N . ARG A 1 403 ? 28.977 11.284 -43.271 1.00 92.81 403 ARG A N 1
ATOM 3086 C CA . ARG A 1 403 ? 29.540 12.031 -42.134 1.00 92.81 403 ARG A CA 1
ATOM 3087 C C . ARG A 1 403 ? 30.485 11.178 -41.291 1.00 92.81 403 ARG A C 1
ATOM 3089 O O . ARG A 1 403 ? 31.513 11.692 -40.866 1.00 92.81 403 ARG A O 1
ATOM 3096 N N . ARG A 1 404 ? 30.164 9.904 -41.044 1.00 93.06 404 ARG A N 1
ATOM 3097 C CA . ARG A 1 404 ? 31.050 8.967 -40.333 1.00 93.06 404 ARG A CA 1
ATOM 3098 C C . ARG A 1 404 ? 32.311 8.669 -41.129 1.00 93.06 404 ARG A C 1
ATOM 3100 O O . ARG A 1 404 ? 33.382 8.652 -40.542 1.00 93.06 404 ARG A O 1
ATOM 3107 N N . ASP A 1 405 ? 32.198 8.470 -42.433 1.00 94.25 405 ASP A N 1
ATOM 3108 C CA . ASP A 1 405 ? 33.334 8.192 -43.307 1.00 94.25 405 ASP A CA 1
ATOM 3109 C C . ASP A 1 405 ? 34.232 9.427 -43.434 1.00 94.25 405 ASP A C 1
ATOM 3111 O O . ASP A 1 405 ? 35.448 9.312 -43.331 1.00 94.25 405 ASP A O 1
ATOM 3115 N N . LEU A 1 406 ? 33.647 10.626 -43.522 1.00 95.19 406 LEU A N 1
ATOM 3116 C CA . LEU A 1 406 ? 34.378 11.891 -43.452 1.00 95.19 406 LEU A CA 1
ATOM 3117 C C . LEU A 1 406 ? 35.056 12.070 -42.089 1.00 95.19 406 LEU A C 1
ATOM 3119 O O . LEU A 1 406 ? 36.217 12.464 -42.037 1.00 95.19 406 LEU A O 1
ATOM 3123 N N . ALA A 1 407 ? 34.367 11.766 -40.985 1.00 95.56 407 ALA A N 1
ATOM 3124 C CA . ALA A 1 407 ? 34.955 11.819 -39.648 1.00 95.56 407 ALA A CA 1
ATOM 3125 C C . ALA A 1 407 ? 36.108 10.815 -39.492 1.00 95.56 407 ALA A C 1
ATOM 3127 O O . ALA A 1 407 ? 37.138 11.168 -38.927 1.00 95.56 407 ALA A O 1
ATOM 3128 N N . ARG A 1 408 ? 35.976 9.602 -40.043 1.00 96.00 408 ARG A N 1
ATOM 3129 C CA . ARG A 1 408 ? 37.048 8.597 -40.092 1.00 96.00 408 ARG A CA 1
ATOM 3130 C C . ARG A 1 408 ? 38.229 9.071 -40.931 1.00 96.00 408 ARG A C 1
ATOM 3132 O O . ARG A 1 408 ? 39.357 8.954 -40.474 1.00 96.00 408 ARG A O 1
ATOM 3139 N N . ALA A 1 409 ? 37.981 9.647 -42.104 1.00 96.69 409 ALA A N 1
ATOM 3140 C CA . ALA A 1 409 ? 39.030 10.201 -42.954 1.00 96.69 409 ALA A CA 1
ATOM 3141 C C . ALA A 1 409 ? 39.769 11.355 -42.259 1.00 96.69 409 ALA A C 1
ATOM 3143 O O . ALA A 1 409 ? 40.993 11.400 -42.275 1.00 96.69 409 ALA A O 1
ATOM 3144 N N . ARG A 1 410 ? 39.040 12.251 -41.577 1.00 96.19 410 ARG A N 1
ATOM 3145 C CA . ARG A 1 410 ? 39.646 13.315 -40.761 1.00 96.19 410 ARG A CA 1
ATOM 3146 C C . ARG A 1 410 ? 40.445 12.767 -39.588 1.00 96.19 410 ARG A C 1
ATOM 3148 O O . ARG A 1 410 ? 41.506 13.296 -39.301 1.00 96.19 410 ARG A O 1
ATOM 3155 N N . TYR A 1 411 ? 39.950 11.730 -38.919 1.00 96.94 411 TYR A N 1
ATOM 3156 C CA . TYR A 1 411 ? 40.678 11.091 -37.828 1.00 96.94 411 TYR A CA 1
ATOM 3157 C C . TYR A 1 411 ? 41.986 10.472 -38.326 1.00 96.94 411 TYR A C 1
ATOM 3159 O O . TYR A 1 411 ? 43.032 10.729 -37.752 1.00 96.94 411 TYR A O 1
ATOM 3167 N N . GLN A 1 412 ? 41.950 9.760 -39.454 1.00 97.19 412 GLN A N 1
ATOM 3168 C CA . GLN A 1 412 ? 43.153 9.221 -40.091 1.00 97.19 412 GLN A CA 1
ATOM 3169 C C . GLN A 1 412 ? 44.132 10.322 -40.506 1.00 97.19 412 GLN A C 1
ATOM 3171 O O . GLN A 1 412 ? 45.329 10.163 -40.302 1.00 97.19 412 GLN A O 1
ATOM 3176 N N . GLN A 1 413 ? 43.635 11.444 -41.037 1.00 96.69 413 GLN A N 1
ATOM 3177 C CA . GLN A 1 413 ? 44.473 12.597 -41.359 1.00 96.69 413 GLN A CA 1
ATOM 3178 C C . GLN A 1 413 ? 45.136 13.181 -40.102 1.00 96.69 413 GLN A C 1
ATOM 3180 O O . GLN A 1 413 ? 46.341 13.420 -40.106 1.00 96.69 413 GLN A O 1
ATOM 3185 N N . MET A 1 414 ? 44.378 13.366 -39.017 1.00 96.81 414 MET A N 1
ATOM 3186 C CA . MET A 1 414 ? 44.946 13.830 -37.748 1.00 96.81 414 MET A CA 1
ATOM 3187 C C . MET A 1 414 ? 45.987 12.850 -37.213 1.00 96.81 414 MET A C 1
ATOM 3189 O O . MET A 1 414 ? 47.039 13.295 -36.787 1.00 96.81 414 MET A O 1
ATOM 3193 N N . GLU A 1 415 ? 45.758 11.536 -37.292 1.00 96.94 415 GLU A N 1
ATOM 3194 C CA . GLU A 1 415 ? 46.772 10.561 -36.880 1.00 96.94 415 GLU A CA 1
ATOM 3195 C C . GLU A 1 415 ? 48.026 10.603 -37.771 1.00 96.94 415 GLU A C 1
ATOM 3197 O O . GLU A 1 415 ? 49.122 10.310 -37.304 1.00 96.94 415 GLU A O 1
ATOM 3202 N N . THR A 1 416 ? 47.908 10.887 -39.075 1.00 97.06 416 THR A N 1
ATOM 3203 C CA . THR A 1 416 ? 49.095 11.051 -39.935 1.00 97.06 416 THR A CA 1
ATOM 3204 C C . THR A 1 416 ? 49.856 12.324 -39.596 1.00 97.06 416 THR A C 1
ATOM 3206 O O . THR A 1 416 ? 51.076 12.279 -39.494 1.00 97.06 416 THR A O 1
ATOM 3209 N N . GLU A 1 417 ? 49.147 13.426 -39.350 1.00 96.69 417 GLU A N 1
ATOM 3210 C CA . GLU A 1 417 ? 49.750 14.690 -38.922 1.00 96.69 417 GLU A CA 1
ATOM 3211 C C . GLU A 1 417 ? 50.399 14.547 -37.537 1.00 96.69 417 GLU A C 1
ATOM 3213 O O . GLU A 1 417 ? 51.507 15.027 -37.333 1.00 96.69 417 GLU A O 1
ATOM 3218 N N . GLU A 1 418 ? 49.764 13.833 -36.605 1.00 96.31 418 GLU A N 1
ATOM 3219 C CA . GLU A 1 418 ? 50.322 13.514 -35.287 1.00 96.31 418 GLU A CA 1
ATOM 3220 C C . GLU A 1 418 ? 51.603 12.685 -35.418 1.00 96.31 418 GLU A C 1
ATOM 3222 O O . GLU A 1 418 ? 52.619 13.058 -34.842 1.00 96.31 418 GLU A O 1
ATOM 3227 N N . ARG A 1 419 ? 51.617 11.645 -36.265 1.00 97.06 419 ARG A N 1
ATOM 3228 C CA . ARG A 1 419 ? 52.838 10.867 -36.542 1.00 97.06 419 ARG A CA 1
ATOM 3229 C C . ARG A 1 419 ? 53.951 11.719 -37.154 1.00 97.06 419 ARG A C 1
ATOM 3231 O O . ARG A 1 419 ? 55.097 11.589 -36.739 1.00 97.06 419 ARG A O 1
ATOM 3238 N N . GLU A 1 420 ? 53.635 12.600 -38.104 1.00 97.25 420 GLU A N 1
ATOM 3239 C CA . GLU A 1 420 ? 54.622 13.525 -38.681 1.00 97.25 420 GLU A CA 1
ATOM 3240 C C . GLU A 1 420 ? 55.174 14.498 -37.630 1.00 97.25 420 GLU A C 1
ATOM 3242 O O . GLU A 1 420 ? 56.363 14.822 -37.634 1.00 97.25 420 GLU A O 1
ATOM 3247 N N . MET A 1 421 ? 54.324 14.980 -36.723 1.00 95.94 421 MET A N 1
ATOM 3248 C CA . MET A 1 421 ? 54.739 15.860 -35.633 1.00 95.94 421 MET A CA 1
ATOM 3249 C C . MET A 1 421 ? 55.584 15.106 -34.606 1.00 95.94 421 MET A C 1
ATOM 3251 O O . MET A 1 421 ? 56.605 15.641 -34.188 1.00 95.94 421 MET A O 1
ATOM 3255 N N . ASP A 1 422 ? 55.243 13.862 -34.277 1.00 97.06 422 ASP A N 1
ATOM 3256 C CA . ASP A 1 422 ? 56.045 12.988 -33.417 1.00 97.06 422 ASP A CA 1
ATOM 3257 C C . ASP A 1 422 ? 57.413 12.677 -34.034 1.00 97.06 422 ASP A C 1
ATOM 3259 O O . ASP A 1 422 ? 58.425 12.662 -33.337 1.00 97.06 422 ASP A O 1
ATOM 3263 N N . GLU A 1 423 ? 57.481 12.450 -35.347 1.00 97.44 423 GLU A N 1
ATOM 3264 C CA . GLU A 1 423 ? 58.748 12.289 -36.067 1.00 97.44 423 GLU A CA 1
ATOM 3265 C C . GLU A 1 423 ? 59.581 13.571 -36.016 1.00 97.44 423 GLU A C 1
ATOM 3267 O O . GLU A 1 423 ? 60.771 13.520 -35.707 1.00 97.44 423 GLU A O 1
ATOM 3272 N N . ARG A 1 424 ? 58.962 14.737 -36.241 1.00 96.69 424 ARG A N 1
ATOM 3273 C CA . ARG A 1 424 ? 59.646 16.031 -36.099 1.00 96.69 424 ARG A CA 1
ATOM 3274 C C . ARG A 1 424 ? 60.141 16.253 -34.676 1.00 96.69 424 ARG A C 1
ATOM 3276 O O . ARG A 1 424 ? 61.278 16.683 -34.512 1.00 96.69 424 ARG A O 1
ATOM 3283 N N . ILE A 1 425 ? 59.333 15.931 -33.667 1.00 95.50 425 ILE A N 1
ATOM 3284 C CA . ILE A 1 425 ? 59.729 15.998 -32.257 1.00 95.50 425 ILE A CA 1
ATOM 3285 C C . ILE A 1 425 ? 60.943 15.101 -32.027 1.00 95.50 425 ILE A C 1
ATOM 3287 O O . ILE A 1 425 ? 61.947 15.605 -31.545 1.00 95.50 425 ILE A O 1
ATOM 3291 N N . LYS A 1 426 ? 60.927 13.842 -32.483 1.00 96.56 426 LYS A N 1
ATOM 3292 C CA . LYS A 1 426 ? 62.084 12.936 -32.370 1.00 96.56 426 LYS A CA 1
ATOM 3293 C C . LYS A 1 426 ? 63.340 13.488 -33.040 1.00 96.56 426 LYS A C 1
ATOM 3295 O O . LYS A 1 426 ? 64.411 13.416 -32.454 1.00 96.56 426 LYS A O 1
ATOM 3300 N N . THR A 1 427 ? 63.229 14.064 -34.240 1.00 96.44 427 THR A N 1
ATOM 3301 C CA . THR A 1 427 ? 64.396 14.668 -34.913 1.00 96.44 427 THR A CA 1
ATOM 3302 C C . THR A 1 427 ? 64.916 15.902 -34.177 1.00 96.44 427 THR A C 1
ATOM 3304 O O . THR A 1 427 ? 66.121 16.124 -34.119 1.00 96.44 427 THR A O 1
ATOM 3307 N N . LEU A 1 428 ? 64.027 16.708 -33.590 1.00 94.44 428 LEU A N 1
ATOM 3308 C CA . LEU A 1 428 ? 64.419 17.863 -32.786 1.00 94.44 428 LEU A CA 1
ATOM 3309 C C . LEU A 1 428 ? 65.045 17.425 -31.461 1.00 94.44 428 LEU A C 1
ATOM 3311 O O . LEU A 1 428 ? 66.030 18.021 -31.047 1.00 94.44 428 LEU A O 1
ATOM 3315 N N . GLU A 1 429 ? 64.517 16.382 -30.827 1.00 94.25 429 GLU A N 1
ATOM 3316 C CA . GLU A 1 429 ? 65.097 15.756 -29.638 1.00 94.25 429 GLU A CA 1
ATOM 3317 C C . GLU A 1 429 ? 66.472 15.148 -29.934 1.00 94.25 429 GLU A C 1
ATOM 3319 O O . GLU A 1 429 ? 67.369 15.278 -29.111 1.00 94.25 429 GLU A O 1
ATOM 3324 N N . GLU A 1 430 ? 66.677 14.547 -31.109 1.00 94.88 430 GLU A N 1
ATOM 3325 C CA . GLU A 1 430 ? 67.987 14.053 -31.551 1.00 94.88 430 GLU A CA 1
ATOM 3326 C C . GLU A 1 430 ? 68.982 15.207 -31.719 1.00 94.88 430 GLU A C 1
ATOM 3328 O O . GLU A 1 430 ? 70.057 15.176 -31.126 1.00 94.88 430 GLU A O 1
ATOM 3333 N N . VAL A 1 431 ? 68.601 16.273 -32.433 1.00 91.75 431 VAL A N 1
ATOM 3334 C CA . VAL A 1 431 ? 69.445 17.467 -32.604 1.00 91.75 431 VAL A CA 1
ATOM 3335 C C . VAL A 1 431 ? 69.752 18.127 -31.256 1.00 91.75 431 VAL A C 1
ATOM 3337 O O . VAL A 1 431 ? 70.895 18.490 -30.991 1.00 91.75 431 VAL A O 1
ATOM 3340 N N . VAL A 1 432 ? 68.758 18.274 -30.376 1.00 87.81 432 VAL A N 1
ATOM 3341 C CA . VAL A 1 432 ? 68.965 18.811 -29.022 1.00 87.81 432 VAL A CA 1
ATOM 3342 C C . VAL A 1 432 ? 69.852 17.877 -28.201 1.00 87.81 432 VAL A C 1
ATOM 3344 O O . VAL A 1 432 ? 70.744 18.365 -27.519 1.00 87.81 432 VAL A O 1
ATOM 3347 N N . GLY A 1 433 ? 69.688 16.560 -28.315 1.00 88.31 433 GLY A N 1
ATOM 3348 C CA . GLY A 1 433 ? 70.538 15.563 -27.666 1.00 88.31 433 GLY A CA 1
ATOM 3349 C C . GLY A 1 433 ? 71.992 15.611 -28.143 1.00 88.31 433 GLY A C 1
ATOM 3350 O O . GLY A 1 433 ? 72.906 15.452 -27.334 1.00 88.31 433 GLY A O 1
ATOM 3351 N N . GLU A 1 434 ? 72.235 15.903 -29.424 1.00 83.56 434 GLU A N 1
ATOM 3352 C CA . GLU A 1 434 ? 73.580 16.165 -29.950 1.00 83.56 434 GLU A CA 1
ATOM 3353 C C . GLU A 1 434 ? 74.197 17.428 -29.329 1.00 83.56 434 GLU A C 1
ATOM 3355 O O . GLU A 1 434 ? 75.386 17.429 -29.007 1.00 83.56 434 GLU A O 1
ATOM 3360 N N . TYR A 1 435 ? 73.409 18.485 -29.102 1.00 78.75 435 TYR A N 1
ATOM 3361 C CA . TYR A 1 435 ? 73.872 19.693 -28.408 1.00 78.75 435 TYR A CA 1
ATOM 3362 C C . TYR A 1 435 ? 74.070 19.478 -26.900 1.00 78.75 435 TYR A C 1
ATOM 3364 O O . TYR A 1 435 ? 75.091 19.889 -26.352 1.00 78.75 435 TYR A O 1
ATOM 3372 N N . GLU A 1 436 ? 73.146 18.807 -26.215 1.00 77.12 436 GLU A N 1
ATOM 3373 C CA . GLU A 1 436 ? 73.251 18.528 -24.780 1.00 77.12 436 GLU A CA 1
ATOM 3374 C C . GLU A 1 436 ? 74.394 17.558 -24.477 1.00 77.12 436 GLU A C 1
ATOM 3376 O O . GLU A 1 436 ? 75.139 17.772 -23.523 1.00 77.12 436 GLU A O 1
ATOM 3381 N N . GLY A 1 437 ? 74.625 16.556 -25.331 1.00 69.94 437 GLY A N 1
ATOM 3382 C CA . GLY A 1 437 ? 75.794 15.680 -25.241 1.00 69.94 437 GLY A CA 1
ATOM 3383 C C . GLY A 1 437 ? 77.129 16.429 -25.354 1.00 69.94 437 GLY A C 1
ATOM 3384 O O . GLY A 1 437 ? 78.148 15.948 -24.852 1.00 69.94 437 GLY A O 1
ATOM 3385 N N . LEU A 1 438 ? 77.132 17.622 -25.958 1.00 56.09 438 LEU A N 1
ATOM 3386 C CA . LEU A 1 438 ? 78.295 18.508 -26.011 1.00 56.09 438 LEU A CA 1
ATOM 3387 C C . LEU A 1 438 ? 78.433 19.396 -24.760 1.00 56.09 438 LEU A C 1
ATOM 3389 O O . LEU A 1 438 ? 79.562 19.760 -24.421 1.00 56.09 438 LEU A O 1
ATOM 3393 N N . ASP A 1 439 ? 77.339 19.693 -24.050 1.00 53.28 439 ASP A N 1
ATOM 3394 C CA . ASP A 1 439 ? 77.329 20.616 -22.904 1.00 53.28 439 ASP A CA 1
ATOM 3395 C C . ASP A 1 439 ? 77.300 19.928 -21.526 1.00 53.28 439 ASP A C 1
ATOM 3397 O O . ASP A 1 439 ? 77.879 20.438 -20.558 1.00 53.28 439 ASP A O 1
ATOM 3401 N N . THR A 1 440 ? 76.697 18.746 -21.380 1.00 47.12 440 THR A N 1
ATOM 3402 C CA . THR A 1 440 ? 76.512 18.137 -20.057 1.00 47.12 440 THR A CA 1
ATOM 3403 C C . THR A 1 440 ? 77.698 17.260 -19.647 1.00 47.12 440 THR A C 1
ATOM 3405 O O . THR A 1 440 ? 77.685 16.038 -19.748 1.00 47.12 440 THR A O 1
ATOM 3408 N N . GLY A 1 441 ? 78.742 17.896 -19.108 1.00 48.41 441 GLY A N 1
ATOM 3409 C CA . GLY A 1 441 ? 79.600 17.280 -18.082 1.00 48.41 441 GLY A CA 1
ATOM 3410 C C . GLY A 1 441 ? 80.979 16.764 -18.506 1.00 48.41 441 GLY A C 1
ATOM 3411 O O . GLY A 1 441 ? 81.767 16.375 -17.642 1.00 48.41 441 GLY A O 1
ATOM 3412 N N . GLY A 1 442 ? 81.341 16.833 -19.786 1.00 48.28 442 GLY A N 1
ATOM 3413 C CA . GLY A 1 442 ? 82.680 16.488 -20.284 1.00 48.28 442 GLY A CA 1
ATOM 3414 C C . GLY A 1 442 ? 83.708 17.609 -20.100 1.00 48.28 442 GLY A C 1
ATOM 3415 O O . GLY A 1 442 ? 84.246 18.139 -21.071 1.00 48.28 442 GLY A O 1
ATOM 3416 N N . ARG A 1 443 ? 83.976 18.007 -18.854 1.00 48.22 443 ARG A N 1
ATOM 3417 C CA . ARG A 1 443 ? 84.971 19.026 -18.485 1.00 48.22 443 ARG A CA 1
ATOM 3418 C C . ARG A 1 443 ? 86.381 18.598 -18.924 1.00 48.22 443 ARG A C 1
ATOM 3420 O O . ARG A 1 443 ? 87.104 17.970 -18.161 1.00 48.22 443 ARG A O 1
ATOM 3427 N N . GLY A 1 444 ? 86.778 18.995 -20.131 1.00 46.53 444 GLY A N 1
ATOM 3428 C CA . GLY A 1 444 ? 88.168 18.987 -20.593 1.00 46.53 444 GLY A CA 1
ATOM 3429 C C . GLY A 1 444 ? 88.426 18.126 -21.827 1.00 46.53 444 GLY A C 1
ATOM 3430 O O . GLY A 1 444 ? 88.921 17.017 -21.693 1.00 46.53 444 GLY A O 1
ATOM 3431 N N . ALA A 1 445 ? 88.112 18.653 -23.016 1.00 53.25 445 ALA A N 1
ATOM 3432 C CA . ALA A 1 445 ? 89.001 18.678 -24.197 1.00 53.25 445 ALA A CA 1
ATOM 3433 C C . ALA A 1 445 ? 88.222 18.903 -25.507 1.00 53.25 445 ALA A C 1
ATOM 3435 O O . ALA A 1 445 ? 88.692 19.651 -26.356 1.00 53.25 445 ALA A O 1
ATOM 3436 N N . ALA A 1 446 ? 87.030 18.317 -25.671 1.00 52.62 446 ALA A N 1
ATOM 3437 C CA . ALA A 1 446 ? 86.378 18.263 -26.988 1.00 52.62 446 ALA A CA 1
ATOM 3438 C C . ALA A 1 446 ? 85.578 19.531 -27.360 1.00 52.62 446 ALA A C 1
ATOM 3440 O O . ALA A 1 446 ? 85.735 20.052 -28.463 1.00 52.62 446 ALA A O 1
ATOM 3441 N N . GLY A 1 447 ? 84.788 20.100 -26.437 1.00 50.53 447 GLY A N 1
ATOM 3442 C CA . GLY A 1 447 ? 83.990 21.311 -26.714 1.00 50.53 447 GLY A CA 1
ATOM 3443 C C . GLY A 1 447 ? 84.836 22.550 -27.051 1.00 50.53 447 GLY A C 1
ATOM 3444 O O . GLY A 1 447 ? 84.444 23.391 -27.863 1.00 50.53 447 GLY A O 1
ATOM 3445 N N . GLY A 1 448 ? 86.057 22.621 -26.510 1.00 58.12 448 GLY A N 1
ATOM 3446 C CA . GLY A 1 448 ? 87.006 23.691 -26.825 1.00 58.12 448 GLY A CA 1
ATOM 3447 C C . GLY A 1 448 ? 87.457 23.682 -28.286 1.00 58.12 448 GLY A C 1
ATOM 3448 O O . GLY A 1 448 ? 87.751 24.737 -28.839 1.00 58.12 448 GLY A O 1
ATOM 3449 N N . GLU A 1 449 ? 87.468 22.521 -28.943 1.00 58.53 449 GLU A N 1
ATOM 3450 C CA . GLU A 1 449 ? 87.952 22.405 -30.316 1.00 58.53 449 GLU A CA 1
ATOM 3451 C C . GLU A 1 449 ? 86.935 22.936 -31.337 1.00 58.53 449 GLU A C 1
ATOM 3453 O O . GLU A 1 449 ? 87.322 23.559 -32.327 1.00 58.53 449 GLU A O 1
ATOM 3458 N N . ILE A 1 450 ? 85.632 22.764 -31.081 1.00 58.53 450 ILE A N 1
ATOM 3459 C CA . ILE A 1 450 ? 84.572 23.280 -31.960 1.00 58.53 450 ILE A CA 1
ATOM 3460 C C . ILE A 1 450 ? 84.404 24.789 -31.767 1.00 58.53 450 ILE A C 1
ATOM 3462 O O . ILE A 1 450 ? 84.382 25.514 -32.762 1.00 58.53 450 ILE A O 1
ATOM 3466 N N . MET A 1 451 ? 84.406 25.294 -30.526 1.00 63.81 451 MET A N 1
ATOM 3467 C CA . MET A 1 451 ? 84.450 26.746 -30.293 1.00 63.81 451 MET A CA 1
ATOM 3468 C C . MET A 1 451 ? 85.719 27.381 -30.878 1.00 63.81 451 MET A C 1
ATOM 3470 O O . MET A 1 451 ? 85.644 28.455 -31.471 1.00 63.81 451 MET A O 1
ATOM 3474 N N . ALA A 1 452 ? 86.872 26.706 -30.811 1.00 69.12 452 ALA A N 1
ATOM 3475 C CA . ALA A 1 452 ? 88.088 27.185 -31.463 1.00 69.12 452 ALA A CA 1
ATOM 3476 C C . ALA A 1 452 ? 87.977 27.174 -32.997 1.00 69.12 452 ALA A C 1
ATOM 3478 O O . ALA A 1 452 ? 88.486 28.088 -33.642 1.00 69.12 452 ALA A O 1
ATOM 3479 N N . LYS A 1 453 ? 87.315 26.179 -33.606 1.00 75.06 453 LYS A N 1
ATOM 3480 C CA . LYS A 1 453 ? 87.047 26.160 -35.057 1.00 75.06 453 LYS A CA 1
ATOM 3481 C C . LYS A 1 453 ? 86.089 27.277 -35.469 1.00 75.06 453 LYS A C 1
ATOM 3483 O O . LYS A 1 453 ? 86.333 27.922 -36.487 1.00 75.06 453 LYS A O 1
ATOM 3488 N N . LEU A 1 454 ? 85.050 27.540 -34.675 1.00 76.06 454 LEU A N 1
ATOM 3489 C CA . LEU A 1 454 ? 84.121 28.642 -34.922 1.00 76.06 454 LEU A CA 1
ATOM 3490 C C . LEU A 1 454 ? 84.844 29.991 -34.806 1.00 76.06 454 LEU A C 1
ATOM 3492 O O . LEU A 1 454 ? 84.753 30.813 -35.712 1.00 76.06 454 LEU A O 1
ATOM 3496 N N . GLY A 1 455 ? 85.657 30.172 -33.761 1.00 80.56 455 GLY A N 1
ATOM 3497 C CA . GLY A 1 455 ? 86.493 31.360 -33.579 1.00 80.56 455 GLY A CA 1
ATOM 3498 C C . GLY A 1 455 ? 87.497 31.579 -34.715 1.00 80.56 455 GLY A C 1
ATOM 3499 O O . GLY A 1 455 ? 87.657 32.706 -35.173 1.00 80.56 455 GLY A O 1
ATOM 3500 N N . ARG A 1 456 ? 88.120 30.511 -35.239 1.00 82.56 456 ARG A N 1
ATOM 3501 C CA . ARG A 1 456 ? 89.004 30.606 -36.417 1.00 82.56 456 ARG A CA 1
ATOM 3502 C C . ARG A 1 456 ? 88.256 31.058 -37.664 1.00 82.56 456 ARG A C 1
ATOM 3504 O O . ARG A 1 456 ? 88.747 31.944 -38.351 1.00 82.56 456 ARG A O 1
ATOM 3511 N N . ARG A 1 457 ? 87.068 30.504 -37.929 1.00 81.38 457 ARG A N 1
ATOM 3512 C CA . ARG A 1 457 ? 86.261 30.917 -39.087 1.00 81.38 457 ARG A CA 1
ATOM 3513 C C . ARG A 1 457 ? 85.806 32.370 -38.990 1.00 81.38 457 ARG A C 1
ATOM 3515 O O . ARG A 1 457 ? 85.832 33.068 -39.995 1.00 81.38 457 ARG A O 1
ATOM 3522 N N . TYR A 1 458 ? 85.437 32.843 -37.800 1.00 85.81 458 TYR A N 1
ATOM 3523 C CA . TYR A 1 458 ? 85.131 34.262 -37.605 1.00 85.81 458 TYR A CA 1
ATOM 3524 C C . TYR A 1 458 ? 86.356 35.154 -37.846 1.00 85.81 458 TYR A C 1
ATOM 3526 O O . TYR A 1 458 ? 86.227 36.164 -38.530 1.00 85.81 458 TYR A O 1
ATOM 3534 N N . GLY A 1 459 ? 87.541 34.751 -37.374 1.00 86.69 459 GLY A N 1
ATOM 3535 C CA . GLY A 1 459 ? 88.783 35.487 -37.632 1.00 86.69 459 GLY A CA 1
ATOM 3536 C C . GLY A 1 459 ? 89.196 35.508 -39.110 1.00 86.69 459 GLY A C 1
ATOM 3537 O O . GLY A 1 459 ? 89.669 36.530 -39.599 1.00 86.69 459 GLY A O 1
ATOM 3538 N N . GLU A 1 460 ? 88.986 34.412 -39.845 1.00 88.56 460 GLU A N 1
ATOM 3539 C CA . GLU A 1 460 ? 89.230 34.352 -41.295 1.00 88.56 460 GLU A CA 1
ATOM 3540 C C . GLU A 1 460 ? 88.291 35.291 -42.063 1.00 88.56 460 GLU A C 1
ATOM 3542 O O . GLU A 1 460 ? 88.755 36.084 -42.880 1.00 88.56 460 GLU A O 1
ATOM 3547 N N . ILE A 1 461 ? 86.992 35.275 -41.746 1.00 86.12 461 ILE A N 1
ATOM 3548 C CA . ILE A 1 461 ? 86.000 36.162 -42.375 1.00 86.12 461 ILE A CA 1
ATOM 3549 C C . ILE A 1 461 ? 86.294 37.635 -42.055 1.00 86.12 461 ILE A C 1
ATOM 3551 O O . ILE A 1 461 ? 86.141 38.504 -42.914 1.00 86.12 461 ILE A O 1
ATOM 3555 N N . GLU A 1 462 ? 86.744 37.938 -40.838 1.00 88.38 462 GLU A N 1
ATOM 3556 C CA . GLU A 1 462 ? 87.132 39.296 -40.450 1.00 88.38 462 GLU A CA 1
ATOM 3557 C C . GLU A 1 462 ? 88.368 39.783 -41.233 1.00 88.38 462 GLU A C 1
ATOM 3559 O O . GLU A 1 462 ? 88.383 40.913 -41.729 1.00 88.38 462 GLU A O 1
ATOM 3564 N N . ALA A 1 463 ? 89.360 38.915 -41.454 1.00 89.31 463 ALA A N 1
ATOM 3565 C CA . ALA A 1 463 ? 90.533 39.225 -42.274 1.00 89.31 463 ALA A CA 1
ATOM 3566 C C . ALA A 1 463 ? 90.198 39.391 -43.773 1.00 89.31 463 ALA A C 1
ATOM 3568 O O . ALA A 1 463 ? 90.762 40.262 -44.452 1.00 89.31 463 ALA A O 1
ATOM 3569 N N . GLU A 1 464 ? 89.268 38.589 -44.296 1.00 88.94 464 GLU A N 1
ATOM 3570 C CA . GLU A 1 464 ? 88.740 38.738 -45.658 1.00 88.94 464 GLU A CA 1
ATOM 3571 C C . GLU A 1 464 ? 87.965 40.055 -45.819 1.00 88.94 464 GLU A C 1
ATOM 3573 O O . GLU A 1 464 ? 88.172 40.786 -46.790 1.00 88.94 464 GLU A O 1
ATOM 3578 N N . MET A 1 465 ? 87.146 40.441 -44.835 1.00 86.25 465 MET A N 1
ATOM 3579 C CA . MET A 1 465 ? 86.493 41.755 -44.849 1.00 86.25 465 MET A CA 1
ATOM 3580 C C . MET A 1 465 ? 87.504 42.908 -44.856 1.00 86.25 465 MET A C 1
ATOM 3582 O O . MET A 1 465 ? 87.302 43.886 -45.577 1.00 86.25 465 MET A O 1
ATOM 3586 N N . GLU A 1 466 ? 88.596 42.826 -44.089 1.00 90.25 466 GLU A N 1
ATOM 3587 C CA . GLU A 1 466 ? 89.621 43.876 -44.092 1.00 90.25 466 GLU A CA 1
ATOM 3588 C C . GLU A 1 466 ? 90.384 43.979 -45.419 1.00 90.25 466 GLU A C 1
ATOM 3590 O O . GLU A 1 466 ? 90.722 45.084 -45.852 1.00 90.25 466 GLU A O 1
ATOM 3595 N N . THR A 1 467 ? 90.684 42.851 -46.066 1.00 88.62 467 THR A N 1
ATOM 3596 C CA . THR A 1 467 ? 91.346 42.849 -47.382 1.00 88.62 467 THR A CA 1
ATOM 3597 C C . THR A 1 467 ? 90.445 43.459 -48.448 1.00 88.62 467 THR A C 1
ATOM 3599 O O . THR A 1 467 ? 90.886 44.364 -49.155 1.00 88.62 467 THR A O 1
ATOM 3602 N N . VAL A 1 468 ? 89.163 43.082 -48.477 1.00 91.06 468 VAL A N 1
ATOM 3603 C CA . VAL A 1 468 ? 88.161 43.701 -49.360 1.00 91.06 468 VAL A 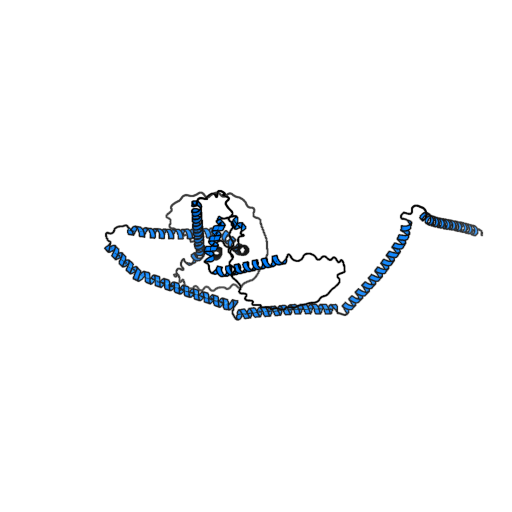CA 1
ATOM 3604 C C . VAL A 1 468 ? 88.044 45.204 -49.092 1.00 91.06 468 VAL A C 1
ATOM 3606 O O . VAL A 1 468 ? 87.991 45.999 -50.030 1.00 91.06 468 VAL A O 1
ATOM 3609 N N . LYS A 1 469 ? 88.071 45.627 -47.823 1.00 91.25 469 LYS A N 1
ATOM 3610 C CA . LYS A 1 469 ? 88.030 47.048 -47.458 1.00 91.25 469 LYS A CA 1
ATOM 3611 C C . LYS A 1 469 ? 89.250 47.822 -47.981 1.00 91.25 469 LYS A C 1
ATOM 3613 O O . LYS A 1 469 ? 89.082 48.916 -48.515 1.00 91.25 469 LYS A O 1
ATOM 3618 N N . ARG A 1 470 ? 90.459 47.252 -47.891 1.00 88.44 470 ARG A N 1
ATOM 3619 C CA . ARG A 1 470 ? 91.687 47.861 -48.444 1.00 88.44 470 ARG A CA 1
ATOM 3620 C C . ARG A 1 470 ? 91.659 47.950 -49.972 1.00 88.44 470 ARG A C 1
ATOM 3622 O O . ARG A 1 470 ? 92.076 48.969 -50.522 1.00 88.44 470 ARG A O 1
ATOM 3629 N N . ASP A 1 471 ? 91.141 46.929 -50.650 1.00 87.75 471 ASP A N 1
ATOM 3630 C CA . ASP A 1 471 ? 91.016 46.932 -52.112 1.00 87.75 471 ASP A CA 1
ATOM 3631 C C . ASP A 1 471 ? 90.008 47.982 -52.599 1.00 87.75 471 ASP A C 1
ATOM 3633 O O . ASP A 1 471 ? 90.268 48.680 -53.583 1.00 87.75 471 ASP A O 1
ATOM 3637 N N . ILE A 1 472 ? 88.900 48.169 -51.873 1.00 83.81 472 ILE A N 1
ATOM 3638 C CA . ILE A 1 472 ? 87.932 49.241 -52.146 1.00 83.81 472 ILE A CA 1
ATOM 3639 C C . ILE A 1 472 ? 88.594 50.620 -51.990 1.00 83.81 472 ILE A C 1
ATOM 3641 O O . ILE A 1 472 ? 88.488 51.447 -52.896 1.00 83.81 472 ILE A O 1
ATOM 3645 N N . GLU A 1 473 ? 89.353 50.859 -50.914 1.00 86.44 473 GLU A N 1
ATOM 3646 C CA . GLU A 1 473 ? 90.078 52.127 -50.717 1.00 86.44 473 GLU A CA 1
ATOM 3647 C C . GLU A 1 473 ? 91.137 52.393 -51.809 1.00 86.44 473 GLU A C 1
ATOM 3649 O O . GLU A 1 473 ? 91.347 53.541 -52.218 1.00 86.44 473 GLU A O 1
ATOM 3654 N N . MET A 1 474 ? 91.812 51.353 -52.319 1.00 80.94 474 MET A N 1
ATOM 3655 C CA . MET A 1 474 ? 92.744 51.493 -53.447 1.00 80.94 474 MET A CA 1
ATOM 3656 C C . MET A 1 474 ? 92.024 51.857 -54.750 1.00 80.94 474 MET A C 1
ATOM 3658 O O . MET A 1 474 ? 92.499 52.722 -55.495 1.00 80.94 474 MET A O 1
ATOM 3662 N N . LEU A 1 475 ? 90.867 51.245 -55.016 1.00 82.62 475 LEU A N 1
ATOM 3663 C CA . LEU A 1 475 ? 90.047 51.545 -56.192 1.00 82.62 475 LEU A CA 1
ATOM 3664 C C . LEU A 1 475 ? 89.477 52.972 -56.157 1.00 82.62 475 LEU A C 1
ATOM 3666 O O . LEU A 1 475 ? 89.367 53.610 -57.209 1.00 82.62 475 LEU A O 1
ATOM 3670 N N . GLU A 1 476 ? 89.168 53.502 -54.972 1.00 80.81 476 GLU A N 1
ATOM 3671 C CA . GLU A 1 476 ? 88.718 54.888 -54.801 1.00 80.81 476 GLU A CA 1
ATOM 3672 C C . GLU A 1 476 ? 89.835 55.907 -55.074 1.00 80.81 476 GLU A C 1
ATOM 3674 O O . GLU A 1 476 ? 89.594 56.904 -55.759 1.00 80.81 476 GLU A O 1
ATOM 3679 N N . ARG A 1 477 ? 91.081 55.646 -54.643 1.00 78.31 477 ARG A N 1
ATOM 3680 C CA . ARG A 1 477 ? 92.223 56.535 -54.949 1.00 78.31 477 ARG A CA 1
ATOM 3681 C C . ARG A 1 477 ? 92.615 56.515 -56.430 1.00 78.31 477 ARG A C 1
ATOM 3683 O O . ARG A 1 477 ? 92.975 57.556 -56.975 1.00 78.31 477 ARG A O 1
ATOM 3690 N N . GLY A 1 478 ? 92.524 55.362 -57.098 1.00 68.81 478 GLY A N 1
ATOM 3691 C CA . GLY A 1 478 ? 92.892 55.216 -58.513 1.00 68.81 478 GLY A CA 1
ATOM 3692 C C . GLY A 1 478 ? 91.930 55.893 -59.500 1.00 68.81 478 GLY A C 1
ATOM 3693 O O . GLY A 1 478 ? 92.342 56.284 -60.590 1.00 68.81 478 GLY A O 1
ATOM 3694 N N . LYS A 1 479 ? 90.657 56.086 -59.130 1.00 60.06 479 LYS A N 1
ATOM 3695 C CA . LYS A 1 479 ? 89.652 56.746 -59.988 1.00 60.06 479 LYS A CA 1
ATOM 3696 C C . LYS A 1 479 ? 89.683 58.283 -59.947 1.00 60.06 479 LYS A C 1
ATOM 3698 O O . LYS A 1 479 ? 88.942 58.908 -60.703 1.00 60.06 479 LYS A O 1
ATOM 3703 N N . GLY A 1 480 ? 90.528 58.888 -59.107 1.00 54.38 480 GLY A N 1
ATOM 3704 C CA . GLY A 1 480 ? 90.584 60.339 -58.888 1.00 54.38 480 GLY A CA 1
ATOM 3705 C C . GLY A 1 480 ? 91.517 61.151 -59.799 1.00 54.38 480 GLY A C 1
ATOM 3706 O O . GLY A 1 480 ? 91.541 62.369 -59.659 1.00 54.38 480 GLY A O 1
ATOM 3707 N N . VAL A 1 481 ? 92.273 60.536 -60.718 1.00 46.66 481 VAL A N 1
ATOM 3708 C CA . VAL A 1 481 ? 93.184 61.255 -61.636 1.00 46.66 481 VAL A CA 1
ATOM 3709 C C . VAL A 1 481 ? 92.643 61.179 -63.068 1.00 46.66 481 VAL A C 1
ATOM 3711 O O . VAL A 1 481 ? 92.938 60.252 -63.820 1.00 46.66 481 VAL A O 1
ATOM 3714 N N . LYS A 1 482 ? 91.798 62.150 -63.417 1.00 44.16 482 LYS A N 1
ATOM 3715 C CA . LYS A 1 482 ? 91.617 62.660 -64.784 1.00 44.16 482 LYS A CA 1
ATOM 3716 C C . LYS A 1 482 ? 92.346 63.991 -64.864 1.00 44.16 482 LYS A C 1
ATOM 3718 O O . LYS A 1 482 ? 92.821 64.311 -65.972 1.00 44.16 482 LYS A O 1
#

Solvent-accessible surface area (backbone atoms only — not comparable to full-atom value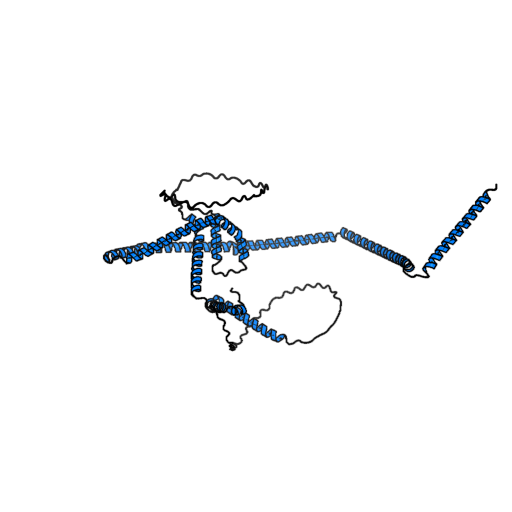s): 30090 Å² total; per-residue (Å²): 133,84,77,85,74,55,68,70,62,39,70,76,33,62,72,57,37,54,51,50,49,47,46,54,63,56,57,45,59,68,39,66,79,46,49,62,58,51,51,51,48,50,52,50,52,53,50,51,55,54,50,52,58,59,52,68,69,63,73,84,75,79,82,86,85,88,78,88,81,81,87,82,84,93,80,78,92,75,92,74,93,75,91,74,90,78,85,89,78,94,74,91,73,90,77,89,79,78,92,73,91,75,92,74,84,82,82,87,76,82,86,81,91,73,91,74,82,76,73,60,70,70,59,57,55,51,50,52,48,51,52,50,52,48,54,50,50,52,49,52,50,48,53,53,46,60,45,58,64,56,61,80,72,72,74,58,83,68,90,77,72,91,70,74,88,75,88,72,81,82,81,82,80,80,89,82,79,86,82,89,79,83,88,86,78,94,76,84,86,80,87,76,90,76,83,88,77,79,83,74,87,78,76,93,72,92,71,97,61,88,77,66,81,73,76,74,85,78,76,54,71,71,57,30,55,49,42,51,53,52,38,52,48,59,64,69,65,37,94,81,75,76,76,66,82,84,57,51,67,66,53,49,62,72,40,45,64,59,53,50,54,45,61,75,43,39,68,65,53,47,52,51,51,49,54,49,50,52,51,52,50,55,51,50,50,53,52,49,51,58,57,51,55,62,58,54,69,75,67,71,68,81,86,49,52,67,61,52,49,48,53,48,49,52,49,50,47,47,39,60,69,48,50,48,53,50,52,50,51,49,51,54,51,52,51,50,52,49,54,50,51,51,50,52,50,52,49,50,52,48,53,47,44,33,57,64,70,70,22,72,66,29,52,48,50,52,51,48,50,53,51,52,50,52,51,51,50,53,50,52,52,51,52,51,51,52,51,50,50,53,51,48,50,56,64,66,30,67,68,47,45,51,51,49,52,50,51,49,52,50,50,51,49,50,54,50,51,48,50,52,49,53,51,50,48,52,53,50,51,48,54,48,46,58,52,45,71,63,66,72,75,76,89,82,67,66,64,62,53,56,54,48,50,53,51,48,53,54,52,50,52,52,53,52,53,50,51,53,51,52,52,52,56,51,54,58,63,66,71,70,79,130

pLDDT: mean 75.12, std 20.79, range [35.22, 98.56]

Radius of gyration: 53.45 Å; Cα contacts (8 Å, |Δi|>4): 66; chains: 1; bounding box: 144×111×129 Å

Organism: NCBI:txid86049

Sequence (482 aa):
MIPIIPAQDLEAYPSFATTWAHVTAKLLEADGSSRRANEARARARARARARERTWEGSVRGRHDFVPGGEGRDGGGDGDEDAEQDNRKGDGQQEEQAREGDGSGETPARAAHGGEENSSSPAGLEELFRGERVRRMKDGILMEILSEIPYLDEDEGVVEGSRSAETSSRIPVPIPRGTRLEEDRGIKNTVAKEEPVEHPSVALYGQSKGGLQPRLQPRLQPRLRDLVLIISAYLDGAGLDGQPGAAGREEEEDLLSEDINLFRANILHIAELVSSRVIAVESSLTALSDLALEREEDSRLGLSSLSSSLQVQVEKLDALRTNALPSSLARLASTLHSLLTLQRTFLHLQLTFLETSRHGVLSRYNAARIVFLSTVAQTMALKTQVLVLEARKEVATSPETKQRRDLARARYQQMETEEREMDERIKTLEEVVGEYEGLDTGGRGAAGGEIMAKLGRRYGEIEAEMETVKRDIEMLERGKGVK